Protein AF-A0A087HDN8-F1 (afdb_monomer)

pLDDT: mean 70.94, std 24.06, range [23.69, 98.5]

Sequence (522 aa):
MTLFENYFDQCLLWFPLPRFLMRYLAVHGVCLAQINPRGIRHLLGIYVLSRECGVDISIENLSYLTDFRTRGLSEELKYSVANSSGMALIAGFPSNDDHFEYRFFFAEISERTVEADCIDLVKTRWERRVKPTMPKVSKEFLAGMHKELSSGNGNWRRLSLREQIALEAAAKARGSSGTGAPMVATPTTSTPPAPSTRARTSRPSAPKTTLPPPSSGDVAEFRRLSAERARISSGKGKGIDRMTPSKRQRADVFPAAAVGGEASPSGGDGLLRAEAYAVVKSRYSELSLLFDRLVGDYDEDVRSRGSELSAAKEANAALQSRLNETVVRNDALERDALALQRIKKDYEDKLSRLKSWCAKAEGESVRLRGELSSASDLQRTRIDAAVAETRDEMTRSFVVRTSEVAGLFAEIGGKAQNDMLNLTEIDANLEFIGLLQGSDPPDLPSEIETLRQRRQPIYDAHDVFADDWRSPRLLLALLTTTSSCQTRTTSRQQAARVLMTDLTCLCFSDLACFMIFGHDYS

Solvent-accessible surface area (backbone atoms only — not comparable to full-atom values): 31797 Å² total; per-residue (Å²): 128,54,64,54,54,50,46,30,62,66,29,68,57,59,77,46,37,57,58,68,58,50,53,44,30,39,60,32,41,34,20,73,86,34,46,36,43,51,18,46,36,50,57,51,48,53,52,52,51,25,60,76,58,72,45,88,76,50,65,70,55,50,58,67,36,34,36,82,40,79,46,81,60,89,85,67,52,32,36,38,44,43,61,22,89,96,43,70,78,80,81,89,72,74,80,87,56,75,72,56,88,76,54,76,74,89,75,76,91,40,69,71,44,28,42,73,94,43,58,92,47,63,49,88,58,91,42,75,69,46,83,64,90,71,81,90,73,60,67,66,58,54,52,52,54,50,50,52,53,53,64,46,46,70,56,60,76,77,49,56,72,66,60,55,48,52,51,54,54,52,56,53,65,59,67,74,71,86,79,89,83,84,88,84,85,88,87,82,90,82,84,85,84,80,89,81,90,71,91,74,88,76,80,87,79,84,84,79,90,70,85,76,76,81,52,80,63,57,58,49,51,53,49,51,56,49,52,55,54,48,66,76,70,62,80,77,88,72,91,74,88,78,75,78,90,73,78,89,74,85,76,89,78,82,84,87,81,82,89,84,84,89,81,83,90,77,91,73,65,68,62,62,54,52,50,53,49,49,51,53,52,50,52,49,52,53,51,50,54,52,49,56,48,53,51,51,56,48,53,50,50,54,50,51,55,49,52,52,52,52,52,51,51,53,52,50,51,52,51,52,50,54,50,53,57,49,51,56,50,48,58,49,50,53,52,51,52,54,51,49,50,53,54,51,49,53,51,53,53,50,49,53,52,50,50,54,50,51,54,50,52,51,53,50,51,53,50,52,53,51,52,53,49,52,52,50,52,52,51,50,53,54,50,54,50,54,51,49,52,53,49,51,51,51,49,53,55,48,51,53,54,51,51,54,51,51,51,53,50,50,53,52,50,52,51,51,52,52,53,49,51,54,51,55,52,52,51,54,50,54,52,53,53,53,58,74,69,47,97,63,87,80,64,64,74,60,53,54,51,53,51,54,60,62,51,48,61,58,54,51,50,54,51,49,58,55,42,71,78,63,44,68,61,64,59,44,59,68,53,56,77,71,70,84,77,88,81,84,87,68,89,74,60,64,62,61,54,56,56,57,56,53,56,56,54,53,61,57,55,59,58,58,60,60,71,72,72,72,81,85,84,131

Secondary structure (DSSP, 8-state):
--HHHHHHHHHT--SSBPHHHHHHHHHTT--GGGB-HHHHHHHHHHHHHHHHTT----HHHHHHHEEEEEESSGGG-EEEEEEPTT-----------TTGGG-------STTTB-GGGGGG---S--PPP--------HHHHHHHHHHHHHHHHHHTTS-HHHHHHHHHHHHHHTT--------------PPPPPP------PPPPPP-PPPPPPHHHHHHHHHHHHHHHHHH--------------------PPP----------TTSHHHHHHHHHHHHHHHHHHHHHHHHHHHHHHHHHHHHHHHHHHHHHHHHHHHHHHHHHHHHHHHHHHHHHHHHHHHHHHHHHHHHHHHHHHHHHHHHHHHHHHHHHHHHHHHHHHHHHHHHHHHHHHHHHHHHHHHHHHHHHHHHHHHHHHHHHHHHHHHHHHHHHHHTSSS---HHHHHHHHHHHHHHHHHHHHHHHHHTT-HHHHHHHHHTTSS--S---TTTHHHHHHHHHHHHHHHHHHHHHTTSTTS--

Foldseek 3Di:
DALVVVLCVLLVADPQGDPQVLVLCLLQVFAPLLEFSQQSNQLLVLVLLCVLLVHDAHSLLSPQQWDWDDDDPLVVLHIYIDGDVPLDLDDDRDPPRPPSNVSDDDDDQDCGHHPPVSSVSHDPDRDRTDDHDHDDDDPVVSVVSSVSSNVSCVVVVVDDPSVSSVVVVVVVVVVVDDDDDDDDDDDDDDDDDDDDDDDDDDDDDDDDDDPDDDDPVVVVVVVVVVVVVVVVVPPDDDDDDPDDPPDPDPDDDDDDDDDDDDDDDDPDCVVVVVVVVVVVVVVVVVVVVVVVVVVVVVVVVVVVVVVVVVVVVVVVVVVVVVVVVVVVVVVVVVVVVVVVVVVVVVVVVVVVVVVVVVVVVVVVVVVVVVVVVVVVVVVVVVVVVVVVVVVVVVVVVVLVVVVVVVVVVVVVVVVVVVVVVVVVVVVVVVVVVVVVPDPDDDDVVVVVVVVVVVVVVVVVVVVVVVCVVVPVVVVVVVVVVPPPDPDDDDDPCVVVVVVVVVVVVVVVVVVVVVVPPPPPDD

Structure (mmCIF, N/CA/C/O backbone):
data_AF-A0A087HDN8-F1
#
_entry.id   AF-A0A087HDN8-F1
#
loop_
_atom_site.group_PDB
_atom_site.id
_atom_site.type_symbol
_atom_site.label_atom_id
_atom_site.label_alt_id
_atom_site.label_comp_id
_atom_site.label_asym_id
_atom_site.label_entity_id
_atom_site.label_seq_id
_atom_site.pdbx_PDB_ins_code
_atom_site.Cartn_x
_atom_site.Cartn_y
_atom_site.Cartn_z
_atom_site.occupancy
_atom_site.B_iso_or_equiv
_atom_site.auth_seq_id
_atom_site.auth_comp_id
_atom_site.auth_asym_id
_atom_site.auth_atom_id
_atom_site.pdbx_PDB_model_num
ATOM 1 N N . MET A 1 1 ? 8.983 -8.032 -2.931 1.00 52.81 1 MET A N 1
ATOM 2 C CA . MET A 1 1 ? 7.803 -7.697 -3.741 1.00 52.81 1 MET A CA 1
ATOM 3 C C . MET A 1 1 ? 8.197 -7.638 -5.197 1.00 52.81 1 MET A C 1
ATOM 5 O O . MET A 1 1 ? 9.206 -7.013 -5.512 1.00 52.81 1 MET A O 1
ATOM 9 N N . THR A 1 2 ? 7.437 -8.297 -6.062 1.00 67.56 2 THR A N 1
ATOM 10 C CA . THR A 1 2 ? 7.560 -8.133 -7.519 1.00 67.56 2 THR A CA 1
ATOM 11 C C . THR A 1 2 ? 7.114 -6.720 -7.943 1.00 67.56 2 THR A C 1
ATOM 13 O O . THR A 1 2 ? 6.422 -6.031 -7.191 1.00 67.56 2 THR A O 1
ATOM 16 N N . LEU A 1 3 ? 7.508 -6.243 -9.136 1.00 65.56 3 LEU A N 1
ATOM 17 C CA . LEU A 1 3 ? 7.054 -4.934 -9.657 1.00 65.56 3 LEU A CA 1
ATOM 18 C C . LEU A 1 3 ? 5.518 -4.854 -9.744 1.00 65.56 3 LEU A C 1
ATOM 20 O O . LEU A 1 3 ? 4.940 -3.808 -9.459 1.00 65.56 3 LEU A O 1
ATOM 24 N N . PHE A 1 4 ? 4.883 -5.983 -10.068 1.00 70.25 4 PHE A N 1
ATOM 25 C CA . PHE A 1 4 ? 3.435 -6.173 -10.070 1.00 70.25 4 PHE A CA 1
ATOM 26 C C . PHE A 1 4 ? 2.817 -5.988 -8.678 1.00 70.25 4 PHE A C 1
ATOM 28 O O . PHE A 1 4 ? 1.932 -5.149 -8.517 1.00 70.25 4 PHE A O 1
ATOM 35 N N . GLU A 1 5 ? 3.322 -6.707 -7.668 1.00 74.56 5 GLU A N 1
ATOM 36 C CA . GLU A 1 5 ? 2.859 -6.572 -6.278 1.00 74.56 5 GLU A CA 1
ATOM 37 C C . GLU A 1 5 ? 2.997 -5.130 -5.795 1.00 74.56 5 GLU A C 1
ATOM 39 O O . GLU A 1 5 ? 2.082 -4.598 -5.184 1.00 74.56 5 GLU A O 1
ATOM 44 N N . ASN A 1 6 ? 4.098 -4.454 -6.141 1.00 76.56 6 ASN A N 1
ATOM 45 C CA . ASN A 1 6 ? 4.312 -3.056 -5.774 1.00 76.56 6 ASN A CA 1
ATOM 46 C C . ASN A 1 6 ? 3.322 -2.097 -6.434 1.00 76.56 6 ASN A C 1
ATOM 48 O O . ASN A 1 6 ? 2.849 -1.171 -5.780 1.00 76.56 6 ASN A O 1
ATOM 52 N N . TYR A 1 7 ? 2.980 -2.310 -7.704 1.00 79.75 7 TYR A N 1
ATOM 53 C CA . TYR A 1 7 ? 1.956 -1.508 -8.367 1.00 79.75 7 TYR A CA 1
ATOM 54 C C . TYR A 1 7 ? 0.572 -1.748 -7.751 1.00 79.75 7 TYR A C 1
ATOM 56 O O . TYR A 1 7 ? -0.127 -0.785 -7.436 1.00 79.75 7 TYR A O 1
ATOM 64 N N . PHE A 1 8 ? 0.197 -3.011 -7.526 1.00 83.88 8 PHE A N 1
ATOM 65 C CA . PHE A 1 8 ? -1.082 -3.376 -6.910 1.00 83.88 8 PHE A CA 1
ATOM 66 C C . PHE A 1 8 ? -1.196 -2.823 -5.498 1.00 83.88 8 PHE A C 1
ATOM 68 O O . PHE A 1 8 ? -2.190 -2.176 -5.181 1.00 83.88 8 PHE A O 1
ATOM 75 N N . ASP A 1 9 ? -0.148 -2.961 -4.692 1.00 81.62 9 ASP A N 1
ATOM 76 C CA . ASP A 1 9 ? -0.102 -2.399 -3.351 1.00 81.62 9 ASP A CA 1
ATOM 77 C C . ASP A 1 9 ? -0.191 -0.874 -3.357 1.00 81.62 9 ASP A C 1
ATOM 79 O O . ASP A 1 9 ? -0.870 -0.297 -2.512 1.00 81.62 9 ASP A O 1
ATOM 83 N N . GLN A 1 10 ? 0.472 -0.190 -4.288 1.00 81.00 10 GLN A N 1
ATOM 84 C CA . GLN A 1 10 ? 0.399 1.271 -4.372 1.00 81.00 10 GLN A CA 1
ATOM 85 C C . GLN A 1 10 ? -0.960 1.773 -4.848 1.00 81.00 10 GLN A C 1
ATOM 87 O O . GLN A 1 10 ? -1.405 2.830 -4.404 1.00 81.00 10 GLN A O 1
ATOM 92 N N . CYS A 1 11 ? -1.610 1.035 -5.744 1.00 84.62 11 CYS A N 1
ATOM 93 C CA . CYS A 1 11 ? -2.935 1.364 -6.262 1.00 84.62 11 CYS A CA 1
ATOM 94 C C . CYS A 1 11 ? -4.067 0.840 -5.368 1.00 84.62 11 CYS A C 1
ATOM 96 O O . CYS A 1 11 ? -5.214 1.236 -5.558 1.00 84.62 11 CYS A O 1
ATOM 98 N N . LEU A 1 12 ? -3.730 -0.012 -4.393 1.00 86.81 12 LEU A N 1
ATOM 99 C CA . LEU A 1 12 ? -4.645 -0.746 -3.519 1.00 86.81 12 LEU A CA 1
ATOM 100 C C . LEU A 1 12 ? -5.581 -1.689 -4.287 1.00 86.81 12 LEU A C 1
ATOM 102 O O . LEU A 1 12 ? -6.718 -1.919 -3.892 1.00 86.81 12 LEU A O 1
ATOM 106 N N . LEU A 1 13 ? -5.099 -2.226 -5.404 1.00 88.19 13 LEU A N 1
ATOM 107 C CA . LEU A 1 13 ? -5.848 -3.143 -6.250 1.00 88.19 13 LEU A CA 1
ATOM 108 C C . LEU A 1 13 ? -5.760 -4.578 -5.731 1.00 88.19 13 LEU A C 1
ATOM 110 O O . LEU A 1 13 ? -4.790 -4.976 -5.090 1.00 88.19 13 LEU A O 1
ATOM 114 N N . TRP A 1 14 ? -6.760 -5.373 -6.094 1.00 88.31 14 TRP A N 1
ATOM 115 C CA . TRP A 1 14 ? -6.786 -6.815 -5.895 1.00 88.31 14 TRP A CA 1
ATOM 116 C C . TRP A 1 14 ? -7.364 -7.492 -7.138 1.00 88.31 14 TRP A C 1
ATOM 118 O O . TRP A 1 14 ? -8.016 -6.842 -7.958 1.00 88.31 14 TRP A O 1
ATOM 128 N N . PHE A 1 15 ? -7.101 -8.792 -7.281 1.00 87.69 15 PHE A N 1
ATOM 129 C CA . PHE A 1 15 ? -7.767 -9.615 -8.283 1.00 87.69 15 PHE A CA 1
ATOM 130 C C . PHE A 1 15 ? -8.957 -10.378 -7.680 1.00 87.69 15 PHE A C 1
ATOM 132 O O . PHE A 1 15 ? -8.869 -10.809 -6.526 1.00 87.69 15 PHE A O 1
ATOM 139 N N . PRO A 1 16 ? -10.036 -10.588 -8.455 1.00 90.06 16 PRO A N 1
ATOM 140 C CA . PRO A 1 16 ? -10.298 -9.972 -9.763 1.00 90.06 16 PRO A CA 1
ATOM 141 C C . PRO A 1 16 ? -10.478 -8.447 -9.642 1.00 90.06 16 PRO A C 1
ATOM 143 O O . PRO A 1 16 ? -10.931 -7.954 -8.609 1.00 90.06 16 PRO A O 1
ATOM 146 N N . LEU A 1 17 ? -10.075 -7.700 -10.678 1.00 90.88 17 LEU A N 1
ATOM 147 C CA . LEU A 1 17 ? -10.119 -6.237 -10.675 1.00 90.88 17 LEU A CA 1
ATOM 148 C C . LEU A 1 17 ? -11.554 -5.748 -10.432 1.00 90.88 17 LEU A C 1
ATOM 150 O O . LEU A 1 17 ? -12.483 -6.298 -11.032 1.00 90.88 17 LEU A O 1
ATOM 154 N N . PRO A 1 18 ? -11.753 -4.696 -9.612 1.00 89.62 18 PRO A N 1
ATOM 155 C CA . PRO A 1 18 ? -13.090 -4.233 -9.266 1.00 89.62 18 PRO A CA 1
ATOM 156 C C . PRO A 1 18 ? -13.924 -3.872 -10.502 1.00 89.62 18 PRO A C 1
ATOM 158 O O . PRO A 1 18 ? -13.523 -3.029 -11.309 1.00 89.62 18 PRO A O 1
ATOM 161 N N . ARG A 1 19 ? -15.127 -4.448 -10.618 1.00 90.19 19 ARG A N 1
ATOM 162 C CA . ARG A 1 19 ? -16.051 -4.203 -11.742 1.00 90.19 19 ARG A CA 1
ATOM 163 C C . ARG A 1 19 ? -16.291 -2.728 -12.032 1.00 90.19 19 ARG A C 1
ATOM 165 O O . ARG A 1 19 ? -16.261 -2.310 -13.187 1.00 90.19 19 ARG A O 1
ATOM 172 N N . PHE A 1 20 ? -16.544 -1.936 -10.986 1.00 90.69 20 PHE A N 1
ATOM 173 C CA . PHE A 1 20 ? -16.845 -0.511 -11.137 1.00 90.69 20 PHE A CA 1
ATOM 174 C C . PHE A 1 20 ? -15.675 0.222 -11.810 1.00 90.69 20 PHE A C 1
ATOM 176 O O . PHE A 1 20 ? -15.902 1.063 -12.675 1.00 90.69 20 PHE A O 1
ATOM 183 N N . LEU A 1 21 ? -14.435 -0.141 -11.459 1.00 92.50 21 LEU A N 1
ATOM 184 C CA . LEU A 1 21 ? -13.227 0.460 -12.004 1.00 92.50 21 LEU A CA 1
ATOM 185 C C . LEU A 1 21 ? -13.106 0.132 -13.491 1.00 92.50 21 LEU A C 1
ATOM 187 O O . LEU A 1 21 ? -12.928 1.038 -14.298 1.00 92.50 21 LEU A O 1
ATOM 191 N N . MET A 1 22 ? -13.274 -1.138 -13.868 1.00 93.44 22 MET A N 1
ATOM 192 C CA . MET A 1 22 ? -13.166 -1.553 -15.270 1.00 93.44 22 MET A CA 1
ATOM 193 C C . MET A 1 22 ? -14.243 -0.914 -16.147 1.00 93.44 22 MET A C 1
ATOM 195 O O . MET A 1 22 ? -13.931 -0.398 -17.220 1.00 93.44 22 MET A O 1
ATOM 199 N N . ARG A 1 23 ? -15.492 -0.856 -15.672 1.00 92.06 23 ARG A N 1
ATOM 200 C CA . ARG A 1 23 ? -16.578 -0.186 -16.401 1.00 92.06 23 ARG A CA 1
ATOM 201 C C . ARG A 1 23 ? -16.365 1.325 -16.504 1.00 92.06 23 ARG A C 1
ATOM 203 O O . ARG A 1 23 ? -16.581 1.895 -17.569 1.00 92.06 23 ARG A O 1
ATOM 210 N N . TYR A 1 24 ? -15.909 1.973 -15.433 1.00 91.25 24 TYR A N 1
ATOM 211 C CA . TYR A 1 24 ? -15.595 3.403 -15.442 1.00 91.25 24 TYR A CA 1
ATOM 212 C C . TYR A 1 24 ? -14.499 3.724 -16.469 1.00 91.25 24 TYR A C 1
ATOM 214 O O . TYR A 1 24 ? -14.659 4.618 -17.299 1.00 91.25 24 TYR A O 1
ATOM 222 N N . LEU A 1 25 ? -13.411 2.950 -16.479 1.00 92.06 25 LEU A N 1
ATOM 223 C CA . LEU A 1 25 ? -12.328 3.113 -17.450 1.00 92.06 25 LEU A CA 1
ATOM 224 C C . LEU A 1 25 ? -12.796 2.873 -18.892 1.00 92.06 25 LEU A C 1
ATOM 226 O O . LEU A 1 25 ? -12.422 3.635 -19.786 1.00 92.06 25 LEU A O 1
ATOM 230 N N . ALA A 1 26 ? -13.668 1.885 -19.111 1.00 91.44 26 ALA A N 1
ATOM 231 C CA . ALA A 1 26 ? -14.261 1.612 -20.417 1.00 91.44 26 ALA A CA 1
ATOM 232 C C . ALA A 1 26 ? -15.111 2.788 -20.929 1.00 91.44 26 ALA A C 1
ATOM 234 O O . ALA A 1 26 ? -14.938 3.204 -22.074 1.00 91.44 26 ALA A O 1
ATOM 235 N N . VAL A 1 27 ? -15.954 3.387 -20.075 1.00 90.50 27 VAL A N 1
ATOM 236 C CA . VAL A 1 27 ? -16.758 4.582 -20.413 1.00 90.50 27 VAL A CA 1
ATOM 237 C C . VAL A 1 27 ? -15.874 5.775 -20.782 1.00 90.50 27 VAL A C 1
ATOM 239 O O . VAL A 1 27 ? -16.204 6.551 -21.676 1.00 90.50 27 VAL A O 1
ATOM 242 N N . HIS A 1 28 ? -14.720 5.910 -20.131 1.00 89.06 28 HIS A N 1
ATOM 243 C CA . HIS A 1 28 ? -13.744 6.951 -20.445 1.00 89.06 28 HIS A CA 1
ATOM 244 C C . HIS A 1 28 ? -12.796 6.587 -21.605 1.00 89.06 28 HIS A C 1
ATOM 246 O O . HIS A 1 28 ? -12.007 7.432 -22.033 1.00 89.06 28 HIS A O 1
ATOM 252 N N . GLY A 1 29 ? -12.878 5.368 -22.147 1.00 90.19 29 GLY A N 1
ATOM 253 C CA . GLY A 1 29 ? -12.037 4.902 -23.249 1.00 90.19 29 GLY A CA 1
ATOM 254 C C . GLY A 1 29 ? -10.549 4.850 -22.899 1.00 90.19 29 GLY A C 1
ATOM 255 O O . GLY A 1 29 ? -9.718 5.170 -23.742 1.00 90.19 29 GLY A O 1
ATOM 256 N N . VAL A 1 30 ? -10.208 4.512 -21.654 1.00 91.00 30 VAL A N 1
ATOM 257 C CA . VAL A 1 30 ? -8.825 4.513 -21.151 1.00 91.00 30 VAL A CA 1
ATOM 258 C C . VAL A 1 30 ? -8.436 3.149 -20.589 1.00 91.00 30 VAL A C 1
ATOM 260 O O . VAL A 1 30 ? -9.240 2.454 -19.974 1.00 91.00 30 VAL A O 1
ATOM 263 N N . CYS A 1 31 ? -7.179 2.763 -20.784 1.00 90.00 31 CYS A N 1
ATOM 264 C CA . CYS A 1 31 ? -6.583 1.585 -20.163 1.00 90.00 31 CYS A CA 1
ATOM 265 C C . CYS A 1 31 ? -6.215 1.873 -18.697 1.00 90.00 31 CYS A C 1
ATOM 267 O O . CYS A 1 31 ? -5.785 2.979 -18.364 1.00 90.00 31 CYS A O 1
ATOM 269 N N . LEU A 1 32 ? -6.303 0.861 -17.824 1.00 89.56 32 LEU A N 1
ATOM 270 C CA . LEU A 1 32 ? -5.867 0.951 -16.421 1.00 89.56 32 LEU A CA 1
ATOM 271 C C . LEU A 1 32 ? -4.422 1.465 -16.298 1.00 89.56 32 LEU A C 1
ATOM 273 O O . LEU A 1 32 ? -4.137 2.313 -15.458 1.00 89.56 32 LEU A O 1
ATOM 277 N N . ALA A 1 33 ? -3.535 1.010 -17.188 1.00 86.38 33 ALA A N 1
ATOM 278 C CA . ALA A 1 33 ? -2.126 1.393 -17.203 1.00 86.38 33 ALA A CA 1
ATOM 279 C C . ALA A 1 33 ? -1.882 2.874 -17.556 1.00 86.38 33 ALA A C 1
ATOM 281 O O . ALA A 1 33 ? -0.790 3.374 -17.304 1.00 86.38 33 ALA A O 1
ATOM 282 N N . GLN A 1 34 ? -2.876 3.584 -18.108 1.00 88.81 34 GLN A N 1
ATOM 283 C CA . GLN A 1 34 ? -2.786 5.020 -18.408 1.00 88.81 34 GLN A CA 1
ATOM 284 C C . GLN A 1 34 ? -3.106 5.903 -17.196 1.00 88.81 34 GLN A C 1
ATOM 286 O O . GLN A 1 34 ? -2.861 7.112 -17.240 1.00 88.81 34 GLN A O 1
ATOM 291 N N . ILE A 1 35 ? -3.678 5.324 -16.133 1.00 89.12 35 ILE A N 1
ATOM 292 C CA . ILE A 1 35 ? -4.064 6.050 -14.925 1.00 89.12 35 ILE A CA 1
ATOM 293 C C . ILE A 1 35 ? -2.943 5.962 -13.899 1.00 89.12 35 ILE A C 1
ATOM 295 O O . ILE A 1 35 ? -2.428 4.885 -13.591 1.00 89.12 35 ILE A O 1
ATOM 299 N N . ASN A 1 36 ? -2.585 7.105 -13.323 1.00 87.75 36 ASN A N 1
ATOM 300 C CA . ASN A 1 36 ? -1.609 7.128 -12.246 1.00 87.75 36 ASN A CA 1
ATOM 301 C C . ASN A 1 36 ? -2.129 6.424 -10.969 1.00 87.75 36 ASN A C 1
ATOM 303 O O . ASN A 1 36 ? -3.329 6.465 -10.672 1.00 87.75 36 ASN A O 1
ATOM 307 N N . PRO A 1 37 ? -1.235 5.853 -10.141 1.00 88.75 37 PRO A N 1
ATOM 308 C CA . PRO A 1 37 ? -1.618 5.185 -8.897 1.00 88.75 37 PRO A CA 1
ATOM 309 C C . PRO A 1 37 ? -2.472 6.033 -7.948 1.00 88.75 37 PRO A C 1
ATOM 311 O O . PRO A 1 37 ? -3.377 5.517 -7.293 1.00 88.75 37 PRO A O 1
ATOM 314 N N . ARG A 1 38 ? -2.234 7.348 -7.849 1.00 87.69 38 ARG A N 1
ATOM 315 C CA . ARG A 1 38 ? -3.098 8.244 -7.066 1.00 87.69 38 ARG A CA 1
ATOM 316 C C . ARG A 1 38 ? -4.513 8.298 -7.622 1.00 87.69 38 ARG A C 1
ATOM 318 O O . ARG A 1 38 ? -5.443 8.261 -6.824 1.00 87.69 38 ARG A O 1
ATOM 325 N N . GLY A 1 39 ? -4.691 8.376 -8.938 1.00 89.56 39 GLY A N 1
ATOM 326 C CA . GLY A 1 39 ? -6.015 8.403 -9.553 1.00 89.56 39 GLY A CA 1
ATOM 327 C C . GLY A 1 39 ? -6.812 7.138 -9.254 1.00 89.56 39 GLY A C 1
ATOM 328 O O . GLY A 1 39 ? -7.962 7.228 -8.828 1.00 89.56 39 GLY A O 1
ATOM 329 N N . ILE A 1 40 ? -6.168 5.972 -9.355 1.00 90.81 40 ILE A N 1
ATOM 330 C CA . ILE A 1 40 ? -6.789 4.684 -9.009 1.00 90.81 40 ILE A CA 1
ATOM 331 C C . ILE A 1 40 ? -7.221 4.666 -7.536 1.00 90.81 40 ILE A C 1
ATOM 333 O O . ILE A 1 40 ? -8.359 4.311 -7.238 1.00 90.81 40 ILE A O 1
ATOM 337 N N . ARG A 1 41 ? -6.366 5.140 -6.620 1.00 89.19 41 ARG A N 1
ATOM 338 C CA . ARG A 1 41 ? -6.702 5.245 -5.189 1.00 89.19 41 ARG A CA 1
ATOM 339 C C . ARG A 1 41 ? -7.889 6.165 -4.903 1.00 89.19 41 ARG A C 1
ATOM 341 O O . ARG A 1 41 ? -8.671 5.853 -4.014 1.00 89.19 41 ARG A O 1
ATOM 348 N N . HIS A 1 42 ? -8.045 7.274 -5.632 1.00 88.31 42 HIS A N 1
ATOM 349 C CA . HIS A 1 42 ? -9.213 8.151 -5.458 1.00 88.31 42 HIS A CA 1
ATOM 350 C C . HIS A 1 42 ? -10.495 7.455 -5.917 1.00 88.31 42 HIS A C 1
ATOM 352 O O . HIS A 1 42 ? -11.473 7.452 -5.176 1.00 88.31 42 HIS A O 1
ATOM 358 N N . LEU A 1 43 ? -10.477 6.821 -7.094 1.00 91.44 43 LEU A N 1
ATOM 359 C CA . LEU A 1 43 ? -11.629 6.078 -7.617 1.00 91.44 43 LEU A CA 1
ATOM 360 C C . LEU A 1 43 ? -12.058 4.967 -6.659 1.00 91.44 43 LEU A C 1
ATOM 362 O O . LEU A 1 43 ? -13.233 4.845 -6.317 1.00 91.44 43 LEU A O 1
ATOM 366 N N . LEU A 1 44 ? -11.085 4.188 -6.193 1.00 90.19 44 LEU A N 1
ATOM 367 C CA . LEU A 1 44 ? -11.310 3.086 -5.273 1.00 90.19 44 LEU A CA 1
ATOM 368 C C . LEU A 1 44 ? -11.751 3.564 -3.896 1.00 90.19 44 LEU A C 1
ATOM 370 O O . LEU A 1 44 ? -12.673 2.997 -3.321 1.00 90.19 44 LEU A O 1
ATOM 374 N N . GLY A 1 45 ? -11.149 4.645 -3.405 1.00 87.75 45 GLY A N 1
ATOM 375 C CA . GLY A 1 45 ? -11.539 5.257 -2.148 1.00 87.75 45 GLY A CA 1
ATOM 376 C C . GLY A 1 45 ? -12.996 5.708 -2.165 1.00 87.75 45 GLY A C 1
ATOM 377 O O . GLY A 1 45 ? -13.740 5.372 -1.252 1.00 87.75 45 GLY A O 1
ATOM 378 N N . ILE A 1 46 ? -13.421 6.427 -3.211 1.00 87.81 46 ILE A N 1
ATOM 379 C CA . ILE A 1 46 ? -14.803 6.917 -3.329 1.00 87.81 46 ILE A CA 1
ATOM 380 C C . ILE A 1 46 ? -15.779 5.740 -3.407 1.00 87.81 46 ILE A C 1
ATOM 382 O O . ILE A 1 46 ? -16.815 5.763 -2.746 1.00 87.81 46 ILE A O 1
ATOM 386 N N . TYR A 1 47 ? -15.437 4.693 -4.165 1.00 88.38 47 TYR A N 1
ATOM 387 C CA . TYR A 1 47 ? -16.257 3.485 -4.248 1.00 88.38 47 TYR A CA 1
ATOM 388 C C . TYR A 1 47 ? -16.411 2.797 -2.883 1.00 88.38 47 TYR A C 1
ATOM 390 O O . TYR A 1 47 ? -17.534 2.520 -2.465 1.00 88.38 47 TYR A O 1
ATOM 398 N N . VAL A 1 48 ? -15.316 2.566 -2.156 1.00 86.56 48 VAL A N 1
ATOM 399 C CA . VAL A 1 48 ? -15.372 1.930 -0.828 1.00 86.56 48 VAL A CA 1
ATOM 400 C C . VAL A 1 48 ? -16.148 2.805 0.159 1.00 86.56 48 VAL A C 1
ATOM 402 O O . VAL A 1 48 ? -17.052 2.307 0.823 1.00 86.56 48 VAL A O 1
ATOM 405 N N . LEU A 1 49 ? -15.890 4.117 0.186 1.00 86.31 49 LEU A N 1
ATOM 406 C CA . LEU A 1 49 ? -16.628 5.063 1.028 1.00 86.31 49 LEU A CA 1
ATOM 407 C C . LEU A 1 49 ? -18.136 5.021 0.744 1.00 86.31 49 LEU A C 1
ATOM 409 O O . LEU A 1 49 ? -18.942 5.061 1.671 1.00 86.31 49 LEU A O 1
ATOM 413 N N . SER A 1 50 ? -18.530 4.906 -0.526 1.00 87.31 50 SER A N 1
ATOM 414 C CA . SER A 1 50 ? -19.941 4.817 -0.906 1.00 87.31 50 SER A CA 1
ATOM 415 C C . SER A 1 50 ? -20.626 3.571 -0.358 1.00 87.31 50 SER A C 1
ATOM 417 O O . SER A 1 50 ? -21.716 3.666 0.203 1.00 87.31 50 SER A O 1
ATOM 419 N N . ARG A 1 51 ? -19.939 2.423 -0.403 1.00 85.69 51 ARG A N 1
ATOM 420 C CA . ARG A 1 51 ? -20.421 1.167 0.178 1.00 85.69 51 ARG A CA 1
ATOM 421 C C . ARG A 1 51 ? -20.594 1.264 1.683 1.00 85.69 51 ARG A C 1
ATOM 423 O O . ARG A 1 51 ? -21.616 0.820 2.197 1.00 85.69 51 ARG A O 1
ATOM 430 N N . GLU A 1 52 ? -19.638 1.876 2.373 1.00 82.38 52 GLU A N 1
ATOM 431 C CA . GLU A 1 52 ? -19.716 2.077 3.823 1.00 82.38 52 GLU A CA 1
ATOM 432 C C . GLU A 1 52 ? -20.854 3.013 4.229 1.00 82.38 52 GLU A C 1
ATOM 434 O O . GLU A 1 52 ? -21.489 2.801 5.260 1.00 82.38 52 GLU A O 1
ATOM 439 N N . CYS A 1 53 ? -21.135 4.027 3.410 1.00 84.44 53 CYS A N 1
ATOM 440 C CA . CYS A 1 53 ? -22.256 4.937 3.627 1.00 84.44 53 CYS A CA 1
ATOM 441 C C . CYS A 1 53 ? -23.601 4.344 3.174 1.00 84.44 53 CYS A C 1
ATOM 443 O O . CYS A 1 53 ? -24.631 4.973 3.388 1.00 84.44 53 CYS A O 1
ATOM 445 N N . GLY A 1 54 ? -23.614 3.167 2.534 1.00 85.12 54 GLY A N 1
ATOM 446 C CA . GLY A 1 54 ? -24.823 2.582 1.948 1.00 85.12 54 GLY A CA 1
ATOM 447 C C . GLY A 1 54 ? -25.359 3.346 0.730 1.00 85.12 54 GLY A C 1
ATOM 448 O O . GLY A 1 54 ? -26.513 3.158 0.354 1.00 85.12 54 GLY A O 1
ATOM 449 N N . VAL A 1 55 ? -24.533 4.191 0.109 1.00 86.56 55 VAL A N 1
ATOM 450 C CA . VAL A 1 55 ? -24.886 5.012 -1.053 1.00 86.56 55 VAL A CA 1
ATOM 451 C C . VAL A 1 55 ? -24.426 4.300 -2.320 1.00 86.56 55 VAL A C 1
ATOM 453 O O . VAL A 1 55 ? -23.238 4.031 -2.491 1.00 86.56 55 VAL A O 1
ATOM 456 N N . ASP A 1 56 ? -25.347 4.014 -3.238 1.00 84.50 56 ASP A N 1
ATOM 457 C CA . ASP A 1 56 ? -24.992 3.420 -4.528 1.00 84.50 56 ASP A CA 1
ATOM 458 C C . ASP A 1 56 ? -24.514 4.504 -5.506 1.00 84.50 56 ASP A C 1
ATOM 460 O O . ASP A 1 56 ? -25.270 5.389 -5.916 1.00 84.50 56 ASP A O 1
ATOM 464 N N . ILE A 1 57 ? -23.230 4.460 -5.866 1.00 85.69 57 ILE A N 1
ATOM 465 C CA . ILE A 1 57 ? -22.629 5.394 -6.822 1.00 85.69 57 ILE A CA 1
ATOM 466 C C . ILE A 1 57 ? -22.574 4.736 -8.198 1.00 85.69 57 ILE A C 1
ATOM 468 O O . ILE A 1 57 ? -21.827 3.782 -8.424 1.00 85.69 57 ILE A O 1
ATOM 472 N N . SER A 1 58 ? -23.323 5.301 -9.144 1.00 86.25 58 SER A N 1
ATOM 473 C CA . SER A 1 58 ? -23.206 4.949 -10.555 1.00 86.25 58 SER A CA 1
ATOM 474 C C . SER A 1 58 ? -21.919 5.512 -11.177 1.00 86.25 58 SER A C 1
ATOM 476 O O . SER A 1 58 ? -21.259 6.400 -10.628 1.00 86.25 58 SER A O 1
ATOM 478 N N . ILE A 1 59 ? -21.564 5.021 -12.367 1.00 86.94 59 ILE A N 1
ATOM 479 C CA . ILE A 1 59 ? -20.404 5.519 -13.123 1.00 86.94 59 ILE A CA 1
ATOM 480 C C . ILE A 1 59 ? -20.586 7.006 -13.446 1.00 86.94 59 ILE A C 1
ATOM 482 O O . ILE A 1 59 ? -19.625 7.771 -13.359 1.00 86.94 59 ILE A O 1
ATOM 486 N N . GLU A 1 60 ? -21.819 7.430 -13.747 1.00 84.56 60 GLU A N 1
ATOM 487 C CA . GLU A 1 60 ? -22.135 8.831 -14.011 1.00 84.56 60 GLU A CA 1
ATOM 488 C C . GLU A 1 60 ? -21.871 9.716 -12.802 1.00 84.56 60 GLU A C 1
ATOM 490 O O . GLU A 1 60 ? -21.187 10.733 -12.921 1.00 84.56 60 GLU A O 1
ATOM 495 N N . ASN A 1 61 ? -22.343 9.292 -11.632 1.00 86.75 61 ASN A N 1
ATOM 496 C CA . ASN A 1 61 ? -22.120 9.992 -10.374 1.00 86.75 61 ASN A CA 1
ATOM 497 C C . ASN A 1 61 ? -20.619 10.132 -10.077 1.00 86.75 61 ASN A C 1
ATOM 499 O O . ASN A 1 61 ? -20.155 11.213 -9.710 1.00 86.75 61 ASN A O 1
ATOM 503 N N . LEU A 1 62 ? -19.837 9.073 -10.311 1.00 87.62 62 LEU A N 1
ATOM 504 C CA . LEU A 1 62 ? -18.389 9.094 -10.109 1.00 87.62 62 LEU A CA 1
ATOM 505 C C . LEU A 1 62 ? -17.682 10.074 -11.053 1.00 87.62 62 LEU A C 1
ATOM 507 O O . LEU A 1 62 ? -16.763 10.768 -10.619 1.00 87.62 62 LEU A O 1
ATOM 511 N N . SER A 1 63 ? -18.119 10.191 -12.311 1.00 86.19 63 SER A N 1
ATOM 512 C CA . SER A 1 63 ? -17.587 11.186 -13.254 1.00 86.19 63 SER A CA 1
ATOM 513 C C . SER A 1 63 ? -17.878 12.638 -12.846 1.00 86.19 63 SER A C 1
ATOM 515 O O . SER A 1 63 ? -17.165 13.527 -13.300 1.00 86.19 63 SER A O 1
ATOM 517 N N . TYR A 1 64 ? -18.892 12.903 -12.011 1.00 85.88 64 TYR A N 1
ATOM 518 C CA . TYR A 1 64 ? -19.151 14.241 -11.450 1.00 85.88 64 TYR A CA 1
ATOM 519 C C . TYR A 1 64 ? -18.326 14.550 -10.196 1.00 85.88 64 TYR A C 1
ATOM 521 O O . TYR A 1 64 ? -18.081 15.716 -9.893 1.00 85.88 64 TYR A O 1
ATOM 529 N N . LEU A 1 65 ? -17.918 13.516 -9.459 1.00 87.12 65 LEU A N 1
ATOM 530 C CA . LEU A 1 65 ? -17.074 13.645 -8.268 1.00 87.12 65 LEU A CA 1
ATOM 531 C C . LEU A 1 65 ? -15.582 13.735 -8.616 1.00 87.12 65 LEU A C 1
ATOM 533 O O . LEU A 1 65 ? -14.767 14.116 -7.772 1.00 87.12 65 LEU A O 1
ATOM 537 N N . THR A 1 66 ? -15.216 13.366 -9.844 1.00 89.00 66 THR A N 1
ATOM 538 C CA . THR A 1 66 ? -13.826 13.222 -10.268 1.00 89.00 66 THR A CA 1
ATOM 539 C C . THR A 1 66 ? -13.507 13.985 -11.552 1.00 89.00 66 THR A C 1
ATOM 541 O O . THR A 1 66 ? -14.204 13.896 -12.559 1.00 89.00 66 THR A O 1
ATOM 544 N N . ASP A 1 67 ? -12.378 14.689 -11.542 1.00 86.94 67 ASP A N 1
ATOM 545 C CA . ASP A 1 67 ? -11.813 15.359 -12.704 1.00 86.94 67 ASP A CA 1
ATOM 546 C C . ASP A 1 67 ? -10.728 14.490 -13.339 1.00 86.94 67 ASP A C 1
ATOM 548 O O . ASP A 1 67 ? -9.695 14.194 -12.729 1.00 86.94 67 ASP A O 1
ATOM 552 N N . PHE A 1 68 ? -10.922 14.165 -14.616 1.00 86.62 68 PHE A N 1
ATOM 553 C CA . PHE A 1 68 ? -9.879 13.607 -15.470 1.00 86.62 68 PHE A CA 1
ATOM 554 C C . PHE A 1 68 ? -8.979 14.713 -16.015 1.00 86.62 68 PHE A C 1
ATOM 556 O O . PHE A 1 68 ? -9.437 15.588 -16.751 1.00 86.62 68 PHE A O 1
ATOM 563 N N . ARG A 1 69 ? -7.683 14.637 -15.717 1.00 84.56 69 ARG A N 1
ATOM 564 C CA . ARG A 1 69 ? -6.675 15.603 -16.167 1.00 84.56 69 ARG A CA 1
ATOM 565 C C . ARG A 1 69 ? -5.592 14.897 -16.971 1.00 84.56 69 ARG A C 1
ATOM 567 O O . ARG A 1 69 ? -5.050 13.887 -16.523 1.00 84.56 69 ARG A O 1
ATOM 574 N N . THR A 1 70 ? -5.257 15.439 -18.137 1.00 80.94 70 THR A N 1
ATOM 575 C CA . THR A 1 70 ? -4.092 14.995 -18.917 1.00 80.94 70 THR A CA 1
ATOM 576 C C . THR A 1 70 ? -2.812 15.379 -18.176 1.00 80.94 70 THR A C 1
ATOM 578 O O . THR A 1 70 ? -2.710 16.495 -17.665 1.00 80.94 70 THR A O 1
ATOM 581 N N . ARG A 1 71 ? -1.852 14.456 -18.093 1.00 67.75 71 ARG A N 1
ATOM 582 C CA . ARG A 1 71 ? -0.545 14.669 -17.458 1.00 67.75 71 ARG A CA 1
ATOM 583 C C . ARG A 1 71 ? 0.540 14.655 -18.540 1.00 67.75 71 ARG A C 1
ATOM 585 O O . ARG A 1 71 ? 0.554 13.734 -19.346 1.00 67.75 71 ARG A O 1
ATOM 592 N N . GLY A 1 72 ? 1.438 15.642 -18.534 1.00 65.25 72 GLY A N 1
ATOM 593 C CA . GLY A 1 72 ? 2.497 15.770 -19.548 1.00 65.25 72 GLY A CA 1
ATOM 594 C C . GLY A 1 72 ? 2.006 16.369 -20.872 1.00 65.25 72 GLY A C 1
ATOM 595 O O . GLY A 1 72 ? 0.945 17.001 -20.919 1.00 65.25 72 GLY A O 1
ATOM 596 N N . LEU A 1 73 ? 2.783 16.195 -21.946 1.00 59.00 73 LEU A N 1
ATOM 597 C CA . LEU A 1 73 ? 2.353 16.594 -23.291 1.00 59.00 73 LEU A CA 1
ATOM 598 C C . LEU A 1 73 ? 1.141 15.746 -23.725 1.00 59.00 73 LEU A C 1
ATOM 600 O O . LEU A 1 73 ? 1.035 14.572 -23.380 1.00 59.00 73 LEU A O 1
ATOM 604 N N . SER A 1 74 ? 0.221 16.326 -24.506 1.00 55.66 74 SER A N 1
ATOM 605 C CA . SER A 1 74 ? -1.030 15.676 -24.970 1.00 55.66 74 SER A CA 1
ATOM 606 C C . SER A 1 74 ? -0.811 14.325 -25.681 1.00 55.66 74 SER A C 1
ATOM 608 O O . SER A 1 74 ? -1.727 13.506 -25.759 1.00 55.66 74 SER A O 1
ATOM 610 N N . GLU A 1 75 ? 0.401 14.088 -26.182 1.00 62.22 75 GLU A N 1
ATOM 611 C CA . GLU A 1 75 ? 0.828 12.871 -26.878 1.00 62.22 75 GLU A CA 1
ATOM 612 C C . GLU A 1 75 ? 1.201 11.714 -25.940 1.00 62.22 75 GLU A C 1
ATOM 614 O O . GLU A 1 75 ? 1.205 10.567 -26.370 1.00 62.22 75 GLU A O 1
ATOM 619 N N . GLU A 1 76 ? 1.454 11.970 -24.653 1.00 71.69 76 GLU A N 1
ATOM 620 C CA . GLU A 1 76 ? 1.894 10.930 -23.713 1.00 71.69 76 GLU A CA 1
ATOM 621 C C . GLU A 1 76 ? 0.767 9.973 -23.288 1.00 71.69 76 GLU A C 1
ATOM 623 O O . GLU A 1 76 ? 1.044 8.945 -22.678 1.00 71.69 76 GLU A O 1
ATOM 628 N N . LEU A 1 77 ? -0.500 10.286 -23.608 1.00 84.00 77 LEU A N 1
ATOM 629 C CA . LEU A 1 77 ? -1.686 9.471 -23.286 1.00 84.00 77 LEU A CA 1
ATOM 630 C C . LEU A 1 77 ? -1.797 9.087 -21.794 1.00 84.00 77 LEU A C 1
ATOM 632 O O . LEU A 1 77 ? -2.408 8.074 -21.448 1.00 84.00 77 LEU A O 1
ATOM 636 N N . LYS A 1 78 ? -1.225 9.912 -20.908 1.00 86.56 78 LYS A N 1
ATOM 637 C CA . LYS A 1 78 ? -1.235 9.738 -19.451 1.00 86.56 78 LYS A CA 1
ATOM 638 C C . LYS A 1 78 ? -2.350 10.561 -18.824 1.00 86.56 78 LYS A C 1
ATOM 640 O O . LYS A 1 78 ? -2.503 11.756 -19.103 1.00 86.56 78 LYS A O 1
ATOM 645 N N . TYR A 1 79 ? -3.080 9.940 -17.907 1.00 87.19 79 TYR A N 1
ATOM 646 C CA . TYR A 1 79 ? -4.188 10.577 -17.214 1.00 87.19 79 TYR A CA 1
ATOM 647 C C . TYR A 1 79 ? -4.017 10.502 -15.703 1.00 87.19 79 TYR A C 1
ATOM 649 O O . TYR A 1 79 ? -3.539 9.524 -15.131 1.00 87.19 79 TYR A O 1
ATOM 657 N N . SER A 1 80 ? -4.448 11.571 -15.050 1.00 86.75 80 SER A N 1
ATOM 658 C CA . SER A 1 80 ? -4.644 11.610 -13.612 1.00 86.75 80 SER A CA 1
ATOM 659 C C . SER A 1 80 ? -6.116 11.820 -13.312 1.00 86.75 80 SER A C 1
ATOM 661 O O . SER A 1 80 ? -6.807 12.553 -14.021 1.00 86.75 80 SER A O 1
ATOM 663 N N . VAL A 1 81 ? -6.585 11.154 -12.265 1.00 88.88 81 VAL A N 1
ATOM 664 C CA . VAL A 1 81 ? -7.931 11.343 -11.733 1.00 88.88 81 VAL A CA 1
ATOM 665 C C . VAL A 1 81 ? -7.791 12.016 -10.377 1.00 88.88 81 VAL A C 1
ATOM 667 O O . VAL A 1 81 ? -7.032 11.563 -9.520 1.00 88.88 81 VAL A O 1
ATOM 670 N N . ALA A 1 82 ? -8.475 13.137 -10.205 1.00 85.38 82 ALA A N 1
ATOM 671 C CA . ALA A 1 82 ? -8.485 13.903 -8.967 1.00 85.38 82 ALA A CA 1
ATOM 672 C C . ALA A 1 82 ? -9.925 14.215 -8.569 1.00 85.38 82 ALA A C 1
ATOM 674 O O . ALA A 1 82 ? -10.838 14.023 -9.363 1.00 85.38 82 ALA A O 1
ATOM 675 N N . ASN A 1 83 ? -10.134 14.723 -7.359 1.00 84.62 83 ASN A N 1
ATOM 676 C CA . ASN A 1 83 ? -11.448 15.233 -6.980 1.00 84.62 83 ASN A CA 1
ATOM 677 C C . ASN A 1 83 ? -11.820 16.429 -7.861 1.00 84.62 83 ASN A C 1
ATOM 679 O O . ASN A 1 83 ? -10.973 17.292 -8.126 1.00 84.62 83 ASN A O 1
ATOM 683 N N . SER A 1 84 ? -13.085 16.498 -8.263 1.00 86.81 84 SER A N 1
ATOM 684 C CA . SER A 1 84 ? -13.626 17.702 -8.883 1.00 86.81 84 SER A CA 1
ATOM 685 C C . SER A 1 84 ? -13.655 18.857 -7.883 1.00 86.81 84 SER A C 1
ATOM 687 O O . SER A 1 84 ? -13.764 18.665 -6.667 1.00 86.81 84 SER A O 1
ATOM 689 N N . SER A 1 85 ? -13.527 20.081 -8.395 1.00 82.19 85 SER A N 1
ATOM 690 C CA . SER A 1 85 ? -13.547 21.286 -7.560 1.00 82.19 85 SER A CA 1
ATOM 691 C C . SER A 1 85 ? -14.828 21.352 -6.717 1.00 82.19 85 SER A C 1
ATOM 693 O O . SER A 1 85 ? -15.928 21.226 -7.250 1.00 82.19 85 SER A O 1
ATOM 695 N N . GLY A 1 86 ? -14.686 21.525 -5.399 1.00 80.50 86 GLY A N 1
ATOM 696 C CA . GLY A 1 86 ? -15.813 21.567 -4.456 1.00 80.50 86 GLY A CA 1
ATOM 697 C C . GLY A 1 86 ? -16.472 20.215 -4.144 1.00 80.50 86 GLY A C 1
ATOM 698 O O . GLY A 1 86 ? -17.393 20.189 -3.337 1.00 80.50 86 GLY A O 1
ATOM 699 N N . MET A 1 87 ? -15.988 19.112 -4.729 1.00 85.31 87 MET A N 1
ATOM 700 C CA . MET A 1 87 ? -16.533 17.752 -4.568 1.00 85.31 87 MET A CA 1
ATOM 701 C C . MET A 1 87 ? -15.523 16.790 -3.915 1.00 85.31 87 MET A C 1
ATOM 703 O O . MET A 1 87 ? -15.448 15.603 -4.236 1.00 85.31 87 MET A O 1
ATOM 707 N N . ALA A 1 88 ? -14.657 17.313 -3.046 1.00 84.12 88 ALA A N 1
ATOM 708 C CA . ALA A 1 88 ? -13.582 16.538 -2.441 1.00 84.12 88 ALA A CA 1
ATOM 709 C C . ALA A 1 88 ? -14.087 15.673 -1.277 1.00 84.12 88 ALA A C 1
ATOM 711 O O . ALA A 1 88 ? -14.325 16.179 -0.184 1.00 84.12 88 ALA A O 1
ATOM 712 N N . LEU A 1 89 ? -14.162 14.359 -1.501 1.00 83.38 89 LEU A N 1
ATOM 713 C CA . LEU A 1 89 ? -14.554 13.383 -0.478 1.00 83.38 89 LEU A CA 1
ATOM 714 C C . LEU A 1 89 ? -13.352 12.809 0.286 1.00 83.38 89 LEU A C 1
ATOM 716 O O . LEU A 1 89 ? -13.386 12.670 1.507 1.00 83.38 89 LEU A O 1
ATOM 720 N N . ILE A 1 90 ? -12.271 12.492 -0.433 1.00 80.31 90 ILE A N 1
ATOM 721 C CA . ILE A 1 90 ? -11.090 11.811 0.116 1.00 80.31 90 ILE A CA 1
ATOM 722 C C . ILE A 1 90 ? -9.833 12.575 -0.291 1.00 80.31 90 ILE A C 1
ATOM 724 O O . ILE A 1 90 ? -9.688 13.000 -1.437 1.00 80.31 90 ILE A O 1
ATOM 728 N N . ALA A 1 91 ? -8.917 12.758 0.657 1.00 76.88 91 ALA A N 1
ATOM 729 C CA . ALA A 1 91 ? -7.660 13.475 0.468 1.00 76.88 91 ALA A CA 1
ATOM 730 C C . ALA A 1 91 ? -6.509 12.765 1.200 1.00 76.88 91 ALA A C 1
ATOM 732 O O . ALA A 1 91 ? -6.714 11.771 1.890 1.00 76.88 91 ALA A O 1
ATOM 733 N N . GLY A 1 92 ? -5.285 13.281 1.051 1.00 75.75 92 GLY A N 1
ATOM 734 C CA . GLY A 1 92 ? -4.113 12.786 1.786 1.00 75.75 92 GLY A CA 1
ATOM 735 C C . GLY A 1 92 ? -3.343 11.651 1.107 1.00 75.75 92 GLY A C 1
ATOM 736 O O . GLY A 1 92 ? -2.359 11.167 1.659 1.00 75.75 92 GLY A O 1
ATOM 737 N N . PHE A 1 93 ? -3.728 11.243 -0.107 1.00 79.94 93 PHE A N 1
ATOM 738 C CA . PHE A 1 93 ? -2.926 10.295 -0.876 1.00 79.94 93 PHE A CA 1
ATOM 739 C C . PHE A 1 93 ? -1.594 10.914 -1.333 1.00 79.94 93 PHE A C 1
ATOM 741 O O . PHE A 1 93 ? -1.612 12.012 -1.901 1.00 79.94 93 PHE A O 1
ATOM 748 N N . PRO A 1 94 ? -0.460 10.201 -1.167 1.00 74.06 94 PRO A N 1
ATOM 749 C CA . PRO A 1 94 ? 0.835 10.610 -1.701 1.00 74.06 94 PRO A CA 1
ATOM 750 C C . PRO A 1 94 ? 0.761 11.013 -3.177 1.00 74.06 94 PRO A C 1
ATOM 752 O O . PRO A 1 94 ? 0.177 10.287 -3.986 1.00 74.06 94 PRO A O 1
ATOM 755 N N . SER A 1 95 ? 1.368 12.153 -3.517 1.00 68.69 95 SER A N 1
ATOM 756 C CA . SER A 1 95 ? 1.385 12.728 -4.869 1.00 68.69 95 SER A CA 1
ATOM 757 C C . SER A 1 95 ? 2.495 12.201 -5.775 1.00 68.69 95 SER A C 1
ATOM 759 O O . SER A 1 95 ? 2.430 12.435 -6.979 1.00 68.69 95 SER A O 1
ATOM 761 N N . ASN A 1 96 ? 3.502 11.528 -5.214 1.00 65.19 96 ASN A N 1
ATOM 762 C CA . ASN A 1 96 ? 4.704 11.110 -5.936 1.00 65.19 96 ASN A CA 1
ATOM 763 C C . ASN A 1 96 ? 4.432 9.845 -6.762 1.00 65.19 96 ASN A C 1
ATOM 765 O O . ASN A 1 96 ? 4.856 8.747 -6.410 1.00 65.19 96 ASN A O 1
ATOM 769 N N . ASP A 1 97 ? 3.707 10.025 -7.863 1.00 73.94 97 ASP A N 1
ATOM 770 C CA . ASP A 1 97 ? 3.448 9.006 -8.883 1.00 73.94 97 ASP A CA 1
ATOM 771 C C . ASP A 1 97 ? 4.353 9.210 -10.110 1.00 73.94 97 ASP A C 1
ATOM 773 O O . ASP A 1 97 ? 3.930 9.001 -11.249 1.00 73.94 97 ASP A O 1
ATOM 777 N N . ASP A 1 98 ? 5.555 9.743 -9.922 1.00 68.00 98 ASP A N 1
ATOM 778 C CA . ASP A 1 98 ? 6.472 9.958 -11.038 1.00 68.00 98 ASP A CA 1
ATOM 779 C C . ASP A 1 98 ? 7.003 8.607 -11.514 1.00 68.00 98 ASP A C 1
ATOM 781 O O . ASP A 1 98 ? 7.260 7.713 -10.700 1.00 68.00 98 ASP A O 1
ATOM 785 N N . HIS A 1 99 ? 7.188 8.457 -12.826 1.00 74.00 99 HIS A N 1
ATOM 786 C CA . HIS A 1 99 ? 7.749 7.243 -13.422 1.00 74.00 99 HIS A CA 1
ATOM 787 C C . HIS A 1 99 ? 6.862 5.989 -13.216 1.00 74.00 99 HIS A C 1
ATOM 789 O O . HIS A 1 99 ? 7.364 4.860 -13.222 1.00 74.00 99 HIS A O 1
ATOM 795 N N . PHE A 1 100 ? 5.545 6.144 -13.008 1.00 77.75 100 PHE A N 1
ATOM 796 C CA . PHE A 1 100 ? 4.629 4.998 -12.885 1.00 77.75 100 PHE A CA 1
ATOM 797 C C . PHE A 1 100 ? 4.536 4.190 -14.190 1.00 77.75 100 PHE A C 1
ATOM 799 O O . PHE A 1 100 ? 4.310 2.984 -14.152 1.00 77.75 100 PHE A O 1
ATOM 806 N N . GLU A 1 101 ? 4.809 4.831 -15.326 1.00 73.69 101 GLU A N 1
ATOM 807 C CA . GLU A 1 101 ? 4.921 4.231 -16.654 1.00 73.69 101 GLU A CA 1
ATOM 808 C C . GLU A 1 101 ? 6.126 3.294 -16.815 1.00 73.69 101 GLU A C 1
ATOM 810 O O . GLU A 1 101 ? 6.301 2.702 -17.862 1.00 73.69 101 GLU A O 1
ATOM 815 N N . TYR A 1 102 ? 6.993 3.144 -15.818 1.00 75.19 102 TYR A N 1
ATOM 816 C CA . TYR A 1 102 ? 8.054 2.131 -15.868 1.00 75.19 102 TYR A CA 1
ATOM 817 C C . TYR A 1 102 ? 7.690 0.890 -15.041 1.00 75.19 102 TYR A C 1
ATOM 819 O O . TYR A 1 102 ? 8.488 -0.036 -14.914 1.00 75.19 102 TYR A O 1
ATOM 827 N N . ARG A 1 103 ? 6.478 0.853 -14.465 1.00 70.75 103 ARG A N 1
ATOM 828 C CA . ARG A 1 103 ? 6.005 -0.191 -13.540 1.00 70.75 103 ARG A CA 1
ATOM 829 C C . ARG A 1 103 ? 4.941 -1.077 -14.186 1.00 70.75 103 ARG A C 1
ATOM 831 O O . ARG A 1 103 ? 3.876 -1.296 -13.614 1.00 70.75 103 ARG A O 1
ATOM 838 N N . PHE A 1 104 ? 5.225 -1.574 -15.385 1.00 67.19 104 PHE A N 1
ATOM 839 C CA . PHE A 1 104 ? 4.304 -2.443 -16.113 1.00 67.19 104 PHE A CA 1
ATOM 840 C C . PHE A 1 104 ? 4.466 -3.917 -15.758 1.00 67.19 104 PHE A C 1
ATOM 842 O O . PHE A 1 104 ? 5.537 -4.396 -15.388 1.00 67.19 104 PHE A O 1
ATOM 849 N N . PHE A 1 105 ? 3.367 -4.638 -15.922 1.00 74.25 105 PHE A N 1
ATOM 850 C CA . PHE A 1 105 ? 3.277 -6.084 -15.832 1.00 74.25 105 PHE A CA 1
ATOM 851 C C . PHE A 1 105 ? 2.241 -6.552 -16.856 1.00 74.25 105 PHE A C 1
ATOM 853 O O . PHE A 1 105 ? 1.380 -5.783 -17.286 1.00 74.25 105 PHE A O 1
ATOM 860 N N . PHE A 1 106 ? 2.316 -7.824 -17.223 1.00 79.81 106 PHE A N 1
ATOM 861 C CA . PHE A 1 106 ? 1.347 -8.452 -18.107 1.00 79.81 106 PHE A CA 1
ATOM 862 C C . PHE A 1 106 ? 0.466 -9.377 -17.278 1.00 79.81 106 PHE A C 1
ATOM 864 O O . PHE A 1 106 ? 0.972 -10.216 -16.533 1.00 79.81 106 PHE A O 1
ATOM 871 N N . ALA A 1 107 ? -0.846 -9.209 -17.400 1.00 81.94 107 ALA A N 1
ATOM 872 C CA . ALA A 1 107 ? -1.832 -10.117 -16.839 1.00 81.94 107 ALA A CA 1
ATOM 873 C C . ALA A 1 107 ? -2.745 -10.592 -17.968 1.00 81.94 107 ALA A C 1
ATOM 875 O O . ALA A 1 107 ? -3.200 -9.791 -18.785 1.00 81.94 107 ALA A O 1
ATOM 876 N N . GLU A 1 108 ? -2.991 -11.897 -18.019 1.00 89.00 108 GLU A N 1
ATOM 877 C CA . GLU A 1 108 ? -3.974 -12.478 -18.927 1.00 89.00 108 GLU A CA 1
ATOM 878 C C . GLU A 1 108 ? -5.370 -11.971 -18.552 1.00 89.00 108 GLU A C 1
ATOM 880 O O . GLU A 1 108 ? -5.746 -12.009 -17.377 1.00 89.00 108 GLU A O 1
ATOM 885 N N . ILE A 1 109 ? -6.143 -11.498 -19.533 1.00 89.94 109 ILE A N 1
ATOM 886 C CA . ILE A 1 109 ? -7.542 -11.123 -19.314 1.00 89.94 109 ILE A CA 1
ATOM 887 C C . ILE A 1 109 ? -8.349 -12.411 -19.253 1.00 89.94 109 ILE A C 1
ATOM 889 O O . ILE A 1 109 ? -8.503 -13.114 -20.246 1.00 89.94 109 ILE A O 1
ATOM 893 N N . SER A 1 110 ? -8.829 -12.725 -18.059 1.00 91.62 110 SER A N 1
ATOM 894 C CA . SER A 1 110 ? -9.624 -13.912 -17.774 1.00 91.62 110 SER A CA 1
ATOM 895 C C . SER A 1 110 ? -10.544 -13.623 -16.593 1.00 91.62 110 SER A C 1
ATOM 897 O O . SER A 1 110 ? -10.347 -12.644 -15.872 1.00 91.62 110 SER A O 1
ATOM 899 N N . GLU A 1 111 ? -11.484 -14.525 -16.317 1.00 89.19 111 GLU A N 1
ATOM 900 C CA . GLU A 1 111 ? -12.357 -14.443 -15.135 1.00 89.19 111 GLU A CA 1
ATOM 901 C C . GLU A 1 111 ? -11.585 -14.422 -13.800 1.00 89.19 111 GLU A C 1
ATOM 903 O O . GLU A 1 111 ? -12.128 -14.062 -12.757 1.00 89.19 111 GLU A O 1
ATOM 908 N N . ARG A 1 112 ? -10.298 -14.803 -13.810 1.00 87.81 112 ARG A N 1
ATOM 909 C CA . ARG A 1 112 ? -9.425 -14.756 -12.628 1.00 87.81 112 ARG A CA 1
ATOM 910 C C . ARG A 1 112 ? -8.878 -13.359 -12.350 1.00 87.81 112 ARG A C 1
ATOM 912 O O . ARG A 1 112 ? -8.526 -13.064 -11.211 1.00 87.81 112 ARG A O 1
ATOM 919 N N . THR A 1 113 ? -8.755 -12.524 -13.377 1.00 89.00 113 THR A N 1
ATOM 920 C CA . THR A 1 113 ? -8.139 -11.193 -13.287 1.00 89.00 113 THR A CA 1
ATOM 921 C C . THR A 1 113 ? -9.160 -10.074 -13.403 1.00 89.00 113 THR A C 1
ATOM 923 O O . THR A 1 113 ? -8.925 -8.993 -12.872 1.00 89.00 113 THR A O 1
ATOM 926 N N . VAL A 1 114 ? -10.304 -10.315 -14.038 1.00 90.06 114 VAL A N 1
ATOM 927 C CA . VAL A 1 114 ? -11.392 -9.349 -14.224 1.00 90.06 114 VAL A CA 1
ATOM 928 C C . VAL A 1 114 ? -12.725 -10.082 -14.071 1.00 90.06 114 VAL A C 1
ATOM 930 O O . VAL A 1 114 ? -12.825 -11.250 -14.433 1.00 90.06 114 VAL A O 1
ATOM 933 N N . GLU A 1 115 ? -13.752 -9.425 -13.522 1.00 88.25 115 GLU A N 1
ATOM 934 C CA . GLU A 1 115 ? -15.101 -10.013 -13.468 1.00 88.25 115 GLU A CA 1
ATOM 935 C C . GLU A 1 115 ? -15.606 -10.368 -14.885 1.00 88.25 115 GLU A C 1
ATOM 937 O O . GLU A 1 115 ? -15.337 -9.644 -15.845 1.00 88.25 115 GLU A O 1
ATOM 942 N N . ALA A 1 116 ? -16.328 -11.488 -15.018 1.00 87.88 116 ALA A N 1
ATOM 943 C CA . ALA A 1 116 ? -16.690 -12.083 -16.312 1.00 87.88 116 ALA A CA 1
ATOM 944 C C . ALA A 1 116 ? -17.428 -11.115 -17.257 1.00 87.88 116 ALA A C 1
ATOM 946 O O . ALA A 1 116 ? -17.168 -11.088 -18.455 1.00 87.88 116 ALA A O 1
ATOM 947 N N . ASP A 1 117 ? -18.295 -10.260 -16.709 1.00 90.56 117 ASP A N 1
ATOM 948 C CA . ASP A 1 117 ? -19.065 -9.257 -17.454 1.00 90.56 117 ASP A CA 1
ATOM 949 C C . ASP A 1 117 ? -18.231 -8.057 -17.940 1.00 90.56 117 ASP A C 1
ATOM 951 O O . ASP A 1 117 ? -18.737 -7.198 -18.660 1.00 90.56 117 ASP A O 1
ATOM 955 N N . CYS A 1 118 ? -16.968 -7.968 -17.520 1.00 91.62 118 CYS A N 1
ATOM 956 C CA . CYS A 1 118 ? -16.058 -6.880 -17.858 1.00 91.62 118 CYS A CA 1
ATOM 957 C C . CYS A 1 118 ? -14.924 -7.306 -18.797 1.00 91.62 118 CYS A C 1
ATOM 959 O O . CYS A 1 118 ? -14.158 -6.435 -19.203 1.00 91.62 118 CYS A O 1
ATOM 961 N N . ILE A 1 119 ? -14.811 -8.591 -19.158 1.00 91.88 119 ILE A N 1
ATOM 962 C CA . ILE A 1 119 ? -13.738 -9.118 -20.023 1.00 91.88 119 ILE A CA 1
ATOM 963 C C . ILE A 1 119 ? -13.680 -8.363 -21.358 1.00 91.88 119 ILE A C 1
ATOM 965 O O . ILE A 1 119 ? -12.626 -7.844 -21.723 1.00 91.88 119 ILE A O 1
ATOM 969 N N . ASP A 1 120 ? -14.824 -8.201 -22.025 1.00 91.38 120 ASP A N 1
ATOM 970 C CA . ASP A 1 120 ? -14.911 -7.509 -23.320 1.00 91.38 120 ASP A CA 1
ATOM 971 C C . ASP A 1 120 ? -14.762 -5.981 -23.206 1.00 91.38 120 ASP A C 1
ATOM 973 O O . ASP A 1 120 ? -14.565 -5.284 -24.202 1.00 91.38 120 ASP A O 1
ATOM 977 N N . LEU A 1 121 ? -14.846 -5.437 -21.987 1.00 90.62 121 LEU A N 1
ATOM 978 C CA . LEU A 1 121 ? -14.722 -4.002 -21.720 1.00 90.62 121 LEU A CA 1
ATOM 979 C C . LEU A 1 121 ? -13.270 -3.570 -21.483 1.00 90.62 121 LEU A C 1
ATOM 981 O O . LEU A 1 121 ? -12.972 -2.372 -21.504 1.00 90.62 121 LEU A O 1
ATOM 985 N N . VAL A 1 122 ? -12.359 -4.515 -21.230 1.00 90.62 122 VAL A N 1
ATOM 986 C CA . VAL A 1 122 ? -10.974 -4.201 -20.876 1.00 90.62 122 VAL A CA 1
ATOM 987 C C . VAL A 1 122 ? -10.242 -3.571 -22.058 1.00 90.62 122 VAL A C 1
ATOM 989 O O . VAL A 1 122 ? -9.962 -4.205 -23.074 1.00 90.62 122 VAL A O 1
ATOM 992 N N . LYS A 1 123 ? -9.831 -2.313 -21.890 1.00 90.31 123 LYS A N 1
ATOM 993 C CA . LYS A 1 123 ? -8.945 -1.630 -22.834 1.00 90.31 123 LYS A CA 1
ATOM 994 C C . LYS A 1 123 ? -7.502 -2.098 -22.651 1.00 90.31 123 LYS A C 1
ATOM 996 O O . LYS A 1 123 ? -6.882 -1.838 -21.621 1.00 90.31 123 LYS A O 1
ATOM 1001 N N . THR A 1 124 ? -6.964 -2.770 -23.668 1.00 87.69 124 THR A N 1
ATOM 1002 C CA . THR A 1 124 ? -5.588 -3.305 -23.683 1.00 87.69 124 THR A CA 1
ATOM 1003 C C . THR A 1 124 ? -4.571 -2.371 -24.324 1.00 87.69 124 THR A C 1
ATOM 1005 O O . THR A 1 124 ? -3.377 -2.477 -24.051 1.00 87.69 124 THR A O 1
ATOM 1008 N N . ARG A 1 125 ? -5.032 -1.448 -25.172 1.00 86.31 125 ARG A N 1
ATOM 1009 C CA . ARG A 1 125 ? -4.196 -0.449 -25.840 1.00 86.31 125 ARG A CA 1
ATOM 1010 C C . ARG A 1 125 ? -4.349 0.905 -25.170 1.00 86.31 125 ARG A C 1
ATOM 1012 O O . ARG A 1 125 ? -5.410 1.235 -24.645 1.00 86.31 125 ARG A O 1
ATOM 1019 N N . TRP A 1 126 ? -3.270 1.679 -25.201 1.00 88.62 126 TRP A N 1
ATOM 1020 C CA . TRP A 1 126 ? -3.295 3.064 -24.760 1.00 88.62 126 TRP A CA 1
ATOM 1021 C C . TRP A 1 126 ? -3.979 3.904 -25.832 1.00 88.62 126 TRP A C 1
ATOM 1023 O O . TRP A 1 126 ? -3.501 3.981 -26.963 1.00 88.62 126 TRP A O 1
ATOM 1033 N N . GLU A 1 127 ? -5.107 4.509 -25.479 1.00 85.88 127 GLU A N 1
ATOM 1034 C CA . GLU A 1 127 ? -5.937 5.293 -26.395 1.00 85.88 127 GLU A CA 1
ATOM 1035 C C . GLU A 1 127 ? -6.162 6.704 -25.842 1.00 85.88 127 GLU A C 1
ATOM 1037 O O . GLU A 1 127 ? -6.018 6.965 -24.642 1.00 85.88 127 GLU A O 1
ATOM 1042 N N . ARG A 1 128 ? -6.504 7.648 -26.727 1.00 86.38 128 ARG A N 1
ATOM 1043 C CA . ARG A 1 128 ? -6.910 8.989 -26.303 1.00 86.38 128 ARG A CA 1
ATOM 1044 C C . ARG A 1 128 ? -8.264 8.887 -25.609 1.00 86.38 128 ARG A C 1
ATOM 1046 O O . ARG A 1 128 ? -9.220 8.389 -26.196 1.00 86.38 128 ARG A O 1
ATOM 1053 N N . ARG A 1 129 ? -8.351 9.440 -24.397 1.00 86.25 129 ARG A N 1
ATOM 1054 C CA . ARG A 1 129 ? -9.591 9.526 -23.625 1.00 86.25 129 ARG A CA 1
ATOM 1055 C C . ARG A 1 129 ? -10.717 10.107 -24.473 1.00 86.25 129 ARG A C 1
ATOM 1057 O O . ARG A 1 129 ? -10.610 11.226 -24.983 1.00 86.25 129 ARG A O 1
ATOM 1064 N N . VAL A 1 130 ? -11.829 9.388 -24.510 1.00 80.12 130 VAL A N 1
ATOM 1065 C CA . VAL A 1 130 ? -13.092 9.882 -25.052 1.00 80.12 130 VAL A CA 1
ATOM 1066 C C . VAL A 1 130 ? -13.834 10.574 -23.914 1.00 80.12 130 VAL A C 1
ATOM 1068 O O . VAL A 1 130 ? -13.960 10.030 -22.816 1.00 80.12 130 VAL A O 1
ATOM 1071 N N . LYS A 1 131 ? -14.285 11.816 -24.127 1.00 76.94 131 LYS A N 1
ATOM 1072 C CA . LYS A 1 131 ? -15.141 12.482 -23.139 1.00 76.94 131 LYS A CA 1
ATOM 1073 C C . LYS A 1 131 ? -16.526 11.837 -23.239 1.00 76.94 131 LYS A C 1
ATOM 1075 O O . LYS A 1 131 ? -17.137 11.958 -24.297 1.00 76.94 131 LYS A O 1
ATOM 1080 N N . PRO A 1 132 ? -17.008 11.148 -22.194 1.00 76.50 132 PRO A N 1
ATOM 1081 C CA . PRO A 1 132 ? -18.265 10.435 -22.307 1.00 76.50 132 PRO A CA 1
ATOM 1082 C C . PRO A 1 132 ? -19.437 11.418 -22.369 1.00 76.50 132 PRO A C 1
ATOM 1084 O O . PRO A 1 132 ? -19.425 12.471 -21.720 1.00 76.50 132 PRO A O 1
ATOM 1087 N N . THR A 1 133 ? -20.438 11.072 -23.174 1.00 73.56 133 THR A N 1
ATOM 1088 C CA . THR A 1 133 ? -21.713 11.788 -23.250 1.00 73.56 133 THR A CA 1
ATOM 1089 C C . THR A 1 133 ? -22.576 11.323 -22.088 1.00 73.56 133 THR A C 1
ATOM 1091 O O . THR A 1 133 ? -23.095 10.211 -22.114 1.00 73.56 133 THR A O 1
ATOM 1094 N N . MET A 1 134 ? -22.690 12.152 -21.052 1.00 67.31 134 MET A N 1
ATOM 1095 C CA . MET A 1 134 ? -23.365 11.766 -19.811 1.00 67.31 134 MET A CA 1
ATOM 1096 C C . MET A 1 134 ? -24.801 12.304 -19.766 1.00 67.31 134 MET A C 1
ATOM 1098 O O . MET A 1 134 ? -25.031 13.438 -20.206 1.00 67.31 134 MET A O 1
ATOM 1102 N N . PRO A 1 135 ? -25.763 11.540 -19.212 1.00 71.00 135 PRO A N 1
ATOM 1103 C CA . PRO A 1 135 ? -27.099 12.041 -18.914 1.00 71.00 135 PRO A CA 1
ATOM 1104 C C . PRO A 1 135 ? -27.028 13.265 -17.998 1.00 71.00 135 PRO A C 1
ATOM 1106 O O . PRO A 1 135 ? -26.156 13.364 -17.136 1.00 71.00 135 PRO A O 1
ATOM 1109 N N . LYS A 1 136 ? -27.962 14.204 -18.157 1.00 73.25 136 LYS A N 1
ATOM 1110 C CA . LYS A 1 136 ? -28.052 15.371 -17.273 1.00 73.25 136 LYS A CA 1
ATOM 1111 C C . LYS A 1 136 ? -28.545 14.921 -15.894 1.00 73.25 136 LYS A C 1
ATOM 1113 O O . LYS A 1 136 ? -29.726 14.631 -15.734 1.00 73.25 136 LYS A O 1
ATOM 1118 N N . VAL A 1 137 ? -27.651 14.887 -14.910 1.00 77.50 137 VAL A N 1
ATOM 1119 C CA . VAL A 1 137 ? -28.003 14.694 -13.494 1.00 77.50 137 VAL A CA 1
ATOM 1120 C C . VAL A 1 137 ? -28.299 16.058 -12.856 1.00 77.50 137 VAL A C 1
ATOM 1122 O O . VAL A 1 137 ? -27.636 17.050 -13.176 1.00 77.50 137 VAL A O 1
ATOM 1125 N N . SER A 1 138 ? -29.312 16.140 -11.987 1.00 81.75 138 SER A N 1
ATOM 1126 C CA . SER A 1 138 ? -29.652 17.390 -11.293 1.00 81.75 138 SER A CA 1
ATOM 1127 C C . SER A 1 138 ? -28.578 17.764 -10.264 1.00 81.75 138 SER A C 1
ATOM 1129 O O . SER A 1 138 ? -27.951 16.906 -9.637 1.00 81.75 138 SER A O 1
ATOM 1131 N N . LYS A 1 139 ? -28.341 19.068 -10.085 1.00 81.00 139 LYS A N 1
ATOM 1132 C CA . LYS A 1 139 ? -27.319 19.557 -9.144 1.00 81.00 139 LYS A CA 1
ATOM 1133 C C . LYS A 1 139 ? -27.714 19.276 -7.696 1.00 81.00 139 LYS A C 1
ATOM 1135 O O . LYS A 1 139 ? -26.844 19.008 -6.874 1.00 81.00 139 LYS A O 1
ATOM 1140 N N . GLU A 1 140 ? -29.010 19.306 -7.403 1.00 84.00 140 GLU A N 1
ATOM 1141 C CA . GLU A 1 140 ? -29.578 19.033 -6.084 1.00 84.00 140 GLU A CA 1
ATOM 1142 C C . GLU A 1 140 ? -29.301 17.587 -5.660 1.00 84.00 140 GLU A C 1
ATOM 1144 O O . GLU A 1 140 ? -28.891 17.345 -4.526 1.00 84.00 140 GLU A O 1
ATOM 1149 N N . PHE A 1 141 ? -29.445 16.638 -6.592 1.00 86.00 141 PHE A N 1
ATOM 1150 C CA . PHE A 1 141 ? -29.147 15.229 -6.348 1.00 86.00 141 PHE A CA 1
ATOM 1151 C C . PHE A 1 141 ? -27.659 15.012 -6.045 1.00 86.00 141 PHE A C 1
ATOM 1153 O O . PHE A 1 141 ? -27.316 14.388 -5.040 1.00 86.00 141 PHE A O 1
ATOM 1160 N N . LEU A 1 142 ? -26.766 15.591 -6.858 1.00 84.56 142 LEU A N 1
ATOM 1161 C CA . LEU A 1 142 ? -25.318 15.492 -6.638 1.00 84.56 142 LEU A CA 1
ATOM 1162 C C . LEU A 1 142 ? -24.889 16.126 -5.308 1.00 84.56 142 LEU A C 1
ATOM 1164 O O . LEU A 1 142 ? -24.049 15.566 -4.608 1.00 84.56 142 LEU A O 1
ATOM 1168 N N . ALA A 1 143 ? -25.480 17.265 -4.935 1.00 85.62 143 ALA A N 1
ATOM 1169 C CA . ALA A 1 143 ? -25.200 17.928 -3.664 1.00 85.62 143 ALA A CA 1
ATOM 1170 C C . ALA A 1 143 ? -25.683 17.105 -2.457 1.00 85.62 143 ALA A C 1
ATOM 1172 O O . ALA A 1 143 ? -24.967 17.011 -1.459 1.00 85.62 143 ALA A O 1
ATOM 1173 N N . GLY A 1 144 ? -26.866 16.484 -2.555 1.00 87.56 144 GLY A N 1
ATOM 1174 C CA . GLY A 1 144 ? -27.394 15.574 -1.535 1.00 87.56 144 GLY A CA 1
ATOM 1175 C C . GLY A 1 144 ? -26.486 14.364 -1.326 1.00 87.56 144 GLY A C 1
ATOM 1176 O O . GLY A 1 144 ? -26.019 14.134 -0.211 1.00 87.56 144 GLY A O 1
ATOM 1177 N N . MET A 1 145 ? -26.141 13.675 -2.417 1.00 89.00 145 MET A N 1
ATOM 1178 C CA . MET A 1 145 ? -25.217 12.537 -2.407 1.00 89.00 145 MET A CA 1
ATOM 1179 C C . MET A 1 145 ? -23.842 12.923 -1.840 1.00 89.00 145 MET A C 1
ATOM 1181 O O . MET A 1 145 ? -23.304 12.235 -0.975 1.00 89.00 145 MET A O 1
ATOM 1185 N N . HIS A 1 146 ? -23.267 14.049 -2.281 1.00 88.69 146 HIS A N 1
ATOM 1186 C CA . HIS A 1 146 ? -21.976 14.520 -1.776 1.00 88.69 146 HIS A CA 1
ATOM 1187 C C . HIS A 1 146 ? -22.020 14.813 -0.269 1.00 88.69 146 HIS A C 1
ATOM 1189 O O . HIS A 1 146 ? -21.077 14.478 0.451 1.00 88.69 146 HIS A O 1
ATOM 1195 N N . LYS A 1 147 ? -23.109 15.413 0.230 1.00 88.25 147 LYS A N 1
ATOM 1196 C CA . LYS A 1 147 ? -23.304 15.684 1.661 1.00 88.25 147 LYS A CA 1
ATOM 1197 C C . LYS A 1 147 ? -23.380 14.392 2.476 1.00 88.25 147 LYS A C 1
ATOM 1199 O O . LYS A 1 147 ? -22.765 14.318 3.537 1.00 88.25 147 LYS A O 1
ATOM 1204 N N . GLU A 1 148 ? -24.092 13.389 1.975 1.00 87.38 148 GLU A N 1
ATOM 1205 C CA . GLU A 1 148 ? -24.228 12.083 2.623 1.00 87.38 148 GLU A CA 1
ATOM 1206 C C . GLU A 1 148 ? -22.873 11.371 2.733 1.00 87.38 148 GLU A C 1
ATOM 1208 O O . GLU A 1 148 ? -22.428 11.058 3.840 1.00 87.38 148 GLU A O 1
ATOM 1213 N N . LEU A 1 149 ? -22.138 11.269 1.621 1.00 86.94 149 LEU A N 1
ATOM 1214 C CA . LEU A 1 149 ? -20.780 10.707 1.586 1.00 86.94 149 LEU A CA 1
ATOM 1215 C C . LEU A 1 149 ? -19.801 11.485 2.481 1.00 86.94 149 LEU A C 1
ATOM 1217 O O . LEU A 1 149 ? -18.973 10.898 3.177 1.00 86.94 149 LEU A O 1
ATOM 1221 N N . SER A 1 150 ? -19.913 12.816 2.510 1.00 85.31 150 SER A N 1
ATOM 1222 C CA . SER A 1 150 ? -19.085 13.672 3.371 1.00 85.31 150 SER A CA 1
ATOM 1223 C C . SER A 1 150 ? -19.372 13.458 4.859 1.00 85.31 150 SER A C 1
ATOM 1225 O O . SER A 1 150 ? -18.454 13.536 5.674 1.00 85.31 150 SER A O 1
ATOM 1227 N N . SER A 1 151 ? -20.627 13.176 5.226 1.00 79.06 151 SER A N 1
ATOM 1228 C CA . SER A 1 151 ? -21.030 12.928 6.616 1.00 79.06 151 SER A CA 1
ATOM 1229 C C . SER A 1 151 ? -20.546 11.570 7.143 1.00 79.06 151 SER A C 1
ATOM 1231 O O . SER A 1 151 ? -20.138 11.472 8.302 1.00 79.06 151 SER A O 1
ATOM 1233 N N . GLY A 1 152 ? -20.490 10.546 6.281 1.00 67.12 152 GLY A N 1
ATOM 1234 C CA . GLY A 1 152 ? -19.963 9.216 6.614 1.00 67.12 152 GLY A CA 1
ATOM 1235 C C . GLY A 1 152 ? -18.434 9.149 6.736 1.00 67.12 152 GLY A C 1
ATOM 1236 O O . GLY A 1 152 ? -17.895 8.238 7.369 1.00 67.12 152 GLY A O 1
ATOM 1237 N N . ASN A 1 153 ? -17.718 10.163 6.237 1.00 62.19 153 ASN A N 1
ATOM 1238 C CA . ASN A 1 153 ? -16.252 10.264 6.276 1.00 62.19 153 ASN A CA 1
ATOM 1239 C C . ASN A 1 153 ? -15.657 10.267 7.706 1.00 62.19 153 ASN A C 1
ATOM 1241 O O . ASN A 1 153 ? -14.464 10.037 7.901 1.00 62.19 153 ASN A O 1
ATOM 1245 N N . GLY A 1 154 ? -16.471 10.499 8.742 1.00 59.62 154 GLY A N 1
ATOM 1246 C CA . GLY A 1 154 ? -16.040 10.339 10.135 1.00 59.62 154 GLY A CA 1
ATOM 1247 C C . GLY A 1 154 ? -15.589 8.909 10.471 1.00 59.62 154 GLY A C 1
ATOM 1248 O O . GLY A 1 154 ? -14.681 8.731 11.282 1.00 59.62 154 GLY A O 1
ATOM 1249 N N . ASN A 1 155 ? -16.174 7.895 9.819 1.00 54.94 155 ASN A N 1
ATOM 1250 C CA . ASN A 1 155 ? -15.814 6.487 10.009 1.00 54.94 155 ASN A CA 1
ATOM 1251 C C . ASN A 1 155 ? -14.565 6.083 9.210 1.00 54.94 155 ASN A C 1
ATOM 1253 O O . ASN A 1 155 ? -13.745 5.320 9.713 1.00 54.94 155 ASN A O 1
ATOM 1257 N N . TRP A 1 156 ? -14.362 6.685 8.035 1.00 58.22 156 TRP A N 1
ATOM 1258 C CA . TRP A 1 156 ? -13.157 6.529 7.213 1.00 58.22 156 TRP A CA 1
ATOM 1259 C C . TRP A 1 156 ? -11.862 6.882 7.954 1.00 58.22 156 TRP A C 1
ATOM 1261 O O . TRP A 1 156 ? -10.806 6.321 7.696 1.00 58.22 156 TRP A O 1
ATOM 1271 N N . ARG A 1 157 ? -11.925 7.811 8.916 1.00 54.16 157 ARG A N 1
ATOM 1272 C CA . ARG A 1 157 ? -10.768 8.161 9.756 1.00 54.16 157 ARG A CA 1
ATOM 1273 C C . ARG A 1 157 ? -10.414 7.092 10.797 1.00 54.16 157 ARG A C 1
ATOM 1275 O O . ARG A 1 157 ? -9.325 7.168 11.359 1.00 54.16 157 ARG A O 1
ATOM 1282 N N . ARG A 1 158 ? -11.320 6.150 11.098 1.00 51.91 158 ARG A N 1
ATOM 1283 C CA . ARG A 1 158 ? -11.130 5.113 12.132 1.00 51.91 158 ARG A CA 1
ATOM 1284 C C . ARG A 1 158 ? -10.483 3.829 11.613 1.00 51.91 158 ARG A C 1
ATOM 1286 O O . ARG A 1 158 ? -9.890 3.122 12.419 1.00 51.91 158 ARG A O 1
ATOM 1293 N N . LEU A 1 159 ? -10.590 3.533 10.320 1.00 55.41 159 LEU A N 1
ATOM 1294 C CA . LEU A 1 159 ? -10.026 2.336 9.690 1.00 55.41 159 LEU A CA 1
ATOM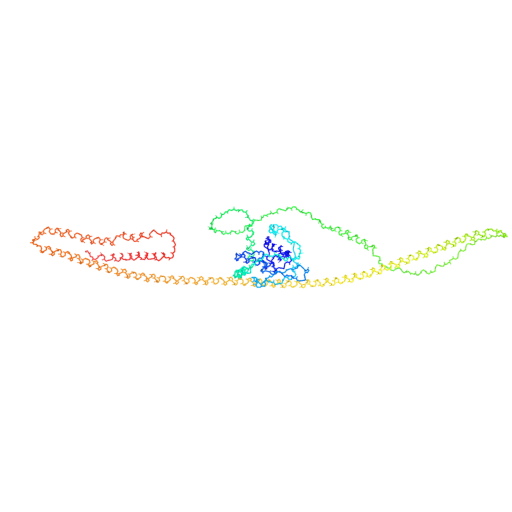 1295 C C . LEU A 1 159 ? -9.047 2.744 8.591 1.00 55.41 159 LEU A C 1
ATOM 1297 O O . LEU A 1 159 ? -9.225 3.773 7.942 1.00 55.41 159 LEU A O 1
ATOM 1301 N N . SER A 1 160 ? -8.001 1.954 8.357 1.00 67.94 160 SER A N 1
ATOM 1302 C CA . SER A 1 160 ? -7.149 2.206 7.200 1.00 67.94 160 SER A CA 1
ATOM 1303 C C . SER A 1 160 ? -7.877 1.781 5.920 1.00 67.94 160 SER A C 1
ATOM 1305 O O . SER A 1 160 ? -8.496 0.720 5.854 1.00 67.94 160 SER A O 1
ATOM 1307 N N . LEU A 1 161 ? -7.741 2.570 4.853 1.00 70.12 161 LEU A N 1
ATOM 1308 C CA . LEU A 1 161 ? -8.282 2.243 3.527 1.00 70.12 161 LEU A CA 1
ATOM 1309 C C . LEU A 1 161 ? -7.877 0.832 3.042 1.00 70.12 161 LEU A C 1
ATOM 1311 O O . LEU A 1 161 ? -8.621 0.186 2.309 1.00 70.12 161 LEU A O 1
ATOM 1315 N N . ARG A 1 162 ? -6.703 0.337 3.460 1.00 70.44 162 ARG A N 1
ATOM 1316 C CA . ARG A 1 162 ? -6.245 -1.030 3.162 1.00 70.44 162 ARG A CA 1
ATOM 1317 C C . ARG A 1 162 ? -7.113 -2.096 3.825 1.00 70.44 162 ARG A C 1
ATOM 1319 O O . ARG A 1 162 ? -7.439 -3.082 3.175 1.00 70.44 162 ARG A O 1
ATOM 1326 N N . GLU A 1 163 ? -7.479 -1.910 5.089 1.00 74.94 163 GLU A N 1
ATOM 1327 C CA . GLU A 1 163 ? -8.336 -2.852 5.819 1.00 74.94 163 GLU A CA 1
ATOM 1328 C C . GLU A 1 163 ? -9.737 -2.902 5.207 1.00 74.94 163 GLU A C 1
ATOM 1330 O O . GLU A 1 163 ? -10.287 -3.984 5.014 1.00 74.94 163 GLU A O 1
ATOM 1335 N N . GLN A 1 164 ? -10.284 -1.749 4.819 1.00 74.62 164 GLN A N 1
ATOM 1336 C CA . GLN A 1 164 ? -11.608 -1.665 4.195 1.00 74.62 164 GLN A CA 1
ATOM 1337 C C . GLN A 1 164 ? -11.636 -2.329 2.814 1.00 74.62 164 GLN A C 1
ATOM 1339 O O . GLN A 1 164 ? -12.536 -3.109 2.509 1.00 74.62 164 GLN A O 1
ATOM 1344 N N . ILE A 1 165 ? -10.606 -2.088 1.999 1.00 76.94 165 ILE A N 1
ATOM 1345 C CA . ILE A 1 165 ? -10.429 -2.771 0.715 1.00 76.94 165 ILE A CA 1
ATOM 1346 C C . ILE A 1 165 ? -10.322 -4.288 0.904 1.00 76.94 165 ILE A C 1
ATOM 1348 O O . ILE A 1 165 ? -10.958 -5.039 0.167 1.00 76.94 165 ILE A O 1
ATOM 1352 N N . ALA A 1 166 ? -9.556 -4.751 1.896 1.00 78.75 166 ALA A N 1
ATOM 1353 C CA . ALA A 1 166 ? -9.414 -6.177 2.171 1.00 78.75 166 ALA A CA 1
ATOM 1354 C C . ALA A 1 166 ? -10.750 -6.825 2.576 1.00 78.75 166 ALA A C 1
ATOM 1356 O O . ALA A 1 166 ? -11.041 -7.945 2.151 1.00 78.75 166 ALA A O 1
ATOM 1357 N N . LEU A 1 167 ? -11.583 -6.119 3.349 1.00 78.12 167 LEU A N 1
ATOM 1358 C CA . LEU A 1 167 ? -12.927 -6.572 3.715 1.00 78.12 167 LEU A CA 1
ATOM 1359 C C . LEU A 1 167 ? -13.861 -6.656 2.499 1.00 78.12 167 LEU A C 1
ATOM 1361 O O . LEU A 1 167 ? -14.526 -7.677 2.323 1.00 78.12 167 LEU A O 1
ATOM 1365 N N . GLU A 1 168 ? -13.874 -5.639 1.635 1.00 74.81 168 GLU A N 1
ATOM 1366 C CA . GLU A 1 168 ? -14.703 -5.621 0.418 1.00 74.81 168 GLU A CA 1
ATOM 1367 C C . GLU A 1 168 ? -14.257 -6.704 -0.583 1.00 74.81 168 GLU A C 1
ATOM 1369 O O . GLU A 1 168 ? -15.082 -7.436 -1.141 1.00 74.81 168 GLU A O 1
ATOM 1374 N N . ALA A 1 169 ? -12.943 -6.881 -0.759 1.00 77.19 169 ALA A N 1
ATOM 1375 C CA . ALA A 1 169 ? -12.370 -7.952 -1.571 1.00 77.19 169 ALA A CA 1
ATOM 1376 C C . ALA A 1 169 ? -12.772 -9.341 -1.042 1.00 77.19 169 ALA A C 1
ATOM 1378 O O . ALA A 1 169 ? -13.191 -10.210 -1.812 1.00 77.19 169 ALA A O 1
ATOM 1379 N N . ALA A 1 170 ? -12.709 -9.543 0.278 1.00 79.19 170 ALA A N 1
ATOM 1380 C CA . ALA A 1 170 ? -13.109 -10.792 0.921 1.00 79.19 170 ALA A CA 1
ATOM 1381 C C . ALA A 1 170 ? -14.622 -11.049 0.821 1.00 79.19 170 ALA A C 1
ATOM 1383 O O . ALA A 1 170 ? -15.037 -12.191 0.601 1.00 79.19 170 ALA A O 1
ATOM 1384 N N . ALA A 1 171 ? -15.455 -10.010 0.943 1.00 77.50 171 ALA A N 1
ATOM 1385 C CA . ALA A 1 171 ? -16.901 -10.111 0.761 1.00 77.50 171 ALA A CA 1
ATOM 1386 C C . ALA A 1 171 ? -17.255 -10.552 -0.669 1.00 77.50 171 ALA A C 1
ATOM 1388 O O . ALA A 1 171 ? -18.105 -11.425 -0.861 1.00 77.50 171 ALA A O 1
ATOM 1389 N N . LYS A 1 172 ? -16.547 -10.027 -1.676 1.00 69.19 172 LYS A N 1
ATOM 1390 C CA . LYS A 1 172 ? -16.720 -10.428 -3.079 1.00 69.19 172 LYS A CA 1
ATOM 1391 C C . LYS A 1 172 ? -16.235 -11.842 -3.373 1.00 69.19 172 LYS A C 1
ATOM 1393 O O . LYS A 1 172 ? -16.939 -12.569 -4.071 1.00 69.19 172 LYS A O 1
ATOM 1398 N N . ALA A 1 173 ? -15.114 -12.266 -2.791 1.00 66.56 173 ALA A N 1
ATOM 1399 C CA . ALA A 1 173 ? -14.635 -13.643 -2.920 1.00 66.56 173 ALA A CA 1
ATOM 1400 C C . ALA A 1 173 ? -15.639 -14.669 -2.355 1.00 66.56 173 ALA A C 1
ATOM 1402 O O . ALA A 1 173 ? -15.769 -15.767 -2.889 1.00 66.56 173 ALA A O 1
ATOM 1403 N N . ARG A 1 174 ? -16.404 -14.308 -1.313 1.00 64.25 174 ARG A N 1
ATOM 1404 C CA . ARG A 1 174 ? -17.474 -15.162 -0.761 1.00 64.25 174 ARG A CA 1
ATOM 1405 C C . ARG A 1 174 ? -18.719 -15.233 -1.651 1.00 64.25 174 ARG A C 1
ATOM 1407 O O . ARG A 1 174 ? -19.430 -16.231 -1.608 1.00 64.25 174 ARG A O 1
ATOM 1414 N N . GLY A 1 175 ? -18.973 -14.209 -2.466 1.00 50.72 175 GLY A N 1
ATOM 1415 C CA . GLY A 1 175 ? -20.141 -14.129 -3.347 1.00 50.72 175 GLY A CA 1
ATOM 1416 C C . GLY A 1 175 ? -20.080 -15.009 -4.601 1.00 50.72 175 GLY A C 1
ATOM 1417 O O . GLY A 1 175 ? -21.103 -15.163 -5.261 1.00 50.72 175 GLY A O 1
ATOM 1418 N N . SER A 1 176 ? -18.925 -15.600 -4.940 1.00 46.75 176 SER A N 1
ATOM 1419 C CA . SER A 1 176 ? -18.785 -16.457 -6.134 1.00 46.75 176 SER A CA 1
ATOM 1420 C C . SER A 1 176 ? -19.088 -17.942 -5.887 1.00 46.75 176 SER A C 1
ATOM 1422 O O . SER A 1 176 ? -18.968 -18.746 -6.808 1.00 46.75 176 SER A O 1
ATOM 1424 N N . SER A 1 177 ? -19.482 -18.328 -4.669 1.00 38.41 177 SER A N 1
ATOM 1425 C CA . SER A 1 177 ? -19.933 -19.689 -4.355 1.00 38.41 177 SER A CA 1
ATOM 1426 C C . SER A 1 177 ? -21.459 -19.724 -4.308 1.00 38.41 177 SER A C 1
ATOM 1428 O O . SER A 1 177 ? -22.069 -19.671 -3.242 1.00 38.41 177 SER A O 1
ATOM 1430 N N . GLY A 1 178 ? -22.093 -19.773 -5.478 1.00 36.31 178 GLY A N 1
ATOM 1431 C CA . GLY A 1 178 ? -23.540 -19.923 -5.584 1.00 36.31 178 GLY A CA 1
ATOM 1432 C C . GLY A 1 178 ? -23.995 -21.349 -5.266 1.00 36.31 178 GLY A C 1
ATOM 1433 O O . GLY A 1 178 ? -23.665 -22.277 -5.994 1.00 36.31 178 GLY A O 1
ATOM 1434 N N . THR A 1 179 ? -24.805 -21.516 -4.220 1.00 33.09 179 THR A N 1
ATOM 1435 C CA . THR A 1 179 ? -25.954 -22.445 -4.173 1.00 33.09 179 THR A CA 1
ATOM 1436 C C . THR A 1 179 ? -26.932 -21.897 -3.128 1.00 33.09 179 THR A C 1
ATOM 1438 O O . THR A 1 179 ? -26.541 -21.628 -1.995 1.00 33.09 179 THR A O 1
ATOM 1441 N N . GLY A 1 180 ? -28.176 -21.631 -3.536 1.00 34.84 180 GLY A N 1
ATOM 1442 C CA . GLY A 1 180 ? -29.172 -20.911 -2.738 1.00 34.84 180 GLY A CA 1
ATOM 1443 C C . GLY A 1 180 ? -30.060 -21.790 -1.852 1.00 34.84 180 GLY A C 1
ATOM 1444 O O . GLY A 1 180 ? -30.349 -22.926 -2.209 1.00 34.84 180 GLY A O 1
ATOM 1445 N N . ALA A 1 181 ? -30.514 -21.218 -0.728 1.00 24.61 181 ALA A N 1
ATOM 1446 C CA . ALA A 1 181 ? -31.828 -21.384 -0.078 1.00 24.61 181 ALA A CA 1
ATOM 1447 C C . ALA A 1 181 ? -31.893 -20.507 1.207 1.00 24.61 181 ALA A C 1
ATOM 1449 O O . ALA A 1 181 ? -30.836 -20.181 1.754 1.00 24.61 181 ALA A O 1
ATOM 1450 N N . PRO A 1 182 ? -33.084 -20.073 1.678 1.00 38.19 182 PRO A N 1
ATOM 1451 C CA . PRO A 1 182 ? -33.227 -18.939 2.595 1.00 38.19 182 PRO A CA 1
ATOM 1452 C C . PRO A 1 182 ? -33.285 -19.301 4.096 1.00 38.19 182 PRO A C 1
ATOM 1454 O O . PRO A 1 182 ? -33.837 -20.322 4.480 1.00 38.19 182 PRO A O 1
ATOM 1457 N N . MET A 1 183 ? -32.728 -18.379 4.895 1.00 35.31 183 MET A N 1
ATOM 1458 C CA . MET A 1 183 ? -33.005 -17.951 6.285 1.00 35.31 183 MET A CA 1
ATOM 1459 C C . MET A 1 183 ? -33.523 -18.965 7.335 1.00 35.31 183 MET A C 1
ATOM 1461 O O . MET A 1 183 ? -34.609 -19.503 7.177 1.00 35.31 183 MET A O 1
ATOM 1465 N N . VAL A 1 184 ? -32.819 -19.076 8.483 1.00 23.69 184 VAL A N 1
ATOM 1466 C CA . VAL A 1 184 ? -33.331 -18.896 9.874 1.00 23.69 184 VAL A CA 1
ATOM 1467 C C . VAL A 1 184 ? -32.212 -19.122 10.927 1.00 23.69 184 VAL A C 1
ATOM 1469 O O . VAL A 1 184 ? -31.489 -20.107 10.872 1.00 23.69 184 VAL A O 1
ATOM 1472 N N . ALA A 1 185 ? -32.147 -18.184 11.887 1.00 27.33 185 ALA A N 1
ATOM 1473 C CA . ALA A 1 185 ? -31.587 -18.203 13.255 1.00 27.33 185 ALA A CA 1
ATOM 1474 C C . ALA A 1 185 ? -30.085 -18.488 13.544 1.00 27.33 185 ALA A C 1
ATOM 1476 O O . ALA A 1 185 ? -29.503 -19.510 13.203 1.00 27.33 185 ALA A O 1
ATOM 1477 N N . THR A 1 186 ? -29.499 -17.555 14.304 1.00 23.77 186 THR A N 1
ATOM 1478 C CA . THR A 1 186 ? -28.234 -17.589 15.069 1.00 23.77 186 THR A CA 1
ATOM 1479 C C . THR A 1 186 ? -28.402 -18.311 16.429 1.00 23.77 186 THR A C 1
ATOM 1481 O O . THR A 1 186 ? -29.529 -18.639 16.794 1.00 23.77 186 THR A O 1
ATOM 1484 N N . PRO A 1 187 ? -27.379 -18.369 17.315 1.00 40.50 187 PRO A N 1
ATOM 1485 C CA . PRO A 1 187 ? -25.959 -18.721 17.129 1.00 40.50 187 PRO A CA 1
ATOM 1486 C C . PRO A 1 187 ? -25.457 -19.701 18.222 1.00 40.50 187 PRO A C 1
ATOM 1488 O O . PRO A 1 187 ? -25.961 -19.678 19.342 1.00 40.50 187 PRO A O 1
ATOM 1491 N N . THR A 1 188 ? -24.360 -20.444 18.010 1.00 25.64 188 THR A N 1
ATOM 1492 C CA . THR A 1 188 ? -23.436 -20.743 19.131 1.00 25.64 188 THR A CA 1
ATOM 1493 C C . THR A 1 188 ? -21.999 -21.024 18.678 1.00 25.64 188 THR A C 1
ATOM 1495 O O . THR A 1 188 ? -21.738 -21.852 17.813 1.00 25.64 188 THR A O 1
ATOM 1498 N N . THR A 1 189 ? -21.091 -20.287 19.314 1.00 25.84 189 THR A N 1
ATOM 1499 C CA . THR A 1 189 ? -19.697 -20.566 19.684 1.00 25.84 189 THR A CA 1
ATOM 1500 C C . THR A 1 189 ? -19.147 -21.967 19.389 1.00 25.84 189 THR A C 1
ATOM 1502 O O . THR A 1 189 ? -19.603 -22.947 19.968 1.00 25.84 189 THR A O 1
ATOM 1505 N N . SER A 1 190 ? -18.038 -22.043 18.647 1.00 28.52 190 SER A N 1
ATOM 1506 C CA . SER A 1 190 ? -16.898 -22.877 19.058 1.00 28.52 190 SER A CA 1
ATOM 1507 C C . SER A 1 190 ? -15.581 -22.430 18.410 1.00 28.52 190 SER A C 1
ATOM 1509 O O . SER A 1 190 ? -15.490 -22.092 17.233 1.00 28.52 190 SER A O 1
ATOM 1511 N N . THR A 1 191 ? -14.582 -22.382 19.280 1.00 29.20 191 THR A N 1
ATOM 1512 C CA . THR A 1 191 ? -13.153 -22.111 19.125 1.00 29.20 191 THR A CA 1
ATOM 1513 C C . THR A 1 191 ? -12.472 -22.994 18.062 1.00 29.20 191 THR A C 1
ATOM 1515 O O . THR A 1 191 ? -12.799 -24.177 17.976 1.00 29.20 191 THR A O 1
ATOM 1518 N N . PRO A 1 192 ? -11.481 -22.492 17.298 1.00 29.83 192 PRO A N 1
ATOM 1519 C CA . PRO A 1 192 ? -10.716 -23.311 16.356 1.00 29.83 192 PRO A CA 1
ATOM 1520 C C . PRO A 1 192 ? -9.530 -24.019 17.043 1.00 29.83 192 PRO A C 1
ATOM 1522 O O . PRO A 1 192 ? -8.864 -23.399 17.878 1.00 29.83 192 PRO A O 1
ATOM 1525 N N . PRO A 1 193 ? -9.183 -25.270 16.682 1.00 31.03 193 PRO A N 1
ATOM 1526 C CA . PRO A 1 193 ? -7.903 -25.849 17.059 1.00 31.03 193 PRO A CA 1
ATOM 1527 C C . PRO A 1 193 ? -6.799 -25.487 16.048 1.00 31.03 193 PRO A C 1
ATOM 1529 O O . PRO A 1 193 ? -7.036 -25.274 14.859 1.00 31.03 193 PRO A O 1
ATOM 1532 N N . ALA A 1 194 ? -5.578 -25.423 16.575 1.00 30.86 194 ALA A N 1
ATOM 1533 C CA . ALA A 1 194 ? -4.318 -25.110 15.907 1.00 30.86 194 ALA A CA 1
ATOM 1534 C C . ALA A 1 194 ? -3.876 -26.193 14.883 1.00 30.86 194 ALA A C 1
ATOM 1536 O O . ALA A 1 194 ? -4.412 -27.305 14.882 1.00 30.86 194 ALA A O 1
ATOM 1537 N N . PRO A 1 195 ? -2.907 -25.894 13.992 1.00 29.91 195 PRO A N 1
ATOM 1538 C CA . PRO A 1 195 ? -2.682 -26.652 12.767 1.00 29.91 195 PRO A CA 1
ATOM 1539 C C . PRO A 1 195 ? -1.879 -27.935 13.015 1.00 29.91 195 PRO A C 1
ATOM 1541 O O . PRO A 1 195 ? -0.782 -27.911 13.568 1.00 29.91 195 PRO A O 1
ATOM 1544 N N . SER A 1 196 ? -2.407 -29.063 12.535 1.00 27.56 196 SER A N 1
ATOM 1545 C CA . SER A 1 196 ? -1.668 -30.322 12.438 1.00 27.56 196 SER A CA 1
ATOM 1546 C C . SER A 1 196 ? -0.800 -30.317 11.179 1.00 27.56 196 SER A C 1
ATOM 1548 O O . SER A 1 196 ? -1.284 -30.264 10.046 1.00 27.56 196 SER A O 1
ATOM 1550 N N . THR A 1 197 ? 0.508 -30.378 11.397 1.00 33.09 197 THR A N 1
ATOM 1551 C CA . THR A 1 197 ? 1.548 -30.678 10.417 1.00 33.09 197 THR A CA 1
ATOM 1552 C C . THR A 1 197 ? 1.320 -32.065 9.817 1.00 33.09 197 THR A C 1
ATOM 1554 O O . THR A 1 197 ? 1.682 -33.083 10.401 1.00 33.09 197 THR A O 1
ATOM 1557 N N . ARG A 1 198 ? 0.769 -32.120 8.600 1.00 27.28 198 ARG A N 1
ATOM 1558 C CA . ARG A 1 198 ? 0.850 -33.317 7.756 1.00 27.28 198 ARG A CA 1
ATOM 1559 C C . ARG A 1 198 ? 1.641 -33.007 6.498 1.00 27.28 198 ARG A C 1
ATOM 1561 O O . ARG A 1 198 ? 1.128 -32.440 5.538 1.00 27.28 198 ARG A O 1
ATOM 1568 N N . ALA A 1 199 ? 2.905 -33.419 6.527 1.00 32.88 199 ALA A N 1
ATOM 1569 C CA . ALA A 1 199 ? 3.733 -33.574 5.347 1.00 32.88 199 ALA A CA 1
ATOM 1570 C C . ALA A 1 199 ? 2.996 -34.474 4.344 1.00 32.88 199 ALA A C 1
ATOM 1572 O O . ALA A 1 199 ? 2.751 -35.652 4.613 1.00 32.88 199 ALA A O 1
ATOM 1573 N N . ARG A 1 200 ? 2.614 -33.909 3.196 1.00 27.50 200 ARG A N 1
ATOM 1574 C CA . ARG A 1 200 ? 2.156 -34.680 2.042 1.00 27.50 200 ARG A CA 1
ATOM 1575 C C . ARG A 1 200 ? 3.201 -34.536 0.951 1.00 27.50 200 ARG A C 1
ATOM 1577 O O . ARG A 1 200 ? 3.335 -33.496 0.318 1.00 27.50 200 ARG A O 1
ATOM 1584 N N . THR A 1 201 ? 3.961 -35.607 0.802 1.00 30.39 201 THR A N 1
ATOM 1585 C CA . THR A 1 201 ? 4.877 -35.881 -0.293 1.00 30.39 201 THR A CA 1
ATOM 1586 C C . THR A 1 201 ? 4.149 -35.735 -1.630 1.00 30.39 201 THR A C 1
ATOM 1588 O O . THR A 1 201 ? 3.198 -36.458 -1.928 1.00 30.39 201 THR A O 1
ATOM 1591 N N . SER A 1 202 ? 4.588 -34.783 -2.451 1.00 28.94 202 SER A N 1
ATOM 1592 C CA . SER A 1 202 ? 4.216 -34.698 -3.861 1.00 28.94 202 SER A CA 1
ATOM 1593 C C . SER A 1 202 ? 5.310 -35.344 -4.707 1.00 28.94 202 SER A C 1
ATOM 1595 O O . SER A 1 202 ? 6.441 -34.866 -4.765 1.00 28.94 202 SER A O 1
ATOM 1597 N N . ARG A 1 203 ? 4.937 -36.448 -5.352 1.00 34.28 203 ARG A N 1
ATOM 1598 C CA . ARG A 1 203 ? 5.639 -37.116 -6.454 1.00 34.28 203 ARG A CA 1
ATOM 1599 C C . ARG A 1 203 ? 5.945 -36.109 -7.584 1.00 34.28 203 ARG A C 1
ATOM 1601 O O . ARG A 1 203 ? 5.052 -35.323 -7.900 1.00 34.28 203 ARG A O 1
ATOM 1608 N N . PRO A 1 204 ? 7.129 -36.126 -8.226 1.00 28.86 204 PRO A N 1
ATOM 1609 C CA . PRO A 1 204 ? 7.412 -35.240 -9.350 1.00 28.86 204 PRO A CA 1
ATOM 1610 C C . PRO A 1 204 ? 6.789 -35.785 -10.641 1.00 28.86 204 PRO A C 1
ATOM 1612 O O . PRO A 1 204 ? 6.972 -36.954 -10.983 1.00 28.86 204 PRO A O 1
ATOM 1615 N N . SER A 1 205 ? 6.077 -34.920 -11.362 1.00 34.19 205 SER A N 1
ATOM 1616 C CA . SER A 1 205 ? 5.669 -35.129 -12.755 1.00 34.19 205 SER A CA 1
ATOM 1617 C C . SER A 1 205 ? 6.776 -34.655 -13.707 1.00 34.19 205 SER A C 1
ATOM 1619 O O . SER A 1 205 ? 7.514 -33.723 -13.394 1.00 34.19 205 SER A O 1
ATOM 1621 N N . ALA A 1 206 ? 6.880 -35.335 -14.850 1.00 34.47 206 ALA A N 1
ATOM 1622 C CA . ALA A 1 206 ? 7.953 -35.292 -15.845 1.00 34.47 206 ALA A CA 1
ATOM 1623 C C . ALA A 1 206 ? 8.380 -33.889 -16.352 1.00 34.47 206 ALA A C 1
ATOM 1625 O O . ALA A 1 206 ? 7.552 -32.977 -16.431 1.00 34.47 206 ALA A O 1
ATOM 1626 N N . PRO A 1 207 ? 9.656 -33.722 -16.763 1.00 31.05 207 PRO A N 1
ATOM 1627 C CA . PRO A 1 207 ? 10.180 -32.456 -17.260 1.00 31.05 207 PRO A CA 1
ATOM 1628 C C . PRO A 1 207 ? 9.727 -32.178 -18.701 1.00 31.05 207 PRO A C 1
ATOM 1630 O O . PRO A 1 207 ? 9.809 -33.038 -19.578 1.00 31.05 207 PRO A O 1
ATOM 1633 N N . LYS A 1 208 ? 9.296 -30.937 -18.953 1.00 33.75 208 LYS A N 1
ATOM 1634 C CA . LYS A 1 208 ? 9.225 -30.359 -20.300 1.00 33.75 208 LYS A CA 1
ATOM 1635 C C . LYS A 1 208 ? 10.646 -30.107 -20.805 1.00 33.75 208 LYS A C 1
ATOM 1637 O O . LYS A 1 208 ? 11.470 -29.548 -20.089 1.00 33.75 208 LYS A O 1
ATOM 1642 N N . THR A 1 209 ? 10.884 -30.522 -22.042 1.00 28.72 209 THR A N 1
ATOM 1643 C CA . THR A 1 209 ? 12.111 -30.384 -22.827 1.00 28.72 209 THR A CA 1
ATOM 1644 C C . THR A 1 209 ? 12.610 -28.940 -22.873 1.00 28.72 209 THR A C 1
ATOM 1646 O O . THR A 1 209 ? 12.105 -28.116 -23.632 1.00 28.72 209 THR A O 1
ATOM 1649 N N . THR A 1 210 ? 13.634 -28.651 -22.078 1.00 33.25 210 THR A N 1
ATOM 1650 C CA . THR A 1 210 ? 14.518 -27.497 -22.246 1.00 33.25 210 THR A CA 1
ATOM 1651 C C . THR A 1 210 ? 15.694 -27.962 -23.100 1.00 33.25 210 THR A C 1
ATOM 1653 O O . THR A 1 210 ? 16.328 -28.965 -22.771 1.00 33.25 210 THR A O 1
ATOM 1656 N N . LEU A 1 211 ? 15.981 -27.274 -24.206 1.00 38.94 211 LEU A N 1
ATOM 1657 C CA . LEU A 1 211 ? 17.214 -27.503 -24.965 1.00 38.94 211 LEU A CA 1
ATOM 1658 C C . LEU A 1 211 ? 18.424 -27.301 -24.033 1.00 38.94 211 LEU A C 1
ATOM 1660 O O . LEU A 1 211 ? 18.425 -26.335 -23.262 1.00 38.94 211 LEU A O 1
ATOM 1664 N N . PRO A 1 212 ? 19.433 -28.189 -24.059 1.00 35.91 212 PRO A N 1
ATOM 1665 C CA . PRO A 1 212 ? 20.590 -28.051 -23.193 1.00 35.91 212 PRO A CA 1
ATOM 1666 C C . PRO A 1 212 ? 21.470 -26.883 -23.667 1.00 35.91 212 PRO A C 1
ATOM 1668 O O . PRO A 1 212 ? 21.529 -26.602 -24.868 1.00 35.91 212 PRO A O 1
ATOM 1671 N N . PRO A 1 213 ? 22.178 -26.199 -22.751 1.00 43.03 213 PRO A N 1
ATOM 1672 C CA . PRO A 1 213 ? 23.261 -25.309 -23.144 1.00 43.03 213 PRO A CA 1
ATOM 1673 C C . PRO A 1 213 ? 24.328 -26.109 -23.915 1.00 43.03 213 PRO A C 1
ATOM 1675 O O . PRO A 1 213 ? 24.523 -27.293 -23.618 1.00 43.03 213 PRO A O 1
ATOM 1678 N N . PRO A 1 214 ? 25.011 -25.493 -24.899 1.00 38.06 214 PRO A N 1
ATOM 1679 C CA . PRO A 1 214 ? 26.040 -26.169 -25.682 1.00 38.06 214 PRO A CA 1
ATOM 1680 C C . PRO A 1 214 ? 27.096 -26.769 -24.755 1.00 38.06 214 PRO A C 1
ATOM 1682 O O . PRO A 1 214 ? 27.485 -26.166 -23.748 1.00 38.06 214 PRO A O 1
ATOM 1685 N N . SER A 1 215 ? 27.523 -27.987 -25.075 1.00 50.56 215 SER A N 1
ATOM 1686 C CA . SER A 1 215 ? 28.455 -28.731 -24.244 1.00 50.56 215 SER A CA 1
ATOM 1687 C C . SER A 1 215 ? 29.812 -28.025 -24.224 1.00 50.56 215 SER A C 1
ATOM 1689 O O . SER A 1 215 ? 30.196 -27.327 -25.165 1.00 50.56 215 SER A O 1
ATOM 1691 N N . SER A 1 216 ? 30.592 -28.240 -23.164 1.00 49.56 216 SER A N 1
ATOM 1692 C CA . SER A 1 216 ? 31.957 -27.708 -23.053 1.00 49.56 216 SER A CA 1
ATOM 1693 C C . SER A 1 216 ? 32.871 -28.107 -24.231 1.00 49.56 216 SER A C 1
ATOM 1695 O O . SER A 1 216 ? 33.909 -27.470 -24.420 1.00 49.56 216 SER A O 1
ATOM 1697 N N . GLY A 1 217 ? 32.503 -29.126 -25.020 1.00 46.75 217 GLY A N 1
ATOM 1698 C CA . GLY A 1 217 ? 33.187 -29.504 -26.261 1.00 46.75 217 GLY A CA 1
ATOM 1699 C C . GLY A 1 217 ? 32.897 -28.563 -27.437 1.00 46.75 217 GLY A C 1
ATOM 1700 O O . GLY A 1 217 ? 33.802 -28.267 -28.215 1.00 46.75 217 GLY A O 1
ATOM 1701 N N . ASP A 1 218 ? 31.693 -27.993 -27.516 1.00 45.12 218 ASP A N 1
ATOM 1702 C CA . ASP A 1 218 ? 31.265 -27.116 -28.619 1.00 45.12 218 ASP A CA 1
ATOM 1703 C C . ASP A 1 218 ? 31.945 -25.738 -28.545 1.00 45.12 218 ASP A C 1
ATOM 1705 O O . ASP A 1 218 ? 32.315 -25.134 -29.553 1.00 45.12 218 ASP A O 1
ATOM 1709 N N . VAL A 1 219 ? 32.208 -25.264 -27.323 1.00 46.97 219 VAL A N 1
ATOM 1710 C CA . VAL A 1 219 ? 32.984 -24.040 -27.065 1.00 46.97 219 VAL A CA 1
ATOM 1711 C C . VAL A 1 219 ? 34.473 -24.247 -27.379 1.00 46.97 219 VAL A C 1
ATOM 1713 O O . VAL A 1 219 ? 35.154 -23.307 -27.799 1.00 46.97 219 VAL A O 1
ATOM 1716 N N . ALA A 1 220 ? 34.990 -25.470 -27.221 1.00 48.66 220 ALA A N 1
ATOM 1717 C CA . ALA A 1 220 ? 36.373 -25.807 -27.550 1.00 48.66 220 ALA A CA 1
ATOM 1718 C C . ALA A 1 220 ? 36.600 -25.893 -29.072 1.00 48.66 220 ALA A C 1
ATOM 1720 O O . ALA A 1 220 ? 37.584 -25.340 -29.564 1.00 48.66 220 ALA A O 1
ATOM 1721 N N . GLU A 1 221 ? 35.665 -26.484 -29.825 1.00 45.75 221 GLU A N 1
ATOM 1722 C CA . GLU A 1 221 ? 35.653 -26.483 -31.300 1.00 45.75 221 GLU A CA 1
ATOM 1723 C C . GLU A 1 221 ? 35.550 -25.056 -31.866 1.00 45.75 221 GLU A C 1
ATOM 1725 O O . GLU A 1 221 ? 36.337 -24.666 -32.732 1.00 45.75 221 GLU A O 1
ATOM 1730 N N . PHE A 1 222 ? 34.677 -24.212 -31.301 1.00 42.28 222 PHE A N 1
ATOM 1731 C CA . PHE A 1 222 ? 34.547 -22.810 -31.714 1.00 42.28 222 PHE A CA 1
ATOM 1732 C C . PHE A 1 222 ? 35.824 -21.987 -31.454 1.00 42.28 222 PHE A C 1
ATOM 1734 O O . PHE A 1 222 ? 36.236 -21.182 -32.296 1.00 42.28 222 PHE A O 1
ATOM 1741 N N . ARG A 1 223 ? 36.511 -22.214 -30.322 1.00 51.91 223 ARG A N 1
ATOM 1742 C CA . ARG A 1 223 ? 37.814 -21.583 -30.039 1.00 51.91 223 ARG A CA 1
ATOM 1743 C C . ARG A 1 223 ? 38.935 -22.121 -30.926 1.00 51.91 223 ARG A C 1
ATOM 1745 O O . ARG A 1 223 ? 39.790 -21.339 -31.334 1.00 51.91 223 ARG A O 1
ATOM 1752 N N . ARG A 1 224 ? 38.924 -23.412 -31.263 1.00 58.91 224 ARG A N 1
ATOM 1753 C CA . ARG A 1 224 ? 39.894 -24.029 -32.178 1.00 58.91 224 ARG A CA 1
ATOM 1754 C C . ARG A 1 224 ? 39.746 -23.475 -33.601 1.00 58.91 224 ARG A C 1
ATOM 1756 O O . ARG A 1 224 ? 40.742 -23.073 -34.192 1.00 58.91 224 ARG A O 1
ATOM 1763 N N . LEU A 1 225 ? 38.516 -23.345 -34.106 1.00 43.34 225 LEU A N 1
ATOM 1764 C CA . LEU A 1 225 ? 38.217 -22.739 -35.414 1.00 43.34 225 LEU A CA 1
ATOM 1765 C C . LEU A 1 225 ? 38.513 -21.230 -35.461 1.00 43.34 225 LEU A C 1
ATOM 1767 O O . LEU A 1 225 ? 38.874 -20.701 -36.513 1.00 43.34 225 LEU A O 1
ATOM 1771 N N . SER A 1 226 ? 38.395 -20.535 -34.326 1.00 50.56 226 SER A N 1
ATOM 1772 C CA . SER A 1 226 ? 38.771 -19.119 -34.196 1.00 50.56 226 SER A CA 1
ATOM 1773 C C . SER A 1 226 ? 40.292 -18.923 -34.113 1.00 50.56 226 SER A C 1
ATOM 1775 O O . SER A 1 226 ? 40.816 -17.972 -34.688 1.00 50.56 226 SER A O 1
ATOM 1777 N N . ALA A 1 227 ? 41.021 -19.846 -33.474 1.00 44.31 227 ALA A N 1
ATOM 1778 C CA . ALA A 1 227 ? 42.485 -19.854 -33.444 1.00 44.31 227 ALA A CA 1
ATOM 1779 C C . ALA A 1 227 ? 43.100 -20.221 -34.809 1.00 44.31 227 ALA A C 1
ATOM 1781 O O . ALA A 1 227 ? 44.118 -19.646 -35.194 1.00 44.31 227 ALA A O 1
ATOM 1782 N N . GLU A 1 228 ? 42.457 -21.108 -35.574 1.00 41.44 228 GLU A N 1
ATOM 1783 C CA . GLU A 1 228 ? 42.865 -21.441 -36.945 1.00 41.44 228 GLU A CA 1
ATOM 1784 C C . GLU A 1 228 ? 42.628 -20.260 -37.904 1.00 41.44 228 GLU A C 1
ATOM 1786 O O . GLU A 1 228 ? 43.487 -19.944 -38.724 1.00 41.44 228 GLU A O 1
ATOM 1791 N N . ARG A 1 229 ? 41.530 -19.505 -37.727 1.00 42.47 229 ARG A N 1
ATOM 1792 C CA . ARG A 1 229 ? 41.295 -18.242 -38.454 1.00 42.47 229 ARG A CA 1
ATOM 1793 C C . ARG A 1 229 ? 42.286 -17.133 -38.076 1.00 42.47 229 ARG A C 1
ATOM 1795 O O . ARG A 1 229 ? 42.705 -16.381 -38.951 1.00 42.47 229 ARG A O 1
ATOM 1802 N N . ALA A 1 230 ? 42.708 -17.062 -36.812 1.00 39.22 230 ALA A N 1
ATOM 1803 C CA . ALA A 1 230 ? 43.702 -16.091 -36.344 1.00 39.22 230 ALA A CA 1
ATOM 1804 C C . ALA A 1 230 ? 45.129 -16.381 -36.857 1.00 39.22 230 ALA A C 1
ATOM 1806 O O . ALA A 1 230 ? 45.903 -15.446 -37.056 1.00 39.22 230 ALA A O 1
ATOM 1807 N N . ARG A 1 231 ? 45.473 -17.648 -37.141 1.00 44.75 231 ARG A N 1
ATOM 1808 C CA . ARG A 1 231 ? 46.759 -18.022 -37.766 1.00 44.75 231 ARG A CA 1
ATOM 1809 C C . ARG A 1 231 ? 46.878 -17.579 -39.224 1.00 44.75 231 ARG A C 1
ATOM 1811 O O . ARG A 1 231 ? 47.984 -17.297 -39.673 1.00 44.75 231 ARG A O 1
ATOM 1818 N N . ILE A 1 232 ? 45.759 -17.466 -39.940 1.00 41.34 232 ILE A N 1
ATOM 1819 C CA . ILE A 1 232 ? 45.736 -17.009 -41.339 1.00 41.34 232 ILE A CA 1
ATOM 1820 C C . ILE A 1 232 ? 45.791 -15.468 -41.413 1.00 41.34 232 ILE A C 1
ATOM 1822 O O . ILE A 1 232 ? 46.231 -14.916 -42.418 1.00 41.34 232 ILE A O 1
ATOM 1826 N N . SER A 1 233 ? 45.424 -14.752 -40.337 1.00 45.41 233 SER A N 1
ATOM 1827 C CA . SER A 1 233 ? 45.383 -13.280 -40.312 1.00 45.41 233 SER A CA 1
ATOM 1828 C C . SER A 1 233 ? 46.525 -12.596 -39.543 1.00 45.41 233 SER A C 1
ATOM 1830 O O . SER A 1 233 ? 46.551 -11.367 -39.483 1.00 45.41 233 SER A O 1
ATOM 1832 N N . SER A 1 234 ? 47.478 -13.334 -38.955 1.00 42.41 234 SER A N 1
ATOM 1833 C CA . SER A 1 234 ? 48.615 -12.755 -38.217 1.00 42.41 234 SER A CA 1
ATOM 1834 C C . SER A 1 234 ? 49.954 -12.911 -38.952 1.00 42.41 234 SER A C 1
ATOM 1836 O O . SER A 1 234 ? 50.890 -13.536 -38.456 1.00 42.41 234 SER A O 1
ATOM 1838 N N . GLY A 1 235 ? 50.079 -12.300 -40.129 1.00 34.34 235 GLY A N 1
ATOM 1839 C CA . GLY A 1 235 ? 51.370 -12.052 -40.774 1.00 34.34 235 GLY A CA 1
ATOM 1840 C C . GLY A 1 235 ? 51.951 -10.710 -40.327 1.00 34.34 235 GLY A C 1
ATOM 1841 O O . GLY A 1 235 ? 51.864 -9.725 -41.055 1.00 34.34 235 GLY A O 1
ATOM 1842 N N . LYS A 1 236 ? 52.518 -10.641 -39.115 1.00 37.72 236 LYS A N 1
ATOM 1843 C CA . LYS A 1 236 ? 53.309 -9.483 -38.677 1.00 37.72 236 LYS A CA 1
ATOM 1844 C C . LYS A 1 236 ? 54.589 -9.451 -39.512 1.00 37.72 236 LYS A C 1
ATOM 1846 O O . LYS A 1 236 ? 55.422 -10.348 -39.408 1.00 37.72 236 LYS A O 1
ATOM 1851 N N . GLY A 1 237 ? 54.721 -8.407 -40.327 1.00 48.03 237 GLY A N 1
ATOM 1852 C CA . GLY A 1 237 ? 55.931 -8.104 -41.074 1.00 48.03 237 GLY A CA 1
ATOM 1853 C C . GLY A 1 237 ? 57.151 -8.085 -40.159 1.00 48.03 237 GLY A C 1
ATOM 1854 O O . GLY A 1 237 ? 57.199 -7.354 -39.167 1.00 48.03 237 GLY A O 1
ATOM 1855 N N . LYS A 1 238 ? 58.142 -8.895 -40.520 1.00 38.97 238 LYS A N 1
ATOM 1856 C CA . LYS A 1 238 ? 59.520 -8.752 -40.073 1.00 38.97 238 LYS A CA 1
ATOM 1857 C C . LYS A 1 238 ? 60.367 -8.640 -41.333 1.00 38.97 238 LYS A C 1
ATOM 1859 O O . LYS A 1 238 ? 60.176 -9.406 -42.274 1.00 38.97 238 LYS A O 1
ATOM 1864 N N . GLY A 1 239 ? 61.166 -7.578 -41.361 1.00 44.06 239 GLY A N 1
ATOM 1865 C CA . GLY A 1 239 ? 61.795 -7.027 -42.550 1.00 44.06 239 GLY A CA 1
ATOM 1866 C C . GLY A 1 239 ? 62.608 -8.037 -43.343 1.00 44.06 239 GLY A C 1
ATOM 1867 O O . GLY A 1 239 ? 63.355 -8.838 -42.787 1.00 44.06 239 GLY A O 1
ATOM 1868 N N . ILE A 1 240 ? 62.478 -7.926 -44.658 1.00 31.80 240 ILE A N 1
ATOM 1869 C CA . ILE A 1 240 ? 63.502 -8.356 -45.592 1.00 31.80 240 ILE A CA 1
ATOM 1870 C C . ILE A 1 240 ? 63.863 -7.095 -46.361 1.00 31.80 240 ILE A C 1
ATOM 1872 O O . ILE A 1 240 ? 63.013 -6.482 -47.011 1.00 31.80 240 ILE A O 1
ATOM 1876 N N . ASP A 1 241 ? 65.109 -6.691 -46.168 1.00 43.50 241 ASP A N 1
ATOM 1877 C CA . ASP A 1 241 ? 65.795 -5.623 -46.869 1.00 43.50 241 ASP A CA 1
ATOM 1878 C C . ASP A 1 241 ? 65.568 -5.772 -48.381 1.00 43.50 241 ASP A C 1
ATOM 1880 O O . ASP A 1 241 ? 65.989 -6.754 -48.996 1.00 43.50 241 ASP A O 1
ATOM 1884 N N . ARG A 1 242 ? 64.828 -4.835 -48.980 1.00 35.34 242 ARG A N 1
ATOM 1885 C CA . ARG A 1 242 ? 64.710 -4.744 -50.437 1.00 35.34 242 ARG A CA 1
ATOM 1886 C C . ARG A 1 242 ? 65.713 -3.720 -50.923 1.00 35.34 242 ARG A C 1
ATOM 1888 O O . ARG A 1 242 ? 65.385 -2.577 -51.228 1.00 35.34 242 ARG A O 1
ATOM 1895 N N . MET A 1 243 ? 66.940 -4.213 -51.009 1.00 32.22 243 MET A N 1
ATOM 1896 C CA . MET A 1 243 ? 67.970 -3.720 -51.900 1.00 32.22 243 MET A CA 1
ATOM 1897 C C . MET A 1 243 ? 67.388 -3.482 -53.302 1.00 32.22 243 MET A C 1
ATOM 1899 O O . MET A 1 243 ? 66.698 -4.323 -53.882 1.00 32.22 243 MET A O 1
ATOM 1903 N N . THR A 1 244 ? 67.681 -2.300 -53.822 1.00 43.22 244 THR A N 1
ATOM 1904 C CA . THR A 1 244 ? 67.463 -1.823 -55.187 1.00 43.22 244 THR A CA 1
ATOM 1905 C C . THR A 1 244 ? 67.903 -2.861 -56.233 1.00 43.22 244 THR A C 1
ATOM 1907 O O . THR A 1 244 ? 69.065 -3.273 -56.193 1.00 43.22 244 THR A O 1
ATOM 1910 N N . PRO A 1 245 ? 67.094 -3.229 -57.248 1.00 34.09 245 PRO A N 1
ATOM 1911 C CA . PRO A 1 245 ? 67.637 -3.851 -58.443 1.00 34.09 245 PRO A CA 1
ATOM 1912 C C . PRO A 1 245 ? 68.179 -2.744 -59.352 1.00 34.09 245 PRO A C 1
ATOM 1914 O O . PRO A 1 245 ? 67.487 -2.181 -60.199 1.00 34.09 245 PRO A O 1
ATOM 1917 N N . SER A 1 246 ? 69.450 -2.419 -59.130 1.00 40.84 246 SER A N 1
ATOM 1918 C CA . SER A 1 246 ? 70.293 -1.719 -60.092 1.00 40.84 246 SER A CA 1
ATOM 1919 C C . SER A 1 246 ? 70.540 -2.623 -61.307 1.00 40.84 246 SER A C 1
ATOM 1921 O O . SER A 1 246 ? 70.797 -3.814 -61.156 1.00 40.84 246 SER A O 1
ATOM 1923 N N . LYS A 1 247 ? 70.481 -2.022 -62.501 1.00 45.50 247 LYS A N 1
ATOM 1924 C CA . LYS A 1 247 ? 71.110 -2.458 -63.761 1.00 45.50 247 LYS A CA 1
ATOM 1925 C C . LYS A 1 247 ? 70.931 -3.934 -64.159 1.00 45.50 247 LYS A C 1
ATOM 1927 O O . LYS A 1 247 ? 71.785 -4.774 -63.893 1.00 45.50 247 LYS A O 1
ATOM 1932 N N . ARG A 1 248 ? 69.942 -4.211 -65.020 1.00 32.75 248 ARG A N 1
ATOM 1933 C CA . ARG A 1 248 ? 70.141 -5.237 -66.059 1.00 32.75 248 ARG A CA 1
ATOM 1934 C C . ARG A 1 248 ? 70.995 -4.645 -67.176 1.00 32.75 248 ARG A C 1
ATOM 1936 O O . ARG A 1 248 ? 70.528 -3.898 -68.029 1.00 32.75 248 ARG A O 1
ATOM 1943 N N . GLN A 1 249 ? 72.274 -4.971 -67.089 1.00 36.69 249 GLN A N 1
ATOM 1944 C CA . GLN A 1 249 ? 73.287 -4.849 -68.122 1.00 36.69 249 GLN A CA 1
ATOM 1945 C C . GLN A 1 249 ? 72.807 -5.589 -69.382 1.00 36.69 249 GLN A C 1
ATOM 1947 O O . GLN A 1 249 ? 72.546 -6.791 -69.336 1.00 36.69 249 GLN A O 1
ATOM 1952 N N . ARG A 1 250 ? 72.657 -4.866 -70.500 1.00 35.75 250 ARG A N 1
ATOM 1953 C CA . ARG A 1 250 ? 72.650 -5.479 -71.834 1.00 35.75 250 ARG A CA 1
ATOM 1954 C C . ARG A 1 250 ? 74.030 -6.104 -72.023 1.00 35.75 250 ARG A C 1
ATOM 1956 O O . ARG A 1 250 ? 75.017 -5.378 -72.074 1.00 35.75 250 ARG A O 1
ATOM 1963 N N . ALA A 1 251 ? 74.086 -7.428 -72.053 1.00 30.50 251 ALA A N 1
ATOM 1964 C CA . ALA A 1 251 ? 75.233 -8.162 -72.552 1.00 30.50 251 ALA A CA 1
ATOM 1965 C C . ALA A 1 251 ? 74.987 -8.423 -74.039 1.00 30.50 251 ALA A C 1
ATOM 1967 O O . ALA A 1 251 ? 74.001 -9.064 -74.409 1.00 30.50 251 ALA A O 1
ATOM 1968 N N . ASP A 1 252 ? 75.867 -7.866 -74.865 1.00 41.12 252 ASP A N 1
ATOM 1969 C CA . ASP A 1 252 ? 76.009 -8.193 -76.273 1.00 41.12 252 ASP A CA 1
ATOM 1970 C C . ASP A 1 252 ? 76.328 -9.683 -76.425 1.00 41.12 252 ASP A C 1
ATOM 1972 O O . ASP A 1 252 ? 77.319 -10.175 -75.886 1.00 41.12 252 ASP A O 1
ATOM 1976 N N . VAL A 1 253 ? 75.503 -10.398 -77.187 1.00 32.88 253 VAL A N 1
ATOM 1977 C CA . VAL A 1 253 ? 75.869 -11.688 -77.779 1.00 32.88 253 VAL A CA 1
ATOM 1978 C C . VAL A 1 253 ? 75.413 -11.652 -79.232 1.00 32.88 253 VAL A C 1
ATOM 1980 O O . VAL A 1 253 ? 74.266 -11.945 -79.562 1.00 32.88 253 VAL A O 1
ATOM 1983 N N . PHE A 1 254 ? 76.331 -11.239 -80.102 1.00 34.03 254 PHE A N 1
ATOM 1984 C CA . PHE A 1 254 ? 76.275 -11.539 -81.527 1.00 34.03 254 PHE A CA 1
ATOM 1985 C C . PHE A 1 254 ? 76.538 -13.038 -81.731 1.00 34.03 254 PHE A C 1
ATOM 1987 O O . PHE A 1 254 ? 77.505 -13.549 -81.162 1.00 34.03 254 PHE A O 1
ATOM 1994 N N . PRO A 1 255 ? 75.808 -13.738 -82.613 1.00 41.47 255 PRO A N 1
ATOM 1995 C CA . PRO A 1 255 ? 76.379 -14.848 -83.346 1.00 41.47 255 PRO A CA 1
ATOM 1996 C C . PRO A 1 255 ? 76.955 -14.315 -84.662 1.00 41.47 255 PRO A C 1
ATOM 1998 O O . PRO A 1 255 ? 76.241 -13.806 -85.525 1.00 41.47 255 PRO A O 1
ATOM 2001 N N . ALA A 1 256 ? 78.273 -14.436 -84.797 1.00 35.81 256 ALA A N 1
ATOM 2002 C CA . ALA A 1 256 ? 78.949 -14.360 -86.078 1.00 35.81 256 ALA A CA 1
ATOM 2003 C C . ALA A 1 256 ? 78.620 -15.617 -86.901 1.00 35.81 256 ALA A C 1
ATOM 2005 O O . ALA A 1 256 ? 78.799 -16.736 -86.423 1.00 35.81 256 ALA A O 1
ATOM 2006 N N . ALA A 1 257 ? 78.202 -15.426 -88.150 1.00 32.69 257 ALA A N 1
ATOM 2007 C CA . ALA A 1 257 ? 78.345 -16.416 -89.210 1.00 32.69 257 ALA A CA 1
ATOM 2008 C C . ALA A 1 257 ? 78.861 -15.693 -90.458 1.00 32.69 257 ALA A C 1
ATOM 2010 O O . ALA A 1 257 ? 78.320 -14.669 -90.876 1.00 32.69 257 ALA A O 1
ATOM 2011 N N . ALA A 1 258 ? 79.974 -16.204 -90.968 1.00 37.22 258 ALA A N 1
ATOM 2012 C CA . ALA A 1 258 ? 80.758 -15.670 -92.064 1.00 37.22 258 ALA A CA 1
ATOM 2013 C C . ALA A 1 258 ? 80.369 -16.303 -93.411 1.00 37.22 258 ALA A C 1
ATOM 2015 O O . ALA A 1 258 ? 79.779 -17.381 -93.442 1.00 37.22 258 ALA A O 1
ATOM 2016 N N . VAL A 1 259 ? 80.885 -15.668 -94.476 1.00 36.56 259 VAL A N 1
ATOM 2017 C CA . VAL A 1 259 ? 81.010 -16.131 -95.876 1.00 36.56 259 VAL A CA 1
ATOM 2018 C C . VAL A 1 259 ? 79.699 -16.043 -96.669 1.00 36.56 259 VAL A C 1
ATOM 2020 O O . VAL A 1 259 ? 78.684 -16.571 -96.252 1.00 36.56 259 VAL A O 1
ATOM 2023 N N . GLY A 1 260 ? 79.598 -15.404 -97.833 1.00 33.59 260 GLY A N 1
ATOM 2024 C CA . GLY A 1 260 ? 80.556 -14.861 -98.794 1.00 33.59 260 GLY A CA 1
ATOM 2025 C C . GLY A 1 260 ? 79.894 -14.957 -100.180 1.00 33.59 260 GLY A C 1
ATOM 2026 O O . GLY A 1 260 ? 79.099 -15.867 -100.399 1.00 33.59 260 GLY A O 1
ATOM 2027 N N . GLY A 1 261 ? 80.206 -14.045 -101.102 1.00 34.62 261 GLY A N 1
ATOM 2028 C CA . GLY A 1 261 ? 79.836 -14.184 -102.518 1.00 34.62 261 GLY A CA 1
ATOM 2029 C C . GLY A 1 261 ? 78.968 -13.054 -103.068 1.00 34.62 261 GLY A C 1
ATOM 2030 O O . GLY A 1 261 ? 77.809 -12.892 -102.700 1.00 34.62 261 GLY A O 1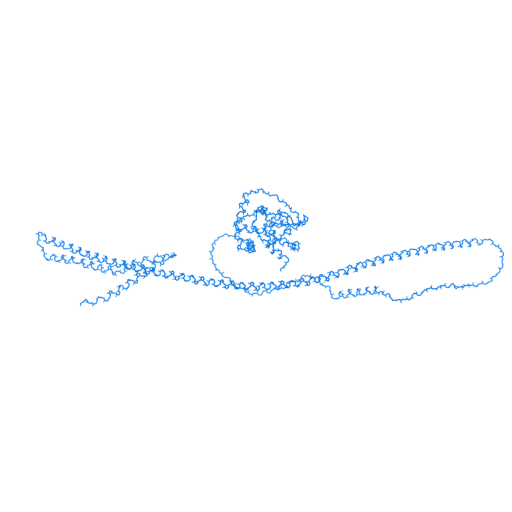
ATOM 2031 N N . GLU A 1 262 ? 79.570 -12.287 -103.968 1.00 40.12 262 GLU A N 1
ATOM 2032 C CA . GLU A 1 262 ? 78.972 -11.252 -104.808 1.00 40.12 262 GLU A CA 1
ATOM 2033 C C . GLU A 1 262 ? 77.904 -11.822 -105.761 1.00 40.12 262 GLU A C 1
ATOM 2035 O O . GLU A 1 262 ? 78.110 -12.893 -106.326 1.00 40.12 262 GLU A O 1
ATOM 2040 N N . ALA A 1 263 ? 76.818 -11.077 -106.008 1.00 31.92 263 ALA A N 1
ATOM 2041 C CA . ALA A 1 263 ? 76.245 -10.865 -107.346 1.00 31.92 263 ALA A CA 1
ATOM 2042 C C . ALA A 1 263 ? 75.053 -9.882 -107.313 1.00 31.92 263 ALA A C 1
ATOM 2044 O O . ALA A 1 263 ? 74.163 -9.962 -106.473 1.00 31.92 263 ALA A O 1
ATOM 2045 N N . SER A 1 264 ? 75.100 -8.972 -108.282 1.00 41.22 264 SER A N 1
ATOM 2046 C CA . SER A 1 264 ? 74.170 -7.968 -108.820 1.00 41.22 264 SER A CA 1
ATOM 2047 C C . SER A 1 264 ? 72.636 -8.175 -108.723 1.00 41.22 264 SER A C 1
ATOM 2049 O O . SER A 1 264 ? 72.142 -9.266 -108.453 1.00 41.22 264 SER A O 1
ATOM 2051 N N . PRO A 1 265 ? 71.850 -7.096 -108.954 1.00 47.59 265 PRO A N 1
ATOM 2052 C CA . PRO A 1 265 ? 70.545 -6.882 -108.343 1.00 47.59 265 PRO A CA 1
ATOM 2053 C C . PRO A 1 265 ? 69.410 -7.516 -109.152 1.00 47.59 265 PRO A C 1
ATOM 2055 O O . PRO A 1 265 ? 69.188 -7.175 -110.311 1.00 47.59 265 PRO A O 1
ATOM 2058 N N . SER A 1 266 ? 68.628 -8.377 -108.504 1.00 41.69 266 SER A N 1
ATOM 2059 C CA . SER A 1 266 ? 67.316 -8.797 -108.998 1.00 41.69 266 SER A CA 1
ATOM 2060 C C . SER A 1 266 ? 66.245 -8.117 -108.150 1.00 41.69 266 SER A C 1
ATOM 2062 O O . SER A 1 266 ? 65.929 -8.554 -107.042 1.00 41.69 266 SER A O 1
ATOM 2064 N N . GLY A 1 267 ? 65.731 -6.993 -108.652 1.00 48.53 267 GLY A N 1
ATOM 2065 C CA . GLY A 1 267 ? 64.611 -6.272 -108.057 1.00 48.53 267 GLY A CA 1
ATOM 2066 C C . GLY A 1 267 ? 63.366 -7.155 -107.989 1.00 48.53 267 GLY A C 1
ATOM 2067 O O . GLY A 1 267 ? 62.930 -7.695 -108.999 1.00 48.53 267 GLY A O 1
ATOM 2068 N N . GLY A 1 268 ? 62.806 -7.305 -106.789 1.00 49.16 268 GLY A N 1
ATOM 2069 C CA . GLY A 1 268 ? 61.536 -8.005 -106.582 1.00 49.16 268 GLY A CA 1
ATOM 2070 C C . GLY A 1 268 ? 61.234 -8.364 -105.125 1.00 49.16 268 GLY A C 1
ATOM 2071 O O . GLY A 1 268 ? 60.088 -8.266 -104.710 1.00 49.16 268 GLY A O 1
ATOM 2072 N N . ASP A 1 269 ? 62.249 -8.691 -104.315 1.00 49.69 269 ASP A N 1
ATOM 2073 C CA . ASP A 1 269 ? 62.030 -9.335 -102.999 1.00 49.69 269 ASP A CA 1
ATOM 2074 C C . ASP A 1 269 ? 62.151 -8.389 -101.775 1.00 49.69 269 ASP A C 1
ATOM 2076 O O . ASP A 1 269 ? 61.781 -8.717 -100.648 1.00 49.69 269 ASP A O 1
ATOM 2080 N N . GLY A 1 270 ? 62.631 -7.156 -101.980 1.00 54.50 270 GLY A N 1
ATOM 2081 C CA . GLY A 1 270 ? 62.750 -6.144 -100.917 1.00 54.50 270 GLY A CA 1
ATOM 2082 C C . GLY A 1 270 ? 61.410 -5.547 -100.463 1.00 54.50 270 GLY A C 1
ATOM 2083 O O . GLY A 1 270 ? 61.291 -5.107 -99.319 1.00 54.50 270 GLY A O 1
ATOM 2084 N N . LEU A 1 271 ? 60.397 -5.567 -101.338 1.00 54.94 271 LEU A N 1
ATOM 2085 C CA . LEU A 1 271 ? 59.068 -5.014 -101.062 1.00 54.94 271 LEU A CA 1
ATOM 2086 C C . LEU A 1 271 ? 58.292 -5.891 -100.062 1.00 54.94 271 LEU A C 1
ATOM 2088 O O . LEU A 1 271 ? 57.760 -5.374 -99.083 1.00 54.94 271 LEU A O 1
ATOM 2092 N N . LEU A 1 272 ? 58.332 -7.219 -100.238 1.00 56.88 272 LEU A N 1
ATOM 2093 C CA . LEU A 1 272 ? 57.683 -8.192 -99.347 1.00 56.88 272 LEU A CA 1
ATOM 2094 C C . LEU A 1 272 ? 58.300 -8.195 -97.937 1.00 56.88 272 LEU A C 1
ATOM 2096 O O . LEU A 1 272 ? 57.599 -8.330 -96.935 1.00 56.88 272 LEU A O 1
ATOM 2100 N N . ARG A 1 273 ? 59.619 -7.982 -97.831 1.00 61.69 273 ARG A N 1
ATOM 2101 C CA . ARG A 1 273 ? 60.322 -7.867 -96.541 1.00 61.69 273 ARG A CA 1
ATOM 2102 C C . ARG A 1 273 ? 59.985 -6.566 -95.804 1.00 61.69 273 ARG A C 1
ATOM 2104 O O . ARG A 1 273 ? 59.859 -6.577 -94.580 1.00 61.69 273 ARG A O 1
ATOM 2111 N N . ALA A 1 274 ? 59.833 -5.459 -96.531 1.00 67.19 274 ALA A N 1
ATOM 2112 C CA . ALA A 1 274 ? 59.414 -4.179 -95.963 1.00 67.19 274 ALA A CA 1
ATOM 2113 C C . ALA A 1 274 ? 57.960 -4.229 -95.463 1.00 67.19 274 ALA A C 1
ATOM 2115 O O . ALA A 1 274 ? 57.664 -3.713 -94.385 1.00 67.19 274 ALA A O 1
ATOM 2116 N N . GLU A 1 275 ? 57.081 -4.912 -96.198 1.00 71.81 275 GLU A N 1
ATOM 2117 C CA . GLU A 1 275 ? 55.689 -5.152 -95.810 1.00 71.81 275 GLU A CA 1
ATOM 2118 C C . GLU A 1 275 ? 55.589 -6.041 -94.559 1.00 71.81 275 GLU A C 1
ATOM 2120 O O . GLU A 1 275 ? 54.936 -5.667 -93.583 1.00 71.81 275 GLU A O 1
ATOM 2125 N N . ALA A 1 276 ? 56.331 -7.153 -94.507 1.00 75.56 276 ALA A N 1
ATOM 2126 C CA . ALA A 1 276 ? 56.399 -8.008 -93.320 1.00 75.56 276 ALA A CA 1
ATOM 2127 C C . ALA A 1 276 ? 56.940 -7.262 -92.083 1.00 75.56 276 ALA A C 1
ATOM 2129 O O . ALA A 1 276 ? 56.411 -7.410 -90.979 1.00 75.56 276 ALA A O 1
ATOM 2130 N N . TYR A 1 277 ? 57.959 -6.412 -92.255 1.00 79.38 277 TYR A N 1
ATOM 2131 C CA . TYR A 1 277 ? 58.488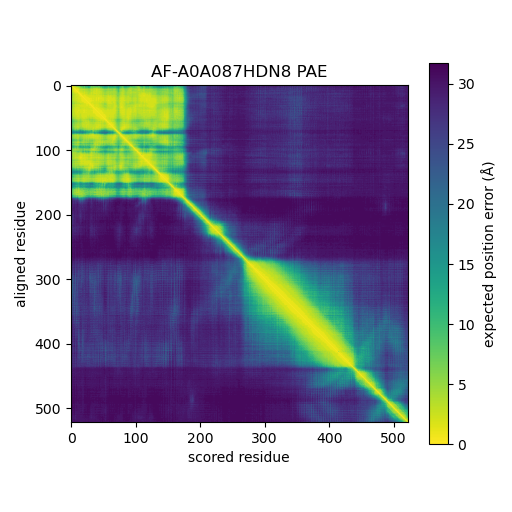 -5.576 -91.174 1.00 79.38 277 TYR A CA 1
ATOM 2132 C C . TYR A 1 277 ? 57.472 -4.527 -90.697 1.00 79.38 277 TYR A C 1
ATOM 2134 O O . TYR A 1 277 ? 57.339 -4.306 -89.493 1.00 79.38 277 TYR A O 1
ATOM 2142 N N . ALA A 1 278 ? 56.721 -3.910 -91.614 1.00 80.31 278 ALA A N 1
ATOM 2143 C CA . ALA A 1 278 ? 55.666 -2.958 -91.275 1.00 80.31 278 ALA A CA 1
ATOM 2144 C C . ALA A 1 278 ? 54.535 -3.617 -90.466 1.00 80.31 278 ALA A C 1
ATOM 2146 O O . ALA A 1 278 ? 54.096 -3.048 -89.465 1.00 80.31 278 ALA A O 1
ATOM 2147 N N . VAL A 1 279 ? 54.127 -4.839 -90.830 1.00 84.12 279 VAL A N 1
ATOM 2148 C CA . VAL A 1 279 ? 53.133 -5.625 -90.079 1.00 84.12 279 VAL A CA 1
ATOM 2149 C C . VAL A 1 279 ? 53.639 -5.952 -88.675 1.00 84.12 279 VAL A C 1
ATOM 2151 O O . VAL A 1 279 ? 52.934 -5.706 -87.699 1.00 84.12 279 VAL A O 1
ATOM 2154 N N . VAL A 1 280 ? 54.872 -6.447 -88.533 1.00 84.19 280 VAL A N 1
ATOM 2155 C CA . VAL A 1 280 ? 55.456 -6.754 -87.214 1.00 84.19 280 VAL A CA 1
ATOM 2156 C C . VAL A 1 280 ? 55.584 -5.496 -86.352 1.00 84.19 280 VAL A C 1
ATOM 2158 O O . VAL A 1 280 ? 55.251 -5.525 -85.168 1.00 84.19 280 VAL A O 1
ATOM 2161 N N . LYS A 1 281 ? 56.007 -4.372 -86.939 1.00 82.31 281 LYS A N 1
ATOM 2162 C CA . LYS A 1 281 ? 56.089 -3.078 -86.251 1.00 82.31 281 LYS A CA 1
ATOM 2163 C C . LYS A 1 281 ? 54.713 -2.606 -85.774 1.00 82.31 281 LYS A C 1
ATOM 2165 O O . LYS A 1 281 ? 54.592 -2.180 -84.631 1.00 82.31 281 LYS A O 1
ATOM 2170 N N . SER A 1 282 ? 53.683 -2.733 -86.611 1.00 84.75 282 SER A N 1
ATOM 2171 C CA . SER A 1 282 ? 52.295 -2.417 -86.251 1.00 84.75 282 SER A CA 1
ATOM 2172 C C . SER A 1 282 ? 51.786 -3.308 -85.114 1.00 84.75 282 SER A C 1
ATOM 2174 O O . SER A 1 282 ? 51.269 -2.787 -84.129 1.00 84.75 282 SER A O 1
ATOM 2176 N N . ARG A 1 283 ? 52.023 -4.624 -85.179 1.00 87.31 283 ARG A N 1
ATOM 2177 C CA . ARG A 1 283 ? 51.672 -5.566 -84.102 1.00 87.31 283 ARG A CA 1
ATOM 2178 C C . ARG A 1 283 ? 52.400 -5.266 -82.794 1.00 87.31 283 ARG A C 1
ATOM 2180 O O . ARG A 1 283 ? 51.813 -5.399 -81.727 1.00 87.31 283 ARG A O 1
ATOM 2187 N N . TYR A 1 284 ? 53.658 -4.837 -82.860 1.00 87.50 284 TYR A N 1
ATOM 2188 C CA . TYR A 1 284 ? 54.410 -4.424 -81.678 1.00 87.50 284 TYR A CA 1
ATOM 2189 C C . TYR A 1 284 ? 53.854 -3.127 -81.072 1.00 87.50 284 TYR A C 1
ATOM 2191 O O . TYR A 1 284 ? 53.758 -3.014 -79.854 1.00 87.50 284 TYR A O 1
ATOM 2199 N N . SER A 1 285 ? 53.435 -2.164 -81.900 1.00 87.06 285 SER A N 1
ATOM 2200 C CA . SER A 1 285 ? 52.751 -0.953 -81.429 1.00 87.06 285 SER A CA 1
ATOM 2201 C C . SER A 1 285 ? 51.393 -1.260 -80.790 1.00 87.06 285 SER A C 1
ATOM 2203 O O . SER A 1 285 ? 51.096 -0.716 -79.731 1.00 87.06 285 SER A O 1
ATOM 2205 N N . GLU A 1 286 ? 50.598 -2.164 -81.374 1.00 89.19 286 GLU A N 1
ATOM 2206 C CA . GLU A 1 286 ? 49.348 -2.656 -80.771 1.00 89.19 286 GLU A CA 1
ATOM 2207 C C . GLU A 1 286 ? 49.605 -3.322 -79.414 1.00 89.19 286 GLU A C 1
ATOM 2209 O O . GLU A 1 286 ? 48.934 -3.017 -78.430 1.00 89.19 286 GLU A O 1
ATOM 2214 N N . LEU A 1 287 ? 50.614 -4.194 -79.341 1.00 90.31 287 LEU A N 1
ATOM 2215 C CA . LEU A 1 287 ? 51.011 -4.854 -78.102 1.00 90.31 287 LEU A CA 1
ATOM 2216 C C . LEU A 1 287 ? 51.480 -3.845 -77.041 1.00 90.31 287 LEU A C 1
ATOM 2218 O O . LEU A 1 287 ? 51.117 -3.982 -75.876 1.00 90.31 287 LEU A O 1
ATOM 2222 N N . SER A 1 288 ? 52.240 -2.819 -77.435 1.00 90.00 288 SER A N 1
ATOM 2223 C CA . SER A 1 288 ? 52.674 -1.740 -76.538 1.00 90.00 288 SER A CA 1
ATOM 2224 C C . SER A 1 288 ? 51.479 -0.995 -75.942 1.00 90.00 288 SER A C 1
ATOM 2226 O O . SER A 1 288 ? 51.424 -0.822 -74.730 1.00 90.00 288 SER A O 1
ATOM 2228 N N . LEU A 1 289 ? 50.484 -0.640 -76.762 1.00 92.50 289 LEU A N 1
ATOM 2229 C CA . LEU A 1 289 ? 49.263 0.026 -76.293 1.00 92.50 289 LEU A CA 1
ATOM 2230 C C . LEU A 1 289 ? 48.441 -0.856 -75.343 1.00 92.50 289 LEU A C 1
ATOM 2232 O O . LEU A 1 289 ? 47.853 -0.354 -74.385 1.00 92.50 289 LEU A O 1
ATOM 2236 N N . LEU A 1 290 ? 48.397 -2.171 -75.585 1.00 93.56 290 LEU A N 1
ATOM 2237 C CA . LEU A 1 290 ? 47.749 -3.118 -74.675 1.00 93.56 290 LEU A CA 1
ATOM 2238 C C . LEU A 1 290 ? 48.467 -3.195 -73.323 1.00 93.56 290 LEU A C 1
ATOM 2240 O O . LEU A 1 290 ? 47.797 -3.245 -72.293 1.00 93.56 290 LEU A O 1
ATOM 2244 N N . PHE A 1 291 ? 49.803 -3.178 -73.310 1.00 93.69 291 PHE A N 1
ATOM 2245 C CA . PHE A 1 291 ? 50.575 -3.132 -72.067 1.00 93.69 291 PHE A CA 1
ATOM 2246 C C . PHE A 1 291 ? 50.374 -1.818 -71.313 1.00 93.69 291 PHE A C 1
ATOM 2248 O O . PHE A 1 291 ? 50.139 -1.863 -70.108 1.00 93.69 291 PHE A O 1
ATOM 2255 N N . ASP A 1 292 ? 50.396 -0.677 -72.002 1.00 94.25 292 ASP A N 1
ATOM 2256 C CA . ASP A 1 292 ? 50.157 0.630 -71.379 1.00 94.25 292 ASP A CA 1
ATOM 2257 C C . ASP A 1 292 ? 48.764 0.688 -70.736 1.00 94.25 292 ASP A C 1
ATOM 2259 O O . ASP A 1 292 ? 48.614 1.145 -69.602 1.00 94.25 292 ASP A O 1
ATOM 2263 N N . ARG A 1 293 ? 47.744 0.146 -71.420 1.00 95.19 293 ARG A N 1
ATOM 2264 C CA . ARG A 1 293 ? 46.388 0.029 -70.870 1.00 95.19 293 ARG A CA 1
ATOM 2265 C C . ARG A 1 293 ? 46.333 -0.895 -69.653 1.00 95.19 293 ARG A C 1
ATOM 2267 O O . ARG A 1 293 ? 45.738 -0.522 -68.652 1.00 95.19 293 ARG A O 1
ATOM 2274 N N . LEU A 1 294 ? 46.958 -2.071 -69.722 1.00 95.19 294 LEU A N 1
ATOM 2275 C CA . LEU A 1 294 ? 46.990 -3.027 -68.610 1.00 95.19 294 LEU A CA 1
ATOM 2276 C C . LEU A 1 294 ? 47.671 -2.436 -67.367 1.00 95.19 294 LEU A C 1
ATOM 2278 O O . LEU A 1 294 ? 47.195 -2.639 -66.252 1.00 95.19 294 LEU A O 1
ATOM 2282 N N . VAL A 1 295 ? 48.778 -1.712 -67.555 1.00 95.50 295 VAL A N 1
ATOM 2283 C CA . VAL A 1 295 ? 49.476 -1.013 -66.468 1.00 95.50 295 VAL A CA 1
ATOM 2284 C C . VAL A 1 295 ? 48.593 0.094 -65.894 1.00 95.50 295 VAL A C 1
ATOM 2286 O O . VAL A 1 295 ? 48.468 0.185 -64.677 1.00 95.50 295 VAL A O 1
ATOM 2289 N N . GLY A 1 296 ? 47.917 0.872 -66.747 1.00 94.94 296 GLY A N 1
ATOM 2290 C CA . GLY A 1 296 ? 46.967 1.896 -66.308 1.00 94.94 296 GLY A CA 1
ATOM 2291 C C . GLY A 1 296 ? 45.803 1.333 -65.485 1.00 94.94 296 GLY A C 1
ATOM 2292 O O . GLY A 1 296 ? 45.506 1.858 -64.413 1.00 94.94 296 GLY A O 1
ATOM 2293 N N . ASP A 1 297 ? 45.187 0.237 -65.940 1.00 95.69 297 ASP A N 1
ATOM 2294 C CA . ASP A 1 297 ? 44.102 -0.446 -65.222 1.00 95.69 297 ASP A CA 1
ATOM 2295 C C . ASP A 1 297 ? 44.589 -0.992 -63.861 1.00 95.69 297 ASP A C 1
ATOM 2297 O O . ASP A 1 297 ? 43.884 -0.892 -62.855 1.00 95.69 297 ASP A O 1
ATOM 2301 N N . TYR A 1 298 ? 45.814 -1.530 -63.801 1.00 96.12 298 TYR A N 1
ATOM 2302 C CA . TYR A 1 298 ? 46.428 -1.997 -62.553 1.00 96.12 298 TYR A CA 1
ATOM 2303 C C . TYR A 1 298 ? 46.719 -0.850 -61.575 1.00 96.12 298 TYR A C 1
ATOM 2305 O O . TYR A 1 298 ? 46.425 -0.966 -60.385 1.00 96.12 298 TYR A O 1
ATOM 2313 N N . ASP A 1 299 ? 47.268 0.266 -62.056 1.00 96.69 299 ASP A N 1
ATOM 2314 C CA . ASP A 1 299 ? 47.549 1.438 -61.224 1.00 96.69 299 ASP A CA 1
ATOM 2315 C C . ASP A 1 299 ? 46.261 2.048 -60.648 1.00 96.69 299 ASP A C 1
ATOM 2317 O O . ASP A 1 299 ? 46.250 2.503 -59.498 1.00 96.69 299 ASP A O 1
ATOM 2321 N N . GLU A 1 300 ? 45.164 2.029 -61.412 1.00 95.94 300 GLU A N 1
ATOM 2322 C CA . GLU A 1 300 ? 43.847 2.448 -60.929 1.00 95.94 300 GLU A CA 1
ATOM 2323 C C . GLU A 1 300 ? 43.301 1.497 -59.851 1.00 95.94 300 GLU A C 1
ATOM 2325 O O . GLU A 1 300 ? 42.848 1.971 -58.806 1.00 95.94 300 GLU A O 1
ATOM 2330 N N . ASP A 1 301 ? 43.405 0.172 -60.034 1.00 96.69 301 ASP A N 1
ATOM 2331 C CA . ASP A 1 301 ? 43.012 -0.814 -59.008 1.00 96.69 301 ASP A CA 1
ATOM 2332 C C . ASP A 1 301 ? 43.800 -0.613 -57.708 1.00 96.69 301 ASP A C 1
ATOM 2334 O O . ASP A 1 301 ? 43.225 -0.543 -56.617 1.00 96.69 301 ASP A O 1
ATOM 2338 N N . VAL A 1 302 ? 45.122 -0.443 -57.810 1.00 96.44 302 VAL A N 1
ATOM 2339 C CA . VAL A 1 302 ? 45.989 -0.187 -56.651 1.00 96.44 302 VAL A CA 1
ATOM 2340 C C . VAL A 1 302 ? 45.579 1.100 -55.936 1.00 96.44 302 VAL A C 1
ATOM 2342 O O . VAL A 1 302 ? 45.525 1.120 -54.701 1.00 96.44 302 VAL A O 1
ATOM 2345 N N . ARG A 1 303 ? 45.261 2.168 -56.679 1.00 96.31 303 ARG A N 1
ATOM 2346 C CA . ARG A 1 303 ? 44.806 3.436 -56.095 1.00 96.31 303 ARG A CA 1
ATOM 2347 C C . ARG A 1 303 ? 43.464 3.277 -55.387 1.00 96.31 303 ARG A C 1
ATOM 2349 O O . ARG A 1 303 ? 43.348 3.696 -54.236 1.00 96.31 303 ARG A O 1
ATOM 2356 N N . SER A 1 304 ? 42.498 2.625 -56.032 1.00 96.44 304 SER A N 1
ATOM 2357 C CA . SER A 1 304 ? 41.162 2.374 -55.484 1.00 96.44 304 SER A CA 1
ATOM 2358 C C . SER A 1 304 ? 41.228 1.561 -54.185 1.00 96.44 304 SER A C 1
ATOM 2360 O O . SER A 1 304 ? 40.725 1.991 -53.145 1.00 96.44 304 SER A O 1
ATOM 2362 N N . ARG A 1 305 ? 41.987 0.456 -54.179 1.00 97.31 305 ARG A N 1
ATOM 2363 C CA . ARG A 1 305 ? 42.219 -0.365 -52.974 1.00 97.31 305 ARG A CA 1
ATOM 2364 C C . ARG A 1 305 ? 42.978 0.395 -51.888 1.00 97.31 305 ARG A C 1
ATOM 2366 O O . ARG A 1 305 ? 42.753 0.167 -50.699 1.00 97.31 305 ARG A O 1
ATOM 2373 N N . GLY A 1 306 ? 43.869 1.307 -52.276 1.00 97.62 306 GLY A N 1
ATOM 2374 C CA . GLY A 1 306 ? 44.528 2.239 -51.362 1.00 97.62 306 GLY A CA 1
ATOM 2375 C C . GLY A 1 306 ? 43.531 3.157 -50.650 1.00 97.62 306 GLY A C 1
ATOM 2376 O O . GLY A 1 306 ? 43.597 3.288 -49.425 1.00 97.62 306 GLY A O 1
ATOM 2377 N N . SER A 1 307 ? 42.581 3.732 -51.395 1.00 96.31 307 SER A N 1
ATOM 2378 C CA . SER A 1 307 ? 41.508 4.582 -50.864 1.00 96.31 307 SER A CA 1
ATOM 2379 C C . SER A 1 307 ? 40.535 3.815 -49.960 1.00 96.31 307 SER A C 1
ATOM 2381 O O . SER A 1 307 ? 40.181 4.299 -48.882 1.00 96.31 307 SER A O 1
ATOM 2383 N N . GLU A 1 308 ? 40.147 2.596 -50.340 1.00 97.69 308 GLU A N 1
ATOM 2384 C CA . GLU A 1 308 ? 39.328 1.718 -49.492 1.00 97.69 308 GLU A CA 1
ATOM 2385 C C . GLU A 1 308 ? 40.045 1.379 -48.180 1.00 97.69 308 GLU A C 1
ATOM 2387 O O . GLU A 1 308 ? 39.455 1.448 -47.099 1.00 97.69 308 GLU A O 1
ATOM 2392 N N . LEU A 1 309 ? 41.345 1.069 -48.246 1.00 97.56 309 LEU A N 1
ATOM 2393 C CA . LEU A 1 309 ? 42.150 0.772 -47.066 1.00 97.56 309 LEU A CA 1
ATOM 2394 C C . LEU A 1 309 ? 42.285 1.988 -46.138 1.00 97.56 309 LEU A C 1
ATOM 2396 O O . LEU A 1 309 ? 42.252 1.816 -44.916 1.00 97.56 309 LEU A O 1
ATOM 2400 N N . SER A 1 310 ? 42.448 3.205 -46.670 1.00 96.56 310 SER A N 1
ATOM 2401 C CA . SER A 1 310 ? 42.469 4.418 -45.840 1.00 96.56 310 SER A CA 1
ATOM 2402 C C . SER A 1 310 ? 41.118 4.672 -45.176 1.00 96.56 310 SER A C 1
ATOM 2404 O O . SER A 1 310 ? 41.083 4.883 -43.964 1.00 96.56 310 SER A O 1
ATOM 2406 N N . ALA A 1 311 ? 40.013 4.539 -45.917 1.00 97.81 311 ALA A N 1
ATOM 2407 C CA . ALA A 1 311 ? 38.668 4.693 -45.365 1.00 97.81 311 ALA A CA 1
ATOM 2408 C C . ALA A 1 311 ? 38.389 3.658 -44.258 1.00 97.81 311 ALA A C 1
ATOM 2410 O O . ALA A 1 311 ? 37.873 3.992 -43.190 1.00 97.81 311 ALA A O 1
ATOM 2411 N N . ALA A 1 312 ? 38.809 2.405 -44.458 1.00 97.25 312 ALA A N 1
ATOM 2412 C CA . ALA A 1 312 ? 38.689 1.355 -43.449 1.00 97.25 312 ALA A CA 1
ATOM 2413 C C . ALA A 1 312 ? 39.526 1.645 -42.188 1.00 97.25 312 ALA A C 1
ATOM 2415 O O . ALA A 1 312 ? 39.091 1.353 -41.072 1.00 97.25 312 ALA A O 1
ATOM 2416 N N . LYS A 1 313 ? 40.720 2.236 -42.330 1.00 97.94 313 LYS A N 1
ATOM 2417 C CA . LYS A 1 313 ? 41.549 2.650 -41.184 1.00 97.94 313 LYS A CA 1
ATOM 2418 C C . LYS A 1 313 ? 40.889 3.763 -40.375 1.00 97.94 313 LYS A C 1
ATOM 2420 O O . LYS A 1 313 ? 40.886 3.681 -39.149 1.00 97.94 313 LYS A O 1
ATOM 2425 N N . GLU A 1 314 ? 40.311 4.758 -41.039 1.00 97.88 314 GLU A N 1
ATOM 2426 C CA . GLU A 1 314 ? 39.578 5.842 -40.376 1.00 97.88 314 GLU A CA 1
ATOM 2427 C C . GLU A 1 314 ? 38.341 5.316 -39.640 1.00 97.88 314 GLU A C 1
ATOM 2429 O O . GLU A 1 314 ? 38.142 5.626 -38.463 1.00 97.88 314 GLU A O 1
ATOM 2434 N N . ALA A 1 315 ? 37.563 4.436 -40.278 1.00 97.94 315 ALA A N 1
ATOM 2435 C CA . ALA A 1 315 ? 36.421 3.783 -39.642 1.00 97.94 315 ALA A CA 1
ATOM 2436 C C . ALA A 1 315 ? 36.838 2.968 -38.404 1.00 97.94 315 ALA A C 1
ATOM 2438 O O . ALA A 1 315 ? 36.193 3.053 -37.357 1.00 97.94 315 ALA A O 1
ATOM 2439 N N . ASN A 1 316 ? 37.948 2.229 -38.483 1.00 97.88 316 ASN A N 1
ATOM 2440 C CA . ASN A 1 316 ? 38.488 1.491 -37.339 1.00 97.88 316 ASN A CA 1
ATOM 2441 C C . ASN A 1 316 ? 38.944 2.419 -36.205 1.00 97.88 316 ASN A C 1
ATOM 2443 O O . ASN A 1 316 ? 38.687 2.120 -35.040 1.00 97.88 316 ASN A O 1
ATOM 2447 N N . ALA A 1 317 ? 39.568 3.558 -36.518 1.00 98.12 317 ALA A N 1
ATOM 2448 C CA . ALA A 1 317 ? 39.938 4.551 -35.511 1.00 98.12 317 ALA A CA 1
ATOM 2449 C C . ALA A 1 317 ? 38.698 5.142 -34.813 1.00 98.12 317 ALA A C 1
ATOM 2451 O O . ALA A 1 317 ? 38.671 5.246 -33.584 1.00 98.12 317 ALA A O 1
ATOM 2452 N N . ALA A 1 318 ? 37.639 5.447 -35.571 1.00 97.94 318 ALA A N 1
ATOM 2453 C CA . ALA A 1 318 ? 36.372 5.923 -35.019 1.00 97.94 318 ALA A CA 1
ATOM 2454 C C . ALA A 1 318 ? 35.701 4.873 -34.114 1.00 97.94 318 ALA A C 1
ATOM 2456 O O . ALA A 1 318 ? 35.230 5.200 -33.021 1.00 97.94 318 ALA A O 1
ATOM 2457 N N . LEU A 1 319 ? 35.694 3.598 -34.523 1.00 98.12 319 LEU A N 1
ATOM 2458 C CA . LEU A 1 319 ? 35.185 2.500 -33.695 1.00 98.12 319 LEU A CA 1
ATOM 2459 C C . LEU A 1 319 ? 35.998 2.325 -32.410 1.00 98.12 319 LEU A C 1
ATOM 2461 O O . LEU A 1 319 ? 35.411 2.128 -31.347 1.00 98.12 319 LEU A O 1
ATOM 2465 N N . GLN A 1 320 ? 37.324 2.457 -32.481 1.00 98.31 320 GLN A N 1
ATOM 2466 C CA . GLN A 1 320 ? 38.183 2.382 -31.302 1.00 98.31 320 GLN A CA 1
ATOM 2467 C C . GLN A 1 320 ? 37.906 3.530 -30.319 1.00 98.31 320 GLN A C 1
ATOM 2469 O O . GLN A 1 320 ? 37.841 3.292 -29.114 1.00 98.31 320 GLN A O 1
ATOM 2474 N N . SER A 1 321 ? 37.678 4.754 -30.814 1.00 97.69 321 SER A N 1
ATOM 2475 C CA . SER A 1 321 ? 37.278 5.889 -29.967 1.00 97.69 321 SER A CA 1
ATOM 2476 C C . SER A 1 321 ? 35.961 5.605 -29.245 1.00 97.69 321 SER A C 1
ATOM 2478 O O . SER A 1 321 ? 35.881 5.709 -28.021 1.00 97.69 321 SER A O 1
ATOM 2480 N N . ARG A 1 322 ? 34.942 5.147 -29.987 1.00 98.31 322 ARG A N 1
ATOM 2481 C CA . ARG A 1 322 ? 33.627 4.804 -29.421 1.00 98.31 322 ARG A CA 1
ATOM 2482 C C . ARG A 1 322 ? 33.705 3.668 -28.402 1.00 98.31 322 ARG A C 1
ATOM 2484 O O . ARG A 1 322 ? 32.958 3.668 -27.420 1.00 98.31 322 ARG A O 1
ATOM 2491 N N . LEU A 1 323 ? 34.587 2.695 -28.627 1.00 98.38 323 LEU A N 1
ATOM 2492 C CA . LEU A 1 323 ? 34.839 1.616 -27.677 1.00 98.38 323 LEU A CA 1
ATOM 2493 C C . LEU A 1 323 ? 35.421 2.173 -26.374 1.00 98.38 323 LEU A C 1
ATOM 2495 O O . LEU A 1 323 ? 34.882 1.885 -25.308 1.00 98.38 323 LEU A O 1
ATOM 2499 N N . ASN A 1 324 ? 36.445 3.024 -26.457 1.00 98.12 324 ASN A N 1
ATOM 2500 C CA . ASN A 1 324 ? 37.065 3.646 -25.286 1.00 98.12 324 ASN A CA 1
ATOM 2501 C C . ASN A 1 324 ? 36.057 4.494 -24.488 1.00 98.12 324 ASN A C 1
ATOM 2503 O O . ASN A 1 324 ? 35.962 4.357 -23.271 1.00 98.12 324 ASN A O 1
ATOM 2507 N N . GLU A 1 325 ? 35.240 5.309 -25.162 1.00 98.25 325 GLU A N 1
ATOM 2508 C CA . GLU A 1 325 ? 34.163 6.082 -24.520 1.00 98.25 325 GLU A CA 1
ATOM 2509 C C . GLU A 1 325 ? 33.134 5.186 -23.818 1.00 98.25 325 GLU A C 1
ATOM 2511 O O . GLU A 1 325 ? 32.597 5.533 -22.766 1.00 98.25 325 GLU A O 1
ATOM 2516 N N . THR A 1 326 ? 32.830 4.023 -24.397 1.00 97.44 326 THR A N 1
ATOM 2517 C CA . THR A 1 326 ? 31.896 3.059 -23.801 1.00 97.44 326 THR A CA 1
ATOM 2518 C C . THR A 1 326 ? 32.488 2.397 -22.561 1.00 97.44 326 THR A C 1
ATOM 2520 O O . THR A 1 326 ? 31.776 2.248 -21.573 1.00 97.44 326 THR A O 1
ATOM 2523 N N . VAL A 1 327 ? 33.783 2.071 -22.575 1.00 98.31 327 VAL A N 1
ATOM 2524 C CA . VAL A 1 327 ? 34.497 1.554 -21.396 1.00 98.31 327 VAL A CA 1
ATOM 2525 C C . VAL A 1 327 ? 34.456 2.571 -20.255 1.00 98.31 327 VAL A C 1
ATOM 2527 O O . VAL A 1 327 ? 34.011 2.233 -19.164 1.00 98.31 327 VAL A O 1
ATOM 2530 N N . VAL A 1 328 ? 34.782 3.840 -20.521 1.00 98.12 328 VAL A N 1
ATOM 2531 C CA . VAL A 1 328 ? 34.743 4.902 -19.496 1.00 98.12 328 VAL A CA 1
ATOM 2532 C C . VAL A 1 328 ? 33.340 5.074 -18.901 1.00 98.12 328 VAL A C 1
ATOM 2534 O O . VAL A 1 328 ? 33.191 5.262 -17.691 1.00 98.12 328 VAL A O 1
ATOM 2537 N N . ARG A 1 329 ? 32.290 4.996 -19.731 1.00 97.69 329 ARG A N 1
ATOM 2538 C CA . ARG A 1 329 ? 30.900 5.039 -19.248 1.00 97.69 329 ARG A CA 1
ATOM 2539 C C . ARG A 1 329 ? 30.553 3.825 -18.386 1.00 97.69 329 ARG A C 1
ATOM 2541 O O . ARG A 1 329 ? 29.879 4.000 -17.375 1.00 97.69 329 ARG A O 1
ATOM 2548 N N . ASN A 1 330 ? 31.018 2.631 -18.747 1.00 97.06 330 ASN A N 1
ATOM 2549 C CA . ASN A 1 330 ? 30.797 1.429 -17.943 1.00 97.06 330 ASN A CA 1
ATOM 2550 C C . ASN A 1 330 ? 31.476 1.539 -16.571 1.00 97.06 330 ASN A C 1
ATOM 2552 O O . ASN A 1 330 ? 30.818 1.293 -15.564 1.00 97.06 330 ASN A O 1
ATOM 2556 N N . ASP A 1 331 ? 32.717 2.025 -16.507 1.00 98.06 331 ASP A N 1
ATOM 2557 C CA . ASP A 1 331 ? 33.422 2.244 -15.235 1.00 98.06 331 ASP A CA 1
ATOM 2558 C C . ASP A 1 331 ? 32.692 3.260 -14.335 1.00 98.06 331 ASP A C 1
ATOM 2560 O O . ASP A 1 331 ? 32.691 3.154 -13.106 1.00 98.06 331 ASP A O 1
ATOM 2564 N N . ALA A 1 332 ? 32.062 4.279 -14.934 1.00 97.75 332 ALA A N 1
ATOM 2565 C CA . ALA A 1 332 ? 31.225 5.226 -14.200 1.00 97.75 332 ALA A CA 1
ATOM 2566 C C . ALA A 1 332 ? 29.964 4.565 -13.634 1.00 97.75 332 ALA A C 1
ATOM 2568 O O . ALA A 1 332 ? 29.672 4.731 -12.450 1.00 97.75 332 ALA A O 1
ATOM 2569 N N . LEU A 1 333 ? 29.274 3.760 -14.443 1.00 97.38 333 LEU A N 1
ATOM 2570 C CA . LEU A 1 333 ? 28.088 3.022 -14.013 1.00 97.38 333 LEU A CA 1
ATOM 2571 C C . LEU A 1 333 ? 28.400 2.007 -12.906 1.00 97.38 333 LEU A C 1
ATOM 2573 O O . LEU A 1 333 ? 27.602 1.855 -11.983 1.00 97.38 333 LEU A O 1
ATOM 2577 N N . GLU A 1 334 ? 29.558 1.344 -12.945 1.00 98.00 334 GLU A N 1
ATOM 2578 C CA . GLU A 1 334 ? 29.992 0.440 -11.873 1.00 98.00 334 GLU A CA 1
ATOM 2579 C C . GLU A 1 334 ? 30.202 1.182 -10.548 1.00 98.00 334 GLU A C 1
ATOM 2581 O O . GLU A 1 334 ? 29.756 0.724 -9.490 1.00 98.00 334 GLU A O 1
ATOM 2586 N N . ARG A 1 335 ? 30.819 2.370 -10.589 1.00 98.12 335 ARG A N 1
ATOM 2587 C CA . ARG A 1 335 ? 30.972 3.223 -9.401 1.00 98.12 335 ARG A CA 1
ATOM 2588 C C . ARG A 1 335 ? 29.624 3.672 -8.844 1.00 98.12 335 ARG A C 1
ATOM 2590 O O . ARG A 1 335 ? 29.423 3.606 -7.629 1.00 98.12 335 ARG A O 1
ATOM 2597 N N . ASP A 1 336 ? 28.700 4.074 -9.709 1.00 98.00 336 ASP A N 1
ATOM 2598 C CA . ASP A 1 336 ? 27.355 4.489 -9.304 1.00 98.00 336 ASP A CA 1
ATOM 2599 C C . ASP A 1 336 ? 26.564 3.317 -8.703 1.00 98.00 336 ASP A C 1
ATOM 2601 O O . ASP A 1 336 ? 25.912 3.471 -7.668 1.00 98.00 336 ASP A O 1
ATOM 2605 N N . ALA A 1 337 ? 26.685 2.113 -9.272 1.00 98.00 337 ALA A N 1
ATOM 2606 C CA . ALA A 1 337 ? 26.076 0.902 -8.727 1.00 98.00 337 ALA A CA 1
ATOM 2607 C C . ALA A 1 337 ? 26.593 0.583 -7.312 1.00 98.00 337 ALA A C 1
ATOM 2609 O O . ALA A 1 337 ? 25.801 0.287 -6.412 1.00 98.00 337 ALA A O 1
ATOM 2610 N N . LEU A 1 338 ? 27.904 0.714 -7.077 1.00 98.38 338 LEU A N 1
ATOM 2611 C CA . LEU A 1 338 ? 28.498 0.546 -5.746 1.00 98.38 338 LEU A CA 1
ATOM 2612 C C . LEU A 1 338 ? 28.024 1.623 -4.758 1.00 98.38 338 LEU A C 1
ATOM 2614 O O . LEU A 1 338 ? 27.773 1.321 -3.587 1.00 98.38 338 LEU A O 1
ATOM 2618 N N . ALA A 1 339 ? 27.870 2.873 -5.203 1.00 97.81 339 ALA A N 1
ATOM 2619 C CA . ALA A 1 339 ? 27.328 3.948 -4.373 1.00 97.81 339 ALA A CA 1
ATOM 2620 C C . ALA A 1 339 ? 25.868 3.669 -3.974 1.00 97.81 339 ALA A C 1
ATOM 2622 O O . ALA A 1 339 ? 25.519 3.763 -2.793 1.00 97.81 339 ALA A O 1
ATOM 2623 N N . LEU A 1 340 ? 25.036 3.233 -4.923 1.00 97.69 340 LEU A N 1
ATOM 2624 C CA . LEU A 1 340 ? 23.653 2.829 -4.663 1.00 97.69 340 LEU A CA 1
ATOM 2625 C C . LEU A 1 340 ? 23.570 1.638 -3.703 1.00 97.69 340 LEU A C 1
ATOM 2627 O O . LEU A 1 340 ? 22.695 1.611 -2.837 1.00 97.69 340 LEU A O 1
ATOM 2631 N N . GLN A 1 341 ? 24.498 0.682 -3.786 1.00 98.19 341 GLN A N 1
ATOM 2632 C CA . GLN A 1 341 ? 24.556 -0.444 -2.854 1.00 98.19 341 GLN A CA 1
ATOM 2633 C C . GLN A 1 341 ? 24.838 0.009 -1.411 1.00 98.19 341 GLN A C 1
ATOM 2635 O O . GLN A 1 341 ? 24.240 -0.522 -0.472 1.00 98.19 341 GLN A O 1
ATOM 2640 N N . ARG A 1 342 ? 25.700 1.017 -1.216 1.00 98.44 342 ARG A N 1
ATOM 2641 C CA . ARG A 1 342 ? 25.958 1.609 0.111 1.00 98.44 342 ARG A CA 1
ATOM 2642 C C . ARG A 1 342 ? 24.724 2.318 0.662 1.00 98.44 342 ARG A C 1
ATOM 2644 O O . ARG A 1 342 ? 24.384 2.118 1.824 1.00 98.44 342 ARG A O 1
ATOM 2651 N N . ILE A 1 343 ? 24.034 3.093 -0.177 1.00 97.50 343 ILE A N 1
ATOM 2652 C CA . ILE A 1 343 ? 22.789 3.779 0.197 1.00 97.50 343 ILE A CA 1
ATOM 2653 C C . ILE A 1 343 ? 21.710 2.761 0.577 1.00 97.50 343 ILE A C 1
ATOM 2655 O O . ILE A 1 343 ? 21.059 2.906 1.609 1.00 97.50 343 ILE A O 1
ATOM 2659 N N . LYS A 1 344 ? 21.543 1.698 -0.220 1.00 98.06 344 LYS A N 1
ATOM 2660 C CA . LYS A 1 344 ? 20.610 0.607 0.082 1.00 98.06 344 LYS A CA 1
ATOM 2661 C C . LYS A 1 344 ? 20.880 0.018 1.469 1.00 98.06 344 LYS A C 1
ATOM 2663 O O . LYS A 1 344 ? 19.942 -0.118 2.250 1.00 98.06 344 LYS A O 1
ATOM 2668 N N . LYS A 1 345 ? 22.145 -0.280 1.782 1.00 98.50 345 LYS A N 1
ATOM 2669 C CA . LYS A 1 345 ? 22.540 -0.822 3.088 1.00 98.50 345 LYS A CA 1
ATOM 2670 C C . LYS A 1 345 ? 22.193 0.133 4.240 1.00 98.50 345 LYS A C 1
ATOM 2672 O O . LYS A 1 345 ? 21.620 -0.303 5.230 1.00 98.50 345 LYS A O 1
ATOM 2677 N N . ASP A 1 346 ? 22.463 1.431 4.091 1.00 98.38 346 ASP A N 1
ATOM 2678 C CA . ASP A 1 346 ? 22.099 2.443 5.098 1.00 98.38 346 ASP A CA 1
ATOM 2679 C C . ASP A 1 346 ? 20.581 2.481 5.366 1.00 98.38 346 ASP A C 1
ATOM 2681 O O . ASP A 1 346 ? 20.146 2.539 6.519 1.00 98.38 346 ASP A O 1
ATOM 2685 N N . TYR A 1 347 ? 19.751 2.372 4.324 1.00 97.00 347 TYR A N 1
ATOM 2686 C CA . TYR A 1 347 ? 18.298 2.284 4.496 1.00 97.00 347 TYR A CA 1
ATOM 2687 C C . TYR A 1 347 ? 17.842 0.970 5.140 1.00 97.00 347 TYR A C 1
ATOM 2689 O O . TYR A 1 347 ? 16.904 0.990 5.937 1.00 97.00 347 TYR A O 1
ATOM 2697 N N . GLU A 1 348 ? 18.488 -0.158 4.841 1.00 98.25 348 GLU A N 1
ATOM 2698 C CA . GLU A 1 348 ? 18.215 -1.443 5.502 1.00 98.25 348 GLU A CA 1
ATOM 2699 C C . GLU A 1 348 ? 18.556 -1.392 7.004 1.00 98.25 348 GLU A C 1
ATOM 2701 O O . GLU A 1 348 ? 17.768 -1.858 7.837 1.00 98.25 348 GLU A O 1
ATOM 2706 N N . ASP A 1 349 ? 19.665 -0.746 7.369 1.00 98.25 349 ASP A N 1
ATOM 2707 C CA . ASP A 1 349 ? 20.069 -0.532 8.763 1.00 98.25 349 ASP A CA 1
ATOM 2708 C C . ASP A 1 349 ? 19.088 0.405 9.493 1.00 98.25 349 ASP A C 1
ATOM 2710 O O . ASP A 1 349 ? 18.636 0.111 10.607 1.00 98.25 349 ASP A O 1
ATOM 2714 N N . LYS A 1 350 ? 18.682 1.511 8.850 1.00 98.19 350 LYS A N 1
ATOM 2715 C CA . LYS A 1 350 ? 17.653 2.431 9.372 1.00 98.19 350 LYS A CA 1
ATOM 2716 C C . LYS A 1 350 ? 16.306 1.739 9.553 1.00 98.19 350 LYS A C 1
ATOM 2718 O O . LYS A 1 350 ? 15.662 1.928 10.583 1.00 98.19 350 LYS A O 1
ATOM 2723 N N . LEU A 1 351 ? 15.895 0.912 8.593 1.00 97.88 351 LEU A N 1
ATOM 2724 C CA . LEU A 1 351 ? 14.662 0.133 8.681 1.00 97.88 351 LEU A CA 1
ATOM 2725 C C . LEU A 1 351 ? 14.714 -0.854 9.852 1.00 97.88 351 LEU A C 1
ATOM 2727 O O . LEU A 1 351 ? 13.733 -0.996 10.578 1.00 97.88 351 LEU A O 1
ATOM 2731 N N . SER A 1 352 ? 15.857 -1.505 10.066 1.00 98.06 352 SER A N 1
ATOM 2732 C CA . SER A 1 352 ? 16.053 -2.436 11.183 1.00 98.06 352 SER A CA 1
ATOM 2733 C C . SER A 1 352 ? 15.987 -1.726 12.540 1.00 98.06 352 SER A C 1
ATOM 2735 O O . SER A 1 352 ? 15.338 -2.222 13.461 1.00 98.06 352 SER A O 1
ATOM 2737 N N . ARG A 1 353 ? 16.571 -0.523 12.652 1.00 98.38 353 ARG A N 1
ATOM 2738 C CA . ARG A 1 353 ? 16.446 0.337 13.845 1.00 98.38 353 ARG A CA 1
ATOM 2739 C C . ARG A 1 353 ? 15.014 0.805 14.088 1.00 98.38 353 ARG A C 1
ATOM 2741 O O . ARG A 1 353 ? 14.556 0.803 15.225 1.00 98.38 353 ARG A O 1
ATOM 2748 N N . LEU A 1 354 ? 14.298 1.196 13.035 1.00 98.00 354 LEU A N 1
ATOM 2749 C CA . LEU A 1 354 ? 12.908 1.625 13.166 1.00 98.00 354 LEU A CA 1
ATOM 2750 C C . LEU A 1 354 ? 12.023 0.467 13.642 1.00 98.00 354 LEU A C 1
ATOM 2752 O O . LEU A 1 354 ? 11.227 0.649 14.556 1.00 98.00 354 LEU A O 1
ATOM 2756 N N . LYS A 1 355 ? 12.215 -0.738 13.091 1.00 97.94 355 LYS A N 1
ATOM 2757 C CA . LYS A 1 355 ? 11.494 -1.944 13.522 1.00 97.94 355 LYS A CA 1
ATOM 2758 C C . LYS A 1 355 ? 11.717 -2.265 14.999 1.00 97.94 355 LYS A C 1
ATOM 2760 O O . LYS A 1 355 ? 10.752 -2.576 15.690 1.00 97.94 355 LYS A O 1
ATOM 2765 N N . SER A 1 356 ? 12.953 -2.178 15.496 1.00 97.75 356 SER A N 1
ATOM 2766 C CA . SER A 1 356 ? 13.221 -2.435 16.918 1.00 97.75 356 SER A CA 1
ATOM 2767 C C . SER A 1 356 ? 12.606 -1.367 17.825 1.00 97.75 356 SER A C 1
ATOM 2769 O O . SER A 1 356 ? 12.093 -1.693 18.895 1.00 97.75 356 SER A O 1
ATOM 2771 N N . TRP A 1 357 ? 12.589 -0.107 17.383 1.00 97.38 357 TRP A N 1
ATOM 2772 C CA . TRP A 1 357 ? 11.929 0.976 18.107 1.00 97.38 357 TRP A CA 1
ATOM 2773 C C . TRP A 1 357 ? 10.404 0.802 18.148 1.00 97.38 357 TRP A C 1
ATOM 2775 O O . TRP A 1 357 ? 9.813 0.924 19.219 1.00 97.38 357 TRP A O 1
ATOM 2785 N N . CYS A 1 358 ? 9.778 0.425 17.027 1.00 96.56 358 CYS A N 1
ATOM 2786 C CA . CYS A 1 358 ? 8.353 0.086 16.975 1.00 96.56 358 CYS A CA 1
ATOM 2787 C C . CYS A 1 358 ? 8.012 -1.082 17.909 1.00 96.56 358 CYS A C 1
ATOM 2789 O O . CYS A 1 358 ? 7.098 -0.951 18.714 1.00 96.56 358 CYS A O 1
ATOM 2791 N N . ALA A 1 359 ? 8.788 -2.171 17.884 1.00 97.50 359 ALA A N 1
ATOM 2792 C CA . ALA A 1 359 ? 8.566 -3.314 18.774 1.00 97.50 359 ALA A CA 1
ATOM 2793 C C . ALA A 1 359 ? 8.665 -2.925 20.262 1.00 97.50 359 ALA A C 1
ATOM 2795 O O . ALA A 1 359 ? 7.884 -3.394 21.091 1.00 97.50 359 ALA A O 1
ATOM 2796 N N . LYS A 1 360 ? 9.597 -2.026 20.611 1.00 98.06 360 LYS A N 1
ATOM 2797 C CA . LYS A 1 360 ? 9.705 -1.488 21.972 1.00 98.06 360 LYS A CA 1
ATOM 2798 C C . LYS A 1 360 ? 8.468 -0.667 22.355 1.00 98.06 360 LYS A C 1
ATOM 2800 O O . LYS A 1 360 ? 7.914 -0.881 23.430 1.00 98.06 360 LYS A O 1
ATOM 2805 N N . ALA A 1 361 ? 8.029 0.238 21.482 1.00 96.94 361 ALA A N 1
ATOM 2806 C CA . ALA A 1 361 ? 6.856 1.078 21.719 1.00 96.94 361 ALA A CA 1
ATOM 2807 C C . ALA A 1 361 ? 5.556 0.258 21.820 1.00 96.94 361 ALA A C 1
ATOM 2809 O O . ALA A 1 361 ? 4.704 0.544 22.660 1.00 96.94 361 ALA A O 1
ATOM 2810 N N . GLU A 1 362 ? 5.413 -0.796 21.014 1.00 97.75 362 GLU A N 1
ATOM 2811 C CA . GLU A 1 362 ? 4.304 -1.750 21.110 1.00 97.75 362 GLU A CA 1
ATOM 2812 C C . GLU A 1 362 ? 4.306 -2.468 22.464 1.00 97.75 362 GLU A C 1
ATOM 2814 O O . GLU A 1 362 ? 3.270 -2.525 23.127 1.00 97.75 362 GLU A O 1
ATOM 2819 N N . GLY A 1 363 ? 5.472 -2.938 22.922 1.00 97.75 363 GLY A N 1
ATOM 2820 C CA . GLY A 1 363 ? 5.623 -3.537 24.250 1.00 97.75 363 GLY A CA 1
ATOM 2821 C C . GLY A 1 363 ? 5.226 -2.584 25.384 1.00 97.75 363 GLY A C 1
ATOM 2822 O O . GLY A 1 363 ? 4.498 -2.975 26.298 1.00 97.75 363 GLY A O 1
ATOM 2823 N N . GLU A 1 364 ? 5.637 -1.316 25.308 1.00 97.88 364 GLU A N 1
ATOM 2824 C CA . GLU A 1 364 ? 5.243 -0.281 26.275 1.00 97.88 364 GLU A CA 1
ATOM 2825 C C . GLU A 1 364 ? 3.734 0.011 26.227 1.00 97.88 364 GLU A C 1
ATOM 2827 O O . GLU A 1 364 ? 3.094 0.105 27.275 1.00 97.88 364 GLU A O 1
ATOM 2832 N N . SER A 1 365 ? 3.136 0.080 25.033 1.00 96.25 365 SER A N 1
ATOM 2833 C CA . SER A 1 365 ? 1.689 0.269 24.867 1.00 96.25 365 SER A CA 1
ATOM 2834 C C . SER A 1 365 ? 0.882 -0.881 25.474 1.00 96.25 365 SER A C 1
ATOM 2836 O O . SER A 1 365 ? -0.123 -0.645 26.149 1.00 96.25 365 SER A O 1
ATOM 2838 N N . VAL A 1 366 ? 1.328 -2.126 25.280 1.00 97.88 366 VAL A N 1
ATOM 2839 C CA . VAL A 1 366 ? 0.704 -3.309 25.889 1.00 97.88 366 VAL A CA 1
ATOM 2840 C C . VAL A 1 366 ? 0.809 -3.253 27.413 1.00 97.88 366 VAL A C 1
ATOM 2842 O O . VAL A 1 366 ? -0.196 -3.482 28.088 1.00 97.88 366 VAL A O 1
ATOM 2845 N N . ARG A 1 367 ? 1.976 -2.883 27.962 1.00 98.19 367 ARG A N 1
ATOM 2846 C CA . ARG A 1 367 ? 2.163 -2.733 29.415 1.00 98.19 367 ARG A CA 1
ATOM 2847 C C . ARG A 1 367 ? 1.212 -1.688 30.002 1.00 98.19 367 ARG A C 1
ATOM 2849 O O . ARG A 1 367 ? 0.475 -1.999 30.932 1.00 98.19 367 ARG A O 1
ATOM 2856 N N . LEU A 1 368 ? 1.171 -0.490 29.414 1.00 97.94 368 LEU A N 1
ATOM 2857 C CA . LEU A 1 368 ? 0.303 0.602 29.872 1.00 97.94 368 LEU A CA 1
ATOM 2858 C C . LEU A 1 368 ? -1.186 0.245 29.773 1.00 97.94 368 LEU A C 1
ATOM 2860 O O . LEU A 1 368 ? -1.970 0.592 30.652 1.00 97.94 368 LEU A O 1
ATOM 2864 N N . ARG A 1 369 ? -1.593 -0.487 28.730 1.00 98.00 369 ARG A N 1
ATOM 2865 C CA . ARG A 1 369 ? -2.968 -0.991 28.602 1.00 98.00 369 ARG A CA 1
ATOM 2866 C C . ARG A 1 369 ? -3.316 -1.988 29.711 1.00 98.00 369 ARG A C 1
ATOM 2868 O O . ARG A 1 369 ? -4.436 -1.955 30.221 1.00 98.00 369 ARG A O 1
ATOM 2875 N N . GLY A 1 370 ? -2.373 -2.855 30.080 1.00 97.94 370 GLY A N 1
ATOM 2876 C CA . GLY A 1 370 ? -2.521 -3.783 31.202 1.00 97.94 370 GLY A CA 1
ATOM 2877 C C . GLY A 1 370 ? -2.685 -3.052 32.536 1.00 97.94 370 GLY A C 1
ATOM 2878 O O . GLY A 1 370 ? -3.632 -3.328 33.269 1.00 97.94 370 GLY A O 1
ATOM 2879 N N . GLU A 1 371 ? -1.828 -2.064 32.807 1.00 98.00 371 GLU A N 1
ATOM 2880 C CA . GLU A 1 371 ? -1.913 -1.214 34.004 1.00 98.00 371 GLU A CA 1
ATOM 2881 C C . GLU A 1 371 ? -3.253 -0.466 34.080 1.00 98.00 371 GLU A C 1
ATOM 2883 O O . GLU A 1 371 ? -3.911 -0.477 35.120 1.00 98.00 371 GLU A O 1
ATOM 2888 N N . LEU A 1 372 ? -3.707 0.118 32.966 1.00 97.88 372 LEU A N 1
ATOM 2889 C CA . LEU A 1 372 ? -4.992 0.816 32.899 1.00 97.88 372 LEU A CA 1
ATOM 2890 C C . LEU A 1 372 ? -6.179 -0.124 33.160 1.00 97.88 372 LEU A C 1
ATOM 2892 O O . LEU A 1 372 ? -7.126 0.257 33.846 1.00 97.88 372 LEU A O 1
ATOM 2896 N N . SER A 1 373 ? -6.119 -1.353 32.640 1.00 97.56 373 SER A N 1
ATOM 2897 C CA . SER A 1 373 ? -7.160 -2.364 32.872 1.00 97.56 373 SER A CA 1
ATOM 2898 C C . SER A 1 373 ? -7.213 -2.754 34.352 1.00 97.56 373 SER A C 1
ATOM 2900 O O . SER A 1 373 ? -8.279 -2.707 34.957 1.00 97.56 373 SER A O 1
ATOM 2902 N N . SER A 1 374 ? -6.054 -3.012 34.968 1.00 97.81 374 SER A N 1
ATOM 2903 C CA . SER A 1 374 ? -5.962 -3.318 36.401 1.00 97.81 374 SER A CA 1
ATOM 2904 C C . SER A 1 374 ? -6.472 -2.169 37.282 1.00 97.81 374 SER A C 1
ATOM 2906 O O . SER A 1 374 ? -7.204 -2.406 38.243 1.00 97.81 374 SER A O 1
ATOM 2908 N N . ALA A 1 375 ? -6.148 -0.919 36.936 1.00 97.88 375 ALA A N 1
ATOM 2909 C CA . ALA A 1 375 ? -6.659 0.253 37.641 1.00 97.88 375 ALA A CA 1
ATOM 2910 C C . ALA A 1 375 ? -8.190 0.385 37.520 1.00 97.88 375 ALA A C 1
ATOM 2912 O O . ALA A 1 375 ? -8.863 0.680 38.510 1.00 97.88 375 ALA A O 1
ATOM 2913 N N . SER A 1 376 ? -8.746 0.122 36.333 1.00 97.44 376 SER A N 1
ATOM 2914 C CA . SER A 1 376 ? -10.194 0.124 36.103 1.00 97.44 376 SER A CA 1
ATOM 2915 C C . SER A 1 376 ? -10.906 -0.967 36.907 1.00 97.44 376 SER A C 1
ATOM 2917 O O . SER A 1 376 ? -11.952 -0.701 37.499 1.00 97.44 376 SER A O 1
ATOM 2919 N N . ASP A 1 377 ? -10.347 -2.178 36.964 1.00 97.75 377 ASP A N 1
ATOM 2920 C CA . ASP A 1 377 ? -10.917 -3.293 37.730 1.00 97.75 377 ASP A CA 1
ATOM 2921 C C . ASP A 1 377 ? -10.907 -2.997 39.235 1.00 97.75 377 ASP A C 1
ATOM 2923 O O . ASP A 1 377 ? -11.899 -3.230 39.934 1.00 97.75 377 ASP A O 1
ATOM 2927 N N . LEU A 1 378 ? -9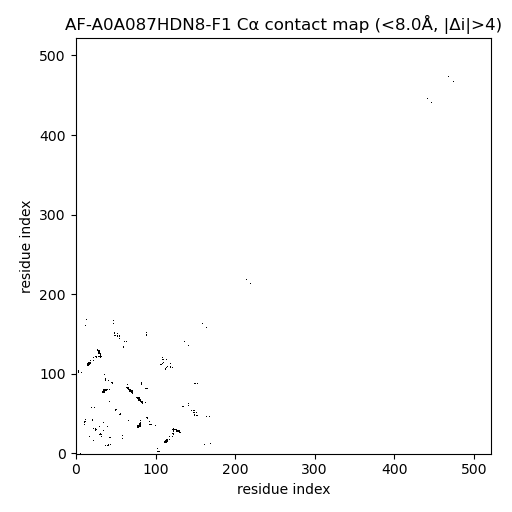.823 -2.394 39.734 1.00 97.88 378 LEU A N 1
ATOM 2928 C CA . LEU A 1 378 ? -9.735 -1.937 41.119 1.00 97.88 378 LEU A CA 1
ATOM 2929 C C . LEU A 1 378 ? -10.786 -0.862 41.427 1.00 97.88 378 LEU A C 1
ATOM 2931 O O . LEU A 1 378 ? -11.445 -0.922 42.466 1.00 97.88 378 LEU A O 1
ATOM 2935 N N . GLN A 1 379 ? -10.962 0.115 40.534 1.00 98.00 379 GLN A N 1
ATOM 2936 C CA . GLN A 1 379 ? -11.980 1.152 40.701 1.00 98.00 379 GLN A CA 1
ATOM 2937 C C . GLN A 1 379 ? -13.388 0.549 40.719 1.00 98.00 379 GLN A C 1
ATOM 2939 O O . GLN A 1 379 ? -14.185 0.901 41.588 1.00 98.00 379 GLN A O 1
ATOM 2944 N N . ARG A 1 380 ? -13.687 -0.382 39.808 1.00 97.44 380 ARG A N 1
ATOM 2945 C CA . ARG A 1 380 ? -14.977 -1.077 39.764 1.00 97.44 380 ARG A CA 1
ATOM 2946 C C . ARG A 1 380 ? -15.247 -1.838 41.060 1.00 97.44 380 ARG A C 1
ATOM 2948 O O . ARG A 1 380 ? -16.308 -1.669 41.644 1.00 97.44 380 ARG A O 1
ATOM 2955 N N . THR A 1 381 ? -14.247 -2.560 41.560 1.00 97.31 381 THR A N 1
ATOM 2956 C CA . THR A 1 381 ? -14.337 -3.294 42.832 1.00 97.31 381 THR A CA 1
ATOM 2957 C C . THR A 1 381 ? -14.616 -2.358 44.012 1.00 97.31 381 THR A C 1
ATOM 2959 O O . THR A 1 381 ? -15.437 -2.671 44.869 1.00 97.31 381 THR A O 1
ATOM 2962 N N . ARG A 1 382 ? -13.979 -1.177 44.054 1.00 98.06 382 ARG A N 1
ATOM 2963 C CA . ARG A 1 382 ? -14.242 -0.161 45.092 1.00 98.06 382 ARG A CA 1
ATOM 2964 C C . ARG A 1 382 ? -15.663 0.394 45.020 1.00 98.06 382 ARG A C 1
ATOM 2966 O O . ARG A 1 382 ? -16.276 0.604 46.060 1.00 98.06 382 ARG A O 1
ATOM 2973 N N . ILE A 1 383 ? -16.177 0.627 43.811 1.00 97.44 383 ILE A N 1
ATOM 2974 C CA . ILE A 1 383 ? -17.557 1.083 43.607 1.00 97.44 383 ILE A CA 1
ATOM 2975 C C . ILE A 1 383 ? -18.536 0.002 44.071 1.00 97.44 383 ILE A C 1
ATOM 2977 O O . ILE A 1 383 ? -19.445 0.306 44.837 1.00 97.44 383 ILE A O 1
ATOM 2981 N N . ASP A 1 384 ? -18.325 -1.250 43.665 1.00 97.12 384 ASP A N 1
ATOM 2982 C CA . ASP A 1 384 ? -19.194 -2.367 44.041 1.00 97.12 384 ASP A CA 1
ATOM 2983 C C . ASP A 1 384 ? -19.215 -2.573 45.567 1.00 97.12 384 ASP A C 1
ATOM 2985 O O . ASP A 1 384 ? -20.286 -2.768 46.144 1.00 97.12 384 ASP A O 1
ATOM 2989 N N . ALA A 1 385 ? -18.063 -2.443 46.235 1.00 97.56 385 ALA A N 1
ATOM 2990 C CA . ALA A 1 385 ? -17.968 -2.504 47.694 1.00 97.56 385 ALA A CA 1
ATOM 2991 C C . ALA A 1 385 ? -18.736 -1.361 48.384 1.00 97.56 385 ALA A C 1
ATOM 2993 O O . ALA A 1 385 ? -19.525 -1.619 49.289 1.00 97.56 385 ALA A O 1
ATOM 2994 N N . ALA A 1 386 ? -18.570 -0.115 47.928 1.00 96.94 386 ALA A N 1
ATOM 2995 C CA . ALA A 1 386 ? -19.285 1.035 48.490 1.00 96.94 386 ALA A CA 1
ATOM 2996 C C . ALA A 1 386 ? -20.809 0.942 48.276 1.00 96.94 386 ALA A C 1
ATOM 2998 O O . ALA A 1 386 ? -21.602 1.314 49.146 1.00 96.94 386 ALA A O 1
ATOM 2999 N N . VAL A 1 387 ? -21.239 0.417 47.123 1.00 96.56 387 VAL A N 1
ATOM 3000 C CA . VAL A 1 387 ? -22.656 0.153 46.833 1.00 96.56 387 VAL A CA 1
ATOM 3001 C C . VAL A 1 387 ? -23.206 -0.933 47.757 1.00 96.56 387 VAL A C 1
ATOM 3003 O O . VAL A 1 387 ? -24.316 -0.777 48.268 1.00 96.56 387 VAL A O 1
ATOM 3006 N N . ALA A 1 388 ? -22.450 -2.011 47.987 1.00 96.31 388 ALA A N 1
ATOM 3007 C CA . ALA A 1 388 ? -22.840 -3.069 48.914 1.00 96.31 388 ALA A CA 1
ATOM 3008 C C . ALA A 1 388 ? -22.992 -2.532 50.345 1.00 96.31 388 ALA A C 1
ATOM 3010 O O . ALA A 1 388 ? -24.041 -2.724 50.950 1.00 96.31 388 ALA A O 1
ATOM 3011 N N . GLU A 1 389 ? -22.020 -1.759 50.832 1.00 97.12 389 GLU A N 1
ATOM 3012 C CA . GLU A 1 389 ? -22.066 -1.139 52.162 1.00 97.12 389 GLU A CA 1
ATOM 3013 C C . GLU A 1 389 ? -23.292 -0.228 52.332 1.00 97.12 389 GLU A C 1
ATOM 3015 O O . GLU A 1 389 ? -24.032 -0.339 53.311 1.00 97.12 389 GLU A O 1
ATOM 3020 N N . THR A 1 390 ? -23.575 0.616 51.334 1.00 97.31 390 THR A N 1
ATOM 3021 C CA . THR A 1 390 ? -24.751 1.504 51.347 1.00 97.31 390 THR A CA 1
ATOM 3022 C C . THR A 1 390 ? -26.060 0.710 51.359 1.00 97.31 390 THR A C 1
ATOM 3024 O O . THR A 1 390 ? -27.029 1.088 52.022 1.00 97.31 390 THR A O 1
ATOM 3027 N N . ARG A 1 391 ? -26.112 -0.403 50.618 1.00 96.12 391 ARG A N 1
ATOM 3028 C CA . ARG A 1 391 ? -27.285 -1.280 50.579 1.00 96.12 391 ARG A CA 1
ATOM 3029 C C . ARG A 1 391 ? -27.495 -1.994 51.912 1.00 96.12 391 ARG A C 1
ATOM 3031 O O . ARG A 1 391 ? -28.640 -2.091 52.355 1.00 96.12 391 ARG A O 1
ATOM 3038 N N . ASP A 1 392 ? -26.428 -2.464 52.545 1.00 95.12 392 ASP A N 1
ATOM 3039 C CA . ASP A 1 392 ? -26.491 -3.115 53.853 1.00 95.12 392 ASP A CA 1
ATOM 3040 C C . ASP A 1 392 ? -26.936 -2.126 54.934 1.00 95.12 392 ASP A C 1
ATOM 3042 O O . ASP A 1 392 ? -27.793 -2.458 55.750 1.00 95.12 392 ASP A O 1
ATOM 3046 N N . GLU A 1 393 ? -26.434 -0.887 54.897 1.00 97.06 393 GLU A N 1
ATOM 3047 C CA . GLU A 1 393 ? -26.872 0.196 55.786 1.00 97.06 393 GLU A CA 1
ATOM 3048 C C . GLU A 1 393 ? -28.365 0.489 55.628 1.00 97.06 393 GLU A C 1
ATOM 3050 O O . GLU A 1 393 ? -29.119 0.514 56.602 1.00 97.06 393 GLU A O 1
ATOM 3055 N N . MET A 1 394 ? -28.823 0.641 54.383 1.00 93.62 394 MET A N 1
ATOM 3056 C CA . MET A 1 394 ? -30.235 0.868 54.089 1.00 93.62 394 MET A CA 1
ATOM 3057 C C . MET A 1 394 ? -31.107 -0.296 54.565 1.00 93.62 394 MET A C 1
ATOM 3059 O O . MET A 1 394 ? -32.180 -0.065 55.121 1.00 93.62 394 MET A O 1
ATOM 3063 N N . THR A 1 395 ? -30.648 -1.533 54.364 1.00 95.00 395 THR A N 1
ATOM 3064 C CA . THR A 1 395 ? -31.360 -2.739 54.802 1.00 95.00 395 THR A CA 1
ATOM 3065 C C . THR A 1 395 ? -31.471 -2.761 56.324 1.00 95.00 395 THR A C 1
ATOM 3067 O O . THR A 1 395 ? -32.574 -2.899 56.843 1.00 95.00 395 THR A O 1
ATOM 3070 N N . ARG A 1 396 ? -30.370 -2.507 57.044 1.00 94.69 396 ARG A N 1
ATOM 3071 C CA . ARG A 1 396 ? -30.357 -2.414 58.513 1.00 94.69 396 ARG A CA 1
ATOM 3072 C C . ARG A 1 396 ? -31.299 -1.321 59.028 1.00 94.69 396 ARG A C 1
ATOM 3074 O O . ARG A 1 396 ? -32.123 -1.591 59.896 1.00 94.69 396 ARG A O 1
ATOM 3081 N N . SER A 1 397 ? -31.252 -0.119 58.449 1.00 95.62 397 SER A N 1
ATOM 3082 C CA . SER A 1 397 ? -32.165 0.983 58.799 1.00 95.62 397 SER A CA 1
ATOM 3083 C C . SER A 1 397 ? -33.635 0.650 58.522 1.00 95.62 397 SER A C 1
ATOM 3085 O O . SER A 1 397 ? -34.524 1.065 59.271 1.00 95.62 397 SER A O 1
ATOM 3087 N N . PHE A 1 398 ? -33.918 -0.068 57.434 1.00 94.00 398 PHE A N 1
ATOM 3088 C CA . PHE A 1 398 ? -35.276 -0.494 57.116 1.00 94.00 398 PHE A CA 1
ATOM 3089 C C . PHE A 1 398 ? -35.779 -1.518 58.131 1.00 94.00 398 PHE A C 1
ATOM 3091 O O . PHE A 1 398 ? -36.855 -1.303 58.677 1.00 94.00 398 PHE A O 1
ATOM 3098 N N . VAL A 1 399 ? -34.973 -2.541 58.442 1.00 93.81 399 VAL A N 1
ATOM 3099 C CA . VAL A 1 399 ? -35.291 -3.576 59.439 1.00 93.81 399 VAL A CA 1
ATOM 3100 C C . VAL A 1 399 ? -35.627 -2.948 60.791 1.00 93.81 399 VAL A C 1
ATOM 3102 O O . VAL A 1 399 ? -36.689 -3.240 61.331 1.00 93.81 399 VAL A O 1
ATOM 3105 N N . VAL A 1 400 ? -34.792 -2.028 61.292 1.00 94.25 400 VAL A N 1
ATOM 3106 C CA . VAL A 1 400 ? -35.041 -1.326 62.567 1.00 94.25 400 VAL A CA 1
ATOM 3107 C C . VAL A 1 400 ? -36.395 -0.611 62.554 1.00 94.25 400 VAL A C 1
ATOM 3109 O O . VAL A 1 400 ? -37.219 -0.854 63.431 1.00 94.25 400 VAL A O 1
ATOM 3112 N N . ARG A 1 401 ? -36.677 0.197 61.521 1.00 93.88 401 ARG A N 1
ATOM 3113 C CA . ARG A 1 401 ? -37.955 0.924 61.411 1.00 93.88 401 ARG A CA 1
ATOM 3114 C C . ARG A 1 401 ? -39.157 -0.006 61.279 1.00 93.88 401 ARG A C 1
ATOM 3116 O O . ARG A 1 401 ? -40.210 0.273 61.842 1.00 93.88 401 ARG A O 1
ATOM 3123 N N . THR A 1 402 ? -39.034 -1.107 60.538 1.00 91.31 402 THR A N 1
ATOM 3124 C CA . THR A 1 402 ? -40.119 -2.094 60.447 1.00 91.31 402 THR A CA 1
ATOM 3125 C C . THR A 1 402 ? -40.362 -2.807 61.770 1.00 91.31 402 THR A C 1
ATOM 3127 O O . THR A 1 402 ? -41.520 -3.047 62.097 1.00 91.31 402 THR A O 1
ATOM 3130 N N . SER A 1 403 ? -39.317 -3.090 62.552 1.00 91.25 403 SER A N 1
ATOM 3131 C CA . SER A 1 403 ? -39.459 -3.677 63.888 1.00 91.25 403 SER A CA 1
ATOM 3132 C C . SER A 1 403 ? -40.124 -2.710 64.868 1.00 91.25 403 SER A C 1
ATOM 3134 O O . SER A 1 403 ? -40.999 -3.123 65.622 1.00 91.25 403 SER A O 1
ATOM 3136 N N . GLU A 1 404 ? -39.784 -1.418 64.821 1.00 94.88 404 GLU A N 1
ATOM 3137 C CA . GLU A 1 404 ? -40.466 -0.378 65.609 1.00 94.88 404 GLU A CA 1
ATOM 3138 C C . GLU A 1 404 ? -41.965 -0.317 65.279 1.00 94.88 404 GLU A C 1
ATOM 3140 O O . GLU A 1 404 ? -42.809 -0.332 66.174 1.00 94.88 404 GLU A O 1
ATOM 3145 N N . VAL A 1 405 ? -42.310 -0.309 63.987 1.00 91.38 405 VAL A N 1
ATOM 3146 C CA . VAL A 1 405 ? -43.707 -0.309 63.530 1.00 91.38 405 VAL A CA 1
ATOM 3147 C C . VAL A 1 405 ? -44.436 -1.588 63.950 1.00 91.38 405 VAL A C 1
ATOM 3149 O O . VAL A 1 405 ? -45.581 -1.517 64.391 1.00 91.38 405 VAL A O 1
ATOM 3152 N N . ALA A 1 406 ? -43.787 -2.751 63.851 1.00 89.81 406 ALA A N 1
ATOM 3153 C CA . ALA A 1 406 ? -44.354 -4.017 64.308 1.00 89.81 406 ALA A CA 1
ATOM 3154 C C . ALA A 1 406 ? -44.638 -4.004 65.821 1.00 89.81 406 ALA A C 1
ATOM 3156 O O . ALA A 1 406 ? -45.714 -4.430 66.238 1.00 89.81 406 ALA A O 1
ATOM 3157 N N . GLY A 1 407 ? -43.724 -3.450 66.626 1.00 90.88 407 GLY A N 1
ATOM 3158 C CA . GLY A 1 407 ? -43.919 -3.264 68.066 1.00 90.88 407 GLY A CA 1
ATOM 3159 C C . GLY A 1 407 ? -45.126 -2.379 68.392 1.00 90.88 407 GLY A C 1
ATOM 3160 O O . GLY A 1 407 ? -45.959 -2.757 69.213 1.00 90.88 407 GLY A O 1
ATOM 3161 N N . LEU A 1 408 ? -45.285 -1.252 67.686 1.00 93.25 408 LEU A N 1
ATOM 3162 C CA . LEU A 1 408 ? -46.456 -0.376 67.838 1.00 93.25 408 LEU A CA 1
ATOM 3163 C C . LEU A 1 408 ? -47.769 -1.087 67.482 1.00 93.25 408 LEU A C 1
ATOM 3165 O O . LEU A 1 408 ? -48.774 -0.914 68.171 1.00 93.25 408 LEU A O 1
ATOM 3169 N N . PHE A 1 409 ? -47.783 -1.903 66.424 1.00 87.94 409 PHE A N 1
ATOM 3170 C CA . PHE A 1 409 ? -48.965 -2.694 66.076 1.00 87.94 409 PHE A CA 1
ATOM 3171 C C . PHE A 1 409 ? -49.314 -3.730 67.147 1.00 87.94 409 PHE A C 1
ATOM 3173 O O . PHE A 1 409 ? -50.498 -3.912 67.434 1.00 87.94 409 PHE A O 1
ATOM 3180 N N . ALA A 1 410 ? -48.317 -4.379 67.755 1.00 89.69 410 ALA A N 1
ATOM 3181 C CA . ALA A 1 410 ? -48.540 -5.318 68.852 1.00 89.69 410 ALA A CA 1
ATOM 3182 C C . ALA A 1 410 ? -49.150 -4.622 70.082 1.00 89.69 410 ALA A C 1
ATOM 3184 O O . ALA A 1 410 ? -50.105 -5.135 70.664 1.00 89.69 410 ALA A O 1
ATOM 3185 N N . GLU A 1 411 ? -48.666 -3.427 70.434 1.00 91.69 411 GLU A N 1
ATOM 3186 C CA . GLU A 1 411 ? -49.209 -2.626 71.540 1.00 91.69 411 GLU A CA 1
ATOM 3187 C C . GLU A 1 411 ? -50.667 -2.208 71.288 1.00 91.69 411 GLU A C 1
ATOM 3189 O O . GLU A 1 411 ? -51.531 -2.401 72.147 1.00 91.69 411 GLU A O 1
ATOM 3194 N N . ILE A 1 412 ? -50.970 -1.694 70.089 1.00 90.44 412 ILE A N 1
ATOM 3195 C CA . ILE A 1 412 ? -52.340 -1.328 69.694 1.00 90.44 412 ILE A CA 1
ATOM 3196 C C . ILE A 1 412 ? -53.254 -2.557 69.720 1.00 90.44 412 ILE A C 1
ATOM 3198 O O . ILE A 1 412 ? -54.370 -2.473 70.230 1.00 90.44 412 ILE A O 1
ATOM 3202 N N . GLY A 1 413 ? -52.785 -3.689 69.188 1.00 84.19 413 GLY A N 1
ATOM 3203 C CA . GLY A 1 413 ? -53.525 -4.949 69.184 1.00 84.19 413 GLY A CA 1
ATOM 3204 C C . GLY A 1 413 ? -53.858 -5.431 70.595 1.00 84.19 413 GLY A C 1
ATOM 3205 O O . GLY A 1 413 ? -55.015 -5.740 70.872 1.00 84.19 413 GLY A O 1
ATOM 3206 N N . GLY A 1 414 ? -52.879 -5.416 71.505 1.00 86.56 414 GLY A N 1
ATOM 3207 C CA . GLY A 1 414 ? -53.083 -5.776 72.910 1.00 86.56 414 GLY A CA 1
ATOM 3208 C C . GLY A 1 414 ? -54.057 -4.836 73.625 1.00 86.56 414 GLY A C 1
ATOM 3209 O O . GLY A 1 414 ? -54.953 -5.293 74.334 1.00 86.56 414 GLY A O 1
ATOM 3210 N N . LYS A 1 415 ? -53.954 -3.521 73.386 1.00 90.50 415 LYS A N 1
ATOM 3211 C CA . LYS A 1 415 ? -54.903 -2.547 73.942 1.00 90.50 415 LYS A CA 1
ATOM 3212 C C . LYS A 1 415 ? -56.325 -2.778 73.425 1.00 90.50 415 LYS A C 1
ATOM 3214 O O . LYS A 1 415 ? -57.257 -2.806 74.219 1.00 90.50 415 LYS A O 1
ATOM 3219 N N . ALA A 1 416 ? -56.488 -2.999 72.121 1.00 86.62 416 ALA A N 1
ATOM 3220 C CA . ALA A 1 416 ? -57.787 -3.281 71.517 1.00 86.62 416 ALA A CA 1
ATOM 3221 C C . ALA A 1 416 ? -58.404 -4.588 72.045 1.00 86.62 416 ALA A C 1
ATOM 3223 O O . ALA A 1 416 ? -59.606 -4.631 72.296 1.00 86.62 416 ALA A O 1
ATOM 3224 N N . GLN A 1 417 ? -57.595 -5.633 72.257 1.00 84.88 417 GLN A N 1
ATOM 3225 C CA . GLN A 1 417 ? -58.044 -6.871 72.905 1.00 84.88 417 GLN A CA 1
ATOM 3226 C C . GLN A 1 417 ? -58.532 -6.617 74.334 1.00 84.88 417 GLN A C 1
ATOM 3228 O O . GLN A 1 417 ? -59.611 -7.076 74.699 1.00 84.88 417 GLN A O 1
ATOM 3233 N N . ASN A 1 418 ? -57.776 -5.854 75.127 1.00 88.50 418 ASN A N 1
ATOM 3234 C CA . ASN A 1 418 ? -58.170 -5.499 76.489 1.00 88.50 418 ASN A CA 1
ATOM 3235 C C . ASN A 1 418 ? -59.465 -4.670 76.516 1.00 88.50 418 ASN A C 1
ATOM 3237 O O . ASN A 1 418 ? -60.371 -4.957 77.293 1.00 88.50 418 ASN A O 1
ATOM 3241 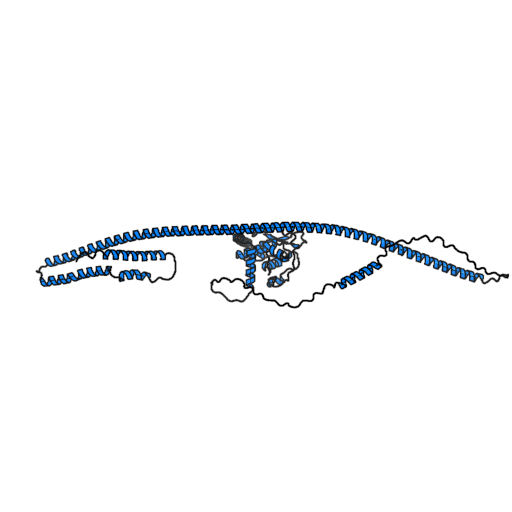N N . ASP A 1 419 ? -59.584 -3.671 75.639 1.00 90.06 419 ASP A N 1
ATOM 3242 C CA . ASP A 1 419 ? -60.793 -2.853 75.505 1.00 90.06 419 ASP A CA 1
ATOM 3243 C C . ASP A 1 419 ? -62.005 -3.716 75.111 1.00 90.06 419 ASP A C 1
ATOM 3245 O O . ASP A 1 419 ? -63.087 -3.551 75.673 1.00 90.06 419 ASP A O 1
ATOM 3249 N N . MET A 1 420 ? -61.816 -4.683 74.208 1.00 85.50 420 MET A N 1
ATOM 3250 C CA . MET A 1 420 ? -62.850 -5.641 73.810 1.00 85.50 420 MET A CA 1
ATOM 3251 C C . MET A 1 420 ? -63.292 -6.541 74.973 1.00 85.50 420 MET A C 1
ATOM 3253 O O . MET A 1 420 ? -64.495 -6.721 75.153 1.00 85.50 420 MET A O 1
ATOM 3257 N N . LEU A 1 421 ? -62.358 -7.049 75.790 1.00 84.50 421 LEU A N 1
ATOM 3258 C CA . LEU A 1 421 ? -62.681 -7.833 76.991 1.00 84.50 421 LEU A CA 1
ATOM 3259 C C . LEU A 1 421 ? -63.503 -7.014 78.001 1.00 84.50 421 LEU A C 1
ATOM 3261 O O . LEU A 1 421 ? -64.537 -7.484 78.479 1.00 84.50 421 LEU A O 1
ATOM 3265 N N . ASN A 1 422 ? -63.106 -5.763 78.257 1.00 85.12 422 ASN A N 1
ATOM 3266 C CA . ASN A 1 422 ? -63.858 -4.858 79.133 1.00 85.12 422 ASN A CA 1
ATOM 3267 C C . ASN A 1 422 ? -65.280 -4.602 78.605 1.00 85.12 422 ASN A C 1
ATOM 3269 O O . ASN A 1 422 ? -66.240 -4.615 79.371 1.00 85.12 422 ASN A O 1
ATOM 3273 N N . LEU A 1 423 ? -65.437 -4.392 77.293 1.00 87.38 423 LEU A N 1
ATOM 3274 C CA . LEU A 1 423 ? -66.746 -4.229 76.649 1.00 87.38 423 LEU A CA 1
ATOM 3275 C C . LEU A 1 423 ? -67.631 -5.470 76.822 1.00 87.38 423 LEU A C 1
ATOM 3277 O O . LEU A 1 423 ? -68.803 -5.322 77.162 1.00 87.38 423 LEU A O 1
ATOM 3281 N N . THR A 1 424 ? -67.084 -6.678 76.644 1.00 84.38 424 THR A N 1
ATOM 3282 C CA . THR A 1 424 ? -67.841 -7.923 76.863 1.00 84.38 424 THR A CA 1
ATOM 3283 C C . THR A 1 424 ? -68.249 -8.128 78.321 1.00 84.38 424 THR A C 1
ATOM 3285 O O . THR A 1 424 ? -69.348 -8.611 78.584 1.00 84.38 424 THR A O 1
ATOM 3288 N N . GLU A 1 425 ? -67.411 -7.725 79.280 1.00 83.56 425 GLU A N 1
ATOM 3289 C CA . GLU A 1 425 ? -67.763 -7.762 80.703 1.00 83.56 425 GLU A CA 1
ATOM 3290 C C . GLU A 1 425 ? -68.888 -6.769 81.030 1.00 83.56 425 GLU A C 1
ATOM 3292 O O . GLU A 1 425 ? -69.835 -7.112 81.739 1.00 83.56 425 GLU A O 1
ATOM 3297 N N . ILE A 1 426 ? -68.828 -5.551 80.479 1.00 84.88 426 ILE A N 1
ATOM 3298 C CA . ILE A 1 426 ? -69.893 -4.549 80.627 1.00 84.88 426 ILE A CA 1
ATOM 3299 C C . ILE A 1 426 ? -71.217 -5.080 80.066 1.00 84.88 426 ILE A C 1
ATOM 3301 O O . ILE A 1 426 ? -72.245 -4.929 80.723 1.00 84.88 426 ILE A O 1
ATOM 3305 N N . ASP A 1 427 ? -71.200 -5.712 78.893 1.00 84.94 427 ASP A N 1
ATOM 3306 C CA . ASP A 1 427 ? -72.398 -6.278 78.264 1.00 84.94 427 ASP A CA 1
ATOM 3307 C C . ASP A 1 427 ? -73.020 -7.387 79.131 1.00 84.94 427 ASP A C 1
ATOM 3309 O O . ASP A 1 427 ? -74.210 -7.348 79.450 1.00 84.94 427 ASP A O 1
ATOM 3313 N N . ALA A 1 428 ? -72.191 -8.306 79.645 1.00 80.38 428 ALA A N 1
ATOM 3314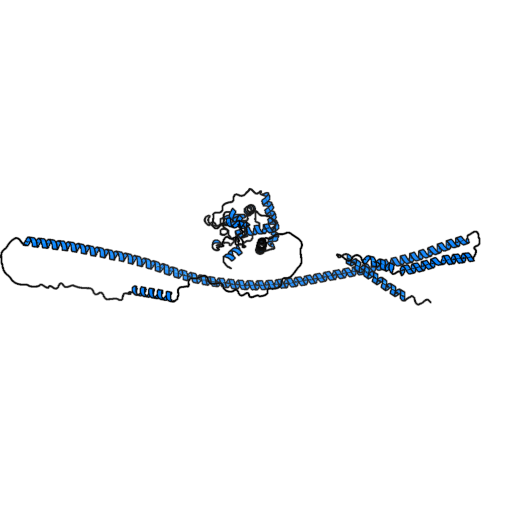 C CA . ALA A 1 428 ? -72.627 -9.340 80.585 1.00 80.38 428 ALA A CA 1
ATOM 3315 C C . ALA A 1 428 ? -73.220 -8.750 81.880 1.00 80.38 428 ALA A C 1
ATOM 3317 O O . ALA A 1 428 ? -74.236 -9.236 82.385 1.00 80.38 428 ALA A O 1
ATOM 3318 N N . ASN A 1 429 ? -72.619 -7.678 82.403 1.00 82.56 429 ASN A N 1
ATOM 3319 C CA . ASN A 1 429 ? -73.120 -6.976 83.584 1.00 82.56 429 ASN A CA 1
ATOM 3320 C C . ASN A 1 429 ? -74.466 -6.281 83.319 1.00 82.56 429 ASN A C 1
ATOM 3322 O O . ASN A 1 429 ? -75.346 -6.312 84.181 1.00 82.56 429 ASN A O 1
ATOM 3326 N N . LEU A 1 430 ? -74.657 -5.674 82.142 1.00 85.38 430 LEU A N 1
ATOM 3327 C CA . LEU A 1 430 ? -75.932 -5.066 81.748 1.00 85.38 430 LEU A CA 1
ATOM 3328 C C . LEU A 1 430 ? -77.045 -6.113 81.637 1.00 85.38 430 LEU A C 1
ATOM 3330 O O . LEU A 1 430 ? -78.145 -5.880 82.143 1.00 85.38 430 LEU A O 1
ATOM 3334 N N . GLU A 1 431 ? -76.760 -7.276 81.044 1.00 81.44 431 GLU A N 1
ATOM 3335 C CA . GLU A 1 431 ? -77.712 -8.390 81.008 1.00 81.44 431 GLU A CA 1
ATOM 3336 C C . GLU A 1 431 ? -78.086 -8.872 82.418 1.00 81.44 431 GLU A C 1
ATOM 3338 O O . GLU A 1 431 ? -79.267 -9.069 82.711 1.00 81.44 431 GLU A O 1
ATOM 3343 N N . PHE A 1 432 ? -77.103 -9.019 83.313 1.00 76.38 432 PHE A N 1
ATOM 3344 C CA . PHE A 1 432 ? -77.335 -9.446 84.696 1.00 76.38 432 PHE A CA 1
ATOM 3345 C C . PHE A 1 432 ? -78.201 -8.451 85.485 1.00 76.38 432 PHE A C 1
ATOM 3347 O O . PHE A 1 432 ? -79.126 -8.852 86.191 1.00 76.38 432 PHE A O 1
ATOM 3354 N N . ILE A 1 433 ? -77.960 -7.144 85.330 1.00 78.06 433 ILE A N 1
ATOM 3355 C CA . ILE A 1 433 ? -78.813 -6.103 85.926 1.00 78.06 433 ILE A CA 1
ATOM 3356 C C . ILE A 1 433 ? -80.246 -6.201 85.383 1.00 78.06 433 ILE A C 1
ATOM 3358 O O . ILE A 1 433 ? -81.195 -6.052 86.153 1.00 78.06 433 ILE A O 1
ATOM 3362 N N . GLY A 1 434 ? -80.411 -6.485 84.087 1.00 77.56 434 GLY A N 1
ATOM 3363 C CA . GLY A 1 434 ? -81.720 -6.713 83.473 1.00 77.56 434 GLY A CA 1
ATOM 3364 C C . GLY A 1 434 ? -82.488 -7.879 84.104 1.00 77.56 434 GLY A C 1
ATOM 3365 O O . GLY A 1 434 ? -83.687 -7.749 84.347 1.00 77.56 434 GLY A O 1
ATOM 3366 N N . LEU A 1 435 ? -81.803 -8.980 84.438 1.00 73.25 435 LEU A N 1
ATOM 3367 C CA . LEU A 1 435 ? -82.399 -10.122 85.147 1.00 73.25 435 LEU A CA 1
ATOM 3368 C C . LEU A 1 435 ? -82.870 -9.741 86.558 1.00 73.25 435 LEU A C 1
ATOM 3370 O O . LEU A 1 435 ? -83.988 -10.071 86.946 1.00 73.25 435 LEU A O 1
ATOM 3374 N N . LEU A 1 436 ? -82.062 -8.980 87.303 1.00 67.56 436 LEU A N 1
ATOM 3375 C CA . LEU A 1 436 ? -82.396 -8.541 88.665 1.00 67.56 436 LEU A CA 1
ATOM 3376 C C . LEU A 1 436 ? -83.552 -7.527 88.734 1.00 67.56 436 LEU A C 1
ATOM 3378 O O . LEU A 1 436 ? -84.162 -7.370 89.790 1.00 67.56 436 LEU A O 1
ATOM 3382 N N . GLN A 1 437 ? -83.839 -6.816 87.641 1.00 67.50 437 GLN A N 1
ATOM 3383 C CA . GLN A 1 437 ? -84.940 -5.848 87.550 1.00 67.50 437 GLN A CA 1
ATOM 3384 C C . GLN A 1 437 ? -86.259 -6.463 87.042 1.00 67.50 437 GLN A C 1
ATOM 3386 O O . GLN A 1 437 ? -87.264 -5.755 86.957 1.00 67.50 437 GLN A O 1
ATOM 3391 N N . GLY A 1 438 ? -86.274 -7.757 86.705 1.00 59.94 438 GLY A N 1
ATOM 3392 C CA . GLY A 1 438 ? -87.468 -8.483 86.271 1.00 59.94 438 GLY A CA 1
ATOM 3393 C C . GLY A 1 438 ? -88.515 -8.653 87.380 1.00 59.94 438 GLY A C 1
ATOM 3394 O O . GLY A 1 438 ? -88.193 -8.744 88.561 1.00 59.94 438 GLY A O 1
ATOM 3395 N N . SER A 1 439 ? -89.792 -8.699 86.992 1.00 49.00 439 SER A N 1
ATOM 3396 C CA . SER A 1 439 ? -90.958 -8.701 87.892 1.00 49.00 439 SER A CA 1
ATOM 3397 C C . SER A 1 439 ? -91.128 -9.963 88.752 1.00 49.00 439 SER A C 1
ATOM 3399 O O . SER A 1 439 ? -91.935 -9.937 89.680 1.00 49.00 439 SER A O 1
ATOM 3401 N N . ASP A 1 440 ? -90.402 -11.045 88.450 1.00 56.44 440 ASP A N 1
ATOM 3402 C CA . ASP A 1 440 ? -90.538 -12.360 89.086 1.00 56.44 440 ASP A CA 1
ATOM 3403 C C . ASP A 1 440 ? -89.190 -12.825 89.679 1.00 56.44 440 ASP A C 1
ATOM 3405 O O . ASP A 1 440 ? -88.161 -12.701 89.012 1.00 56.44 440 ASP A O 1
ATOM 3409 N N . PRO A 1 441 ? -89.156 -13.359 90.920 1.00 51.12 441 PRO A N 1
ATOM 3410 C CA . PRO A 1 441 ? -87.920 -13.808 91.557 1.00 51.12 441 PRO A CA 1
ATOM 3411 C C . PRO A 1 441 ? -87.324 -15.017 90.809 1.00 51.12 441 PRO A C 1
ATOM 3413 O O . PRO A 1 441 ? -88.071 -15.949 90.496 1.00 51.12 441 PRO A O 1
ATOM 3416 N N . PRO A 1 442 ? -86.004 -15.052 90.545 1.00 53.59 442 PRO A N 1
ATOM 3417 C CA . PRO A 1 442 ? -85.416 -16.113 89.738 1.00 53.59 442 PRO A CA 1
ATOM 3418 C C . PRO A 1 442 ? -85.372 -17.464 90.463 1.00 53.59 442 PRO A C 1
ATOM 3420 O O . PRO A 1 442 ? -85.092 -17.547 91.662 1.00 53.59 442 PRO A O 1
ATOM 3423 N N . ASP A 1 443 ? -85.592 -18.544 89.715 1.00 60.88 443 ASP A N 1
ATOM 3424 C CA . ASP A 1 443 ? -85.398 -19.918 90.178 1.00 60.88 443 ASP A CA 1
ATOM 3425 C C . ASP A 1 443 ? -83.897 -20.274 90.155 1.00 60.88 443 ASP A C 1
ATOM 3427 O O . ASP A 1 443 ? -83.336 -20.671 89.134 1.00 60.88 443 ASP A O 1
ATOM 3431 N N . LEU A 1 444 ? -83.231 -20.109 91.304 1.00 56.94 444 LEU A N 1
ATOM 3432 C CA . LEU A 1 444 ? -81.775 -20.268 91.481 1.00 56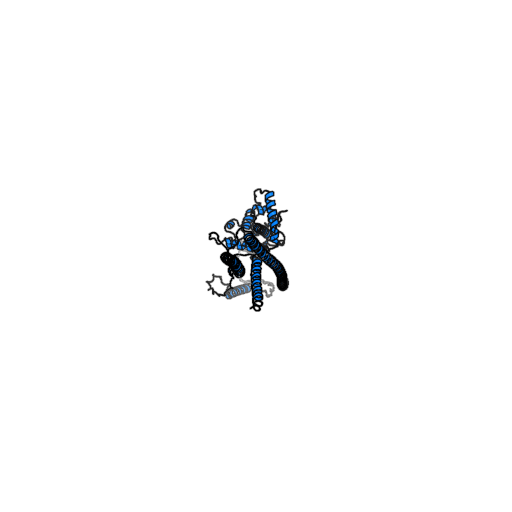.94 444 LEU A CA 1
ATOM 3433 C C . LEU A 1 444 ? -81.124 -21.489 90.780 1.00 56.94 444 LEU A C 1
ATOM 3435 O O . LEU A 1 444 ? -80.018 -21.338 90.257 1.00 56.94 444 LEU A O 1
ATOM 3439 N N . PRO A 1 445 ? -81.713 -22.703 90.768 1.00 60.06 445 PRO A N 1
ATOM 3440 C CA . PRO A 1 445 ? -81.090 -23.873 90.148 1.00 60.06 445 PRO A CA 1
ATOM 3441 C C . PRO A 1 445 ? -81.004 -23.781 88.621 1.00 60.06 445 PRO A C 1
ATOM 3443 O O . PRO A 1 445 ? -80.012 -24.224 88.043 1.00 60.06 445 PRO A O 1
ATOM 3446 N N . SER A 1 446 ? -82.021 -23.212 87.968 1.00 60.25 446 SER A N 1
ATOM 3447 C CA . SER A 1 446 ? -82.045 -23.069 86.511 1.00 60.25 446 SER A CA 1
ATOM 3448 C C . SER A 1 446 ? -81.108 -21.947 86.056 1.00 60.25 446 SER A C 1
ATOM 3450 O O . SER A 1 446 ? -80.339 -22.136 85.114 1.00 60.25 446 SER A O 1
ATOM 3452 N N . GLU A 1 447 ? -81.035 -20.845 86.805 1.00 59.34 447 GLU A N 1
ATOM 3453 C CA . GLU A 1 447 ? -80.115 -19.733 86.536 1.00 59.34 447 GLU A CA 1
ATOM 3454 C C . GLU A 1 447 ? -78.632 -20.128 86.644 1.00 59.34 447 GLU A C 1
ATOM 3456 O O . GLU A 1 447 ? -77.837 -19.766 85.773 1.00 59.34 447 GLU A O 1
ATOM 3461 N N . ILE A 1 448 ? -78.258 -20.944 87.640 1.00 60.66 448 ILE A N 1
ATOM 3462 C CA . ILE A 1 448 ? -76.888 -21.472 87.792 1.00 60.66 448 ILE A CA 1
ATOM 3463 C C . ILE A 1 448 ? -76.477 -22.333 86.587 1.00 60.66 448 ILE A C 1
ATOM 3465 O O . ILE A 1 448 ? -75.324 -22.272 86.151 1.00 60.66 448 ILE A O 1
ATOM 3469 N N . GLU A 1 449 ? -77.402 -23.110 86.022 1.00 63.44 449 GLU A N 1
ATOM 3470 C CA . GLU A 1 449 ? -77.132 -23.936 84.842 1.00 63.44 449 GLU A CA 1
ATOM 3471 C C . GLU A 1 449 ? -76.994 -23.075 83.574 1.00 63.44 449 GLU A C 1
ATOM 3473 O O . GLU A 1 449 ? -76.063 -23.272 82.791 1.00 63.44 449 GLU A O 1
ATOM 3478 N N . THR A 1 450 ? -77.827 -22.038 83.417 1.00 63.47 450 THR A N 1
ATOM 3479 C CA . THR A 1 450 ? -77.681 -21.044 82.333 1.00 63.47 450 THR A CA 1
ATOM 3480 C C . THR A 1 450 ? -76.369 -20.262 82.427 1.00 63.47 450 THR A C 1
ATOM 3482 O O . THR A 1 450 ? -75.715 -20.032 81.410 1.00 63.47 450 THR A O 1
ATOM 3485 N N . LEU A 1 451 ? -75.934 -19.891 83.636 1.00 60.34 451 LEU A N 1
ATOM 3486 C CA . LEU A 1 451 ? -74.648 -19.224 83.864 1.00 60.34 451 LEU A CA 1
ATOM 3487 C C . LEU A 1 451 ? -73.460 -20.156 83.587 1.00 60.34 451 LEU A C 1
ATOM 3489 O O . LEU A 1 451 ? -72.467 -19.721 83.004 1.00 60.34 451 LEU A O 1
ATOM 3493 N N . ARG A 1 452 ? -73.559 -21.452 83.921 1.00 63.62 452 ARG A N 1
ATOM 3494 C CA . ARG A 1 452 ? -72.554 -22.452 83.517 1.00 63.62 452 ARG A CA 1
ATOM 3495 C C . ARG A 1 452 ? -72.483 -22.625 82.003 1.00 63.62 452 ARG A C 1
ATOM 3497 O O . ARG A 1 452 ? -71.377 -22.678 81.472 1.00 63.62 452 ARG A O 1
ATOM 3504 N N . GLN A 1 453 ? -73.621 -22.657 81.310 1.00 61.28 453 GLN A N 1
ATOM 3505 C CA . GLN A 1 453 ? -73.657 -22.743 79.846 1.00 61.28 453 GLN A CA 1
ATOM 3506 C C . GLN A 1 453 ? -73.117 -21.473 79.168 1.00 61.28 453 GLN A C 1
ATOM 3508 O O . GLN A 1 453 ? -72.428 -21.574 78.158 1.00 61.28 453 GLN A O 1
ATOM 3513 N N . ARG A 1 454 ? -73.349 -20.283 79.744 1.00 59.59 454 ARG A N 1
ATOM 3514 C CA . ARG A 1 454 ? -72.806 -18.999 79.253 1.00 59.59 454 ARG A CA 1
ATOM 3515 C C . ARG A 1 454 ? -71.314 -18.807 79.532 1.00 59.59 454 ARG A C 1
ATOM 3517 O O . ARG A 1 454 ? -70.643 -18.101 78.788 1.00 59.59 454 ARG A O 1
ATOM 3524 N N . ARG A 1 455 ? -70.773 -19.460 80.564 1.00 55.56 455 ARG A N 1
ATOM 3525 C CA . ARG A 1 455 ? -69.337 -19.449 80.885 1.00 55.56 455 ARG A CA 1
ATOM 3526 C C . ARG A 1 455 ? -68.499 -20.225 79.858 1.00 55.56 455 ARG A C 1
ATOM 3528 O O . ARG A 1 455 ? -67.346 -19.872 79.644 1.00 55.56 455 ARG A O 1
ATOM 3535 N N . GLN A 1 456 ? -69.069 -21.234 79.200 1.00 57.47 456 GLN A N 1
ATOM 3536 C CA . GLN A 1 456 ? -68.376 -22.084 78.225 1.00 57.47 456 GLN A CA 1
ATOM 3537 C C . GLN A 1 456 ? -67.801 -21.321 77.003 1.00 57.47 456 GLN A C 1
ATOM 3539 O O . GLN A 1 456 ? -66.598 -21.430 76.777 1.00 57.47 456 GLN A O 1
ATOM 3544 N N . PRO A 1 457 ? -68.562 -20.471 76.277 1.00 55.28 457 PRO A N 1
ATOM 3545 C CA . PRO A 1 457 ? -68.037 -19.734 75.122 1.00 55.28 457 PRO A CA 1
ATOM 3546 C C . PRO A 1 457 ? -66.959 -18.692 75.462 1.00 55.28 457 PRO A C 1
ATOM 3548 O O . PRO A 1 457 ? -66.192 -18.314 74.583 1.00 55.28 457 P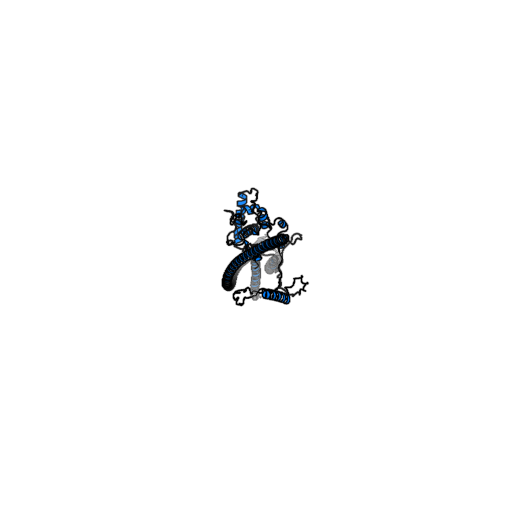RO A O 1
ATOM 3551 N N . ILE A 1 458 ? -66.864 -18.235 76.717 1.00 53.78 458 ILE A N 1
ATOM 3552 C CA . ILE A 1 458 ? -65.813 -17.302 77.159 1.00 53.78 458 ILE A CA 1
ATOM 3553 C C . ILE A 1 458 ? -64.462 -18.025 77.256 1.00 53.78 458 ILE A C 1
ATOM 3555 O O . ILE A 1 458 ? -63.449 -17.487 76.814 1.00 53.78 458 ILE A O 1
ATOM 3559 N N . TYR A 1 459 ? -64.445 -19.256 77.781 1.00 53.88 459 TYR A N 1
ATOM 3560 C CA . TYR A 1 459 ? -63.240 -20.092 77.775 1.00 53.88 459 TYR A CA 1
ATOM 3561 C C . TYR A 1 459 ? -62.915 -20.598 76.366 1.00 53.88 459 TYR A C 1
ATOM 3563 O O . TYR A 1 459 ? -61.755 -20.537 75.973 1.00 53.88 459 TYR A O 1
ATOM 3571 N N . ASP A 1 460 ? -63.925 -20.970 75.570 1.00 54.16 460 ASP A N 1
ATOM 3572 C CA . ASP A 1 460 ? -63.714 -21.374 74.175 1.00 54.16 460 ASP A CA 1
ATOM 3573 C C . ASP A 1 460 ? -63.159 -20.211 73.325 1.00 54.16 460 ASP A C 1
ATOM 3575 O O . ASP A 1 460 ? -62.287 -20.425 72.491 1.00 54.16 460 ASP A O 1
ATOM 3579 N N . ALA A 1 461 ? -63.589 -18.960 73.546 1.00 51.28 461 ALA A N 1
ATOM 3580 C CA . ALA A 1 461 ? -63.010 -17.789 72.879 1.00 51.28 461 ALA A CA 1
ATOM 3581 C C . ALA A 1 461 ? -61.558 -17.534 73.314 1.00 51.28 461 ALA A C 1
ATOM 3583 O O . ALA A 1 461 ? -60.726 -17.172 72.485 1.00 51.28 461 ALA A O 1
ATOM 3584 N N . HIS A 1 462 ? -61.238 -17.751 74.592 1.00 48.34 462 HIS A N 1
ATOM 3585 C CA . HIS A 1 462 ? -59.879 -17.627 75.120 1.00 48.34 462 HIS A CA 1
ATOM 3586 C C . HIS A 1 462 ? -58.938 -18.705 74.542 1.00 48.34 462 HIS A C 1
ATOM 3588 O O . HIS A 1 462 ? -57.787 -18.404 74.219 1.00 48.34 462 HIS A O 1
ATOM 3594 N N . ASP A 1 463 ? -59.439 -19.929 74.341 1.00 53.91 463 ASP A N 1
ATOM 3595 C CA . ASP A 1 463 ? -58.715 -21.035 73.701 1.00 53.91 463 ASP A CA 1
ATOM 3596 C C . ASP A 1 463 ? -58.589 -20.846 72.178 1.00 53.91 463 ASP A C 1
ATOM 3598 O O . ASP A 1 463 ? -57.520 -21.081 71.617 1.00 53.91 463 ASP A O 1
ATOM 3602 N N . VAL A 1 464 ? -59.615 -20.316 71.500 1.00 50.66 464 VAL A N 1
ATOM 3603 C CA . VAL A 1 464 ? -59.554 -19.950 70.071 1.00 50.66 464 VAL A CA 1
ATOM 3604 C C . VAL A 1 464 ? -58.569 -18.799 69.830 1.00 50.66 464 VAL A C 1
ATOM 3606 O O . VAL A 1 464 ? -57.805 -18.845 68.869 1.00 50.66 464 VAL A O 1
ATOM 3609 N N . PHE A 1 465 ? -58.507 -17.804 70.722 1.00 48.31 465 PHE A N 1
ATOM 3610 C CA . PHE A 1 465 ? -57.491 -16.745 70.663 1.00 48.31 465 PHE A CA 1
ATOM 3611 C C . PHE A 1 465 ? -56.070 -17.275 70.917 1.00 48.31 465 PHE A C 1
ATOM 3613 O O . PHE A 1 465 ? -55.118 -16.782 70.306 1.00 48.31 465 PHE A O 1
ATOM 3620 N N . ALA A 1 466 ? -55.912 -18.287 71.776 1.00 50.38 466 ALA A N 1
ATOM 3621 C CA . ALA A 1 466 ? -54.634 -18.964 71.995 1.00 50.38 466 ALA A CA 1
ATOM 3622 C C . ALA A 1 466 ? -54.211 -19.838 70.792 1.00 50.38 466 ALA A C 1
ATOM 3624 O O . ALA A 1 466 ? -53.016 -19.927 70.489 1.00 50.38 466 ALA A O 1
ATOM 3625 N N . ASP A 1 467 ? -55.170 -20.436 70.079 1.00 45.91 467 ASP A N 1
ATOM 3626 C CA . ASP A 1 467 ? -54.936 -21.276 68.898 1.00 45.91 467 ASP A CA 1
ATOM 3627 C C . ASP A 1 467 ? -54.707 -20.473 67.605 1.00 45.91 467 ASP A C 1
ATOM 3629 O O . ASP A 1 467 ? -53.860 -20.860 66.792 1.00 45.91 467 ASP A O 1
ATOM 3633 N N . ASP A 1 468 ? -55.354 -19.317 67.423 1.00 43.19 468 ASP A N 1
ATOM 3634 C CA . ASP A 1 468 ? -55.126 -18.435 66.264 1.00 43.19 468 ASP A CA 1
ATOM 3635 C C . ASP A 1 468 ? -53.699 -17.856 66.237 1.00 43.19 468 ASP A C 1
ATOM 3637 O O . ASP A 1 468 ? -53.131 -17.646 65.162 1.00 43.19 468 ASP A O 1
ATOM 3641 N N . TRP A 1 469 ? -53.063 -17.700 67.404 1.00 44.69 469 TRP A N 1
ATOM 3642 C CA . TRP A 1 469 ? -51.649 -17.319 67.527 1.00 44.69 469 TRP A CA 1
ATOM 3643 C C . TRP A 1 469 ? -50.672 -18.510 67.515 1.00 44.69 469 TRP A C 1
ATOM 3645 O O . TRP A 1 469 ? -49.468 -18.311 67.340 1.00 44.69 469 TRP A O 1
ATOM 3655 N N . ARG A 1 470 ? -51.161 -19.753 67.645 1.00 42.25 470 ARG A N 1
ATOM 3656 C CA . ARG A 1 470 ? -50.358 -20.993 67.557 1.00 42.25 470 ARG A CA 1
ATOM 3657 C C . ARG A 1 470 ? -50.477 -21.728 66.222 1.00 42.25 470 ARG A C 1
ATOM 3659 O O . ARG A 1 470 ? -49.698 -22.648 65.977 1.00 42.25 470 ARG A O 1
ATOM 3666 N N . SER A 1 471 ? -51.412 -21.350 65.350 1.00 42.78 471 SER A N 1
ATOM 3667 C CA . SER A 1 471 ? -51.714 -22.074 64.113 1.00 42.78 471 SER A CA 1
ATOM 3668 C C . SER A 1 471 ? -50.568 -22.008 63.084 1.00 42.78 47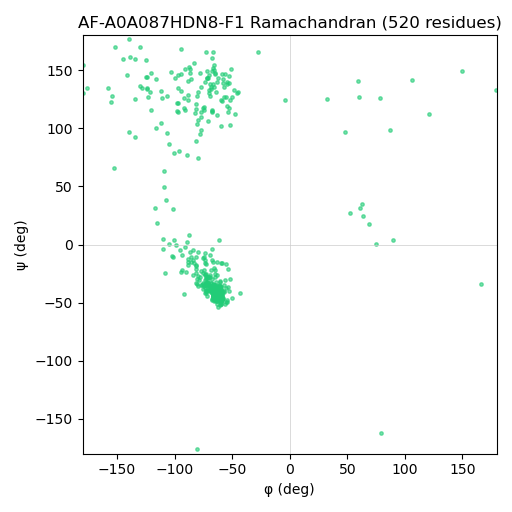1 SER A C 1
ATOM 3670 O O . SER A 1 471 ? -50.335 -20.964 62.463 1.00 42.78 471 SER A O 1
ATOM 3672 N N . PRO A 1 472 ? -49.902 -23.139 62.764 1.00 45.81 472 PRO A N 1
ATOM 3673 C CA . PRO A 1 472 ? -48.865 -23.195 61.731 1.00 45.81 472 PRO A CA 1
ATOM 3674 C C . PRO A 1 472 ? -49.400 -22.859 60.333 1.00 45.81 472 PRO A C 1
ATOM 3676 O O . PRO A 1 472 ? -48.622 -22.604 59.419 1.00 45.81 472 PRO A O 1
ATOM 3679 N N . ARG A 1 473 ? -50.728 -22.863 60.138 1.00 42.25 473 ARG A N 1
ATOM 3680 C CA . ARG A 1 473 ? -51.386 -22.591 58.852 1.00 42.25 473 ARG A CA 1
ATOM 3681 C C . ARG A 1 473 ? -51.439 -21.105 58.505 1.00 42.25 473 ARG A C 1
ATOM 3683 O O . ARG A 1 473 ? -51.391 -20.797 57.318 1.00 42.25 473 ARG A O 1
ATOM 3690 N N . LEU A 1 474 ? -51.461 -20.202 59.489 1.00 44.81 474 LEU A N 1
ATOM 3691 C CA . LEU A 1 474 ? -51.352 -18.758 59.239 1.00 44.81 474 LEU A CA 1
ATOM 3692 C C . LEU A 1 474 ? -49.915 -18.395 58.804 1.00 44.81 474 LEU A C 1
ATOM 3694 O O . LEU A 1 474 ? -49.711 -17.675 57.827 1.00 44.81 474 LEU A O 1
ATOM 3698 N N . LEU A 1 475 ? -48.922 -19.027 59.443 1.00 41.09 475 LEU A N 1
ATOM 3699 C CA . LEU A 1 475 ? -47.504 -19.026 59.051 1.00 41.09 475 LEU A CA 1
ATOM 3700 C C . LEU A 1 475 ? -47.277 -19.646 57.657 1.00 41.09 475 LEU A C 1
ATOM 3702 O O . LEU A 1 475 ? -46.529 -19.105 56.842 1.00 41.09 475 LEU A O 1
ATOM 3706 N N . LEU A 1 476 ? -47.958 -20.752 57.335 1.00 42.62 476 LEU A N 1
ATOM 3707 C CA . LEU A 1 476 ? -47.848 -21.421 56.033 1.00 42.62 476 LEU A CA 1
ATOM 3708 C C . LEU A 1 476 ? -48.566 -20.657 54.902 1.00 42.62 476 LEU A C 1
ATOM 3710 O O . LEU A 1 476 ? -48.114 -20.700 53.758 1.00 42.62 476 LEU A O 1
ATOM 3714 N N . ALA A 1 477 ? -49.650 -19.931 55.191 1.00 39.03 477 ALA A N 1
ATOM 3715 C CA . ALA A 1 477 ? -50.353 -19.078 54.224 1.00 39.03 477 ALA A CA 1
ATOM 3716 C C . ALA A 1 477 ? -49.516 -17.851 53.807 1.00 39.03 477 ALA A C 1
ATOM 3718 O O . ALA A 1 477 ? -49.535 -17.451 52.641 1.00 39.03 477 ALA A O 1
ATOM 3719 N N . LEU A 1 478 ? -48.700 -17.317 54.722 1.00 42.28 478 LEU A N 1
ATOM 3720 C CA . LEU A 1 478 ? -47.696 -16.291 54.416 1.00 42.28 478 LEU A CA 1
ATOM 3721 C C . LEU A 1 478 ? -46.499 -16.858 53.626 1.00 42.28 478 LEU A C 1
ATOM 3723 O O . LEU A 1 478 ? -45.962 -16.183 52.751 1.00 42.28 478 LEU A O 1
ATOM 3727 N N . LEU A 1 479 ? -46.119 -18.122 53.854 1.00 41.03 479 LEU A N 1
ATOM 3728 C CA . LEU A 1 479 ? -45.035 -18.795 53.120 1.00 41.03 479 LEU A CA 1
ATOM 3729 C C . LEU A 1 479 ? -45.439 -19.250 51.703 1.00 41.03 479 LEU A C 1
ATOM 3731 O O . LEU A 1 479 ? -44.628 -19.205 50.777 1.00 41.03 479 LEU A O 1
ATOM 3735 N N . THR A 1 480 ? -46.685 -19.674 51.486 1.00 37.38 480 THR A N 1
ATOM 3736 C CA . THR A 1 480 ? -47.105 -20.340 50.233 1.00 37.38 480 THR A CA 1
ATOM 3737 C C . THR A 1 480 ? -47.320 -19.402 49.044 1.00 37.38 480 THR A C 1
ATOM 3739 O O . THR A 1 480 ? -47.128 -19.832 47.903 1.00 37.38 480 THR A O 1
ATOM 3742 N N . THR A 1 481 ? -47.574 -18.109 49.264 1.00 35.62 481 THR A N 1
ATOM 3743 C CA . THR A 1 481 ? -47.621 -17.101 48.182 1.00 35.62 481 THR A CA 1
ATOM 3744 C C . THR A 1 481 ? -46.251 -16.807 47.559 1.00 35.62 481 THR A C 1
ATOM 3746 O O . THR A 1 481 ? -46.175 -16.192 46.496 1.00 35.62 481 THR A O 1
ATOM 3749 N N . THR A 1 482 ? -45.160 -17.319 48.140 1.00 39.59 482 THR A N 1
ATOM 3750 C CA . THR A 1 482 ? -43.799 -17.136 47.607 1.00 39.59 482 THR A CA 1
ATOM 3751 C C . THR A 1 482 ? -43.297 -18.274 46.711 1.00 39.59 482 THR A C 1
ATOM 3753 O O . THR A 1 482 ? -42.244 -18.137 46.088 1.00 39.59 482 THR A O 1
ATOM 3756 N N . SER A 1 483 ? -44.058 -19.369 46.564 1.00 36.88 483 SER A N 1
ATOM 3757 C CA . SER A 1 483 ? -43.598 -20.563 45.827 1.00 36.88 483 SER A CA 1
ATOM 3758 C C . SER A 1 483 ? -43.990 -20.628 44.339 1.00 36.88 483 SER A C 1
ATOM 3760 O O . SER A 1 483 ? -43.445 -21.449 43.607 1.00 36.88 483 SER A O 1
ATOM 3762 N N . SER A 1 484 ? -44.853 -19.734 43.835 1.00 33.16 484 SER A N 1
ATOM 3763 C CA . SER A 1 484 ? -45.367 -19.785 42.449 1.00 33.16 484 SER A CA 1
ATOM 3764 C C . SER A 1 484 ? -44.795 -18.708 41.507 1.00 33.16 484 SER A C 1
ATOM 3766 O O . SER A 1 484 ? -45.513 -18.174 40.662 1.00 33.16 484 SER A O 1
ATOM 3768 N N . CYS A 1 485 ? -43.510 -18.360 41.610 1.00 32.75 485 CYS A N 1
ATOM 3769 C CA . CYS A 1 485 ? -42.843 -17.536 40.586 1.00 32.75 485 CYS A CA 1
ATOM 3770 C C . CYS A 1 485 ? -41.331 -17.806 40.526 1.00 32.75 485 CYS A C 1
ATOM 3772 O O . CYS A 1 485 ? -40.494 -16.950 40.810 1.00 32.75 485 CYS A O 1
ATOM 3774 N N . GLN A 1 486 ? -40.960 -19.023 40.127 1.00 37.28 486 GLN A N 1
ATOM 3775 C CA . GLN A 1 486 ? -39.619 -19.327 39.630 1.00 37.28 486 GLN A CA 1
ATOM 3776 C C . GLN A 1 486 ? -39.687 -19.491 38.115 1.00 37.28 486 GLN A C 1
ATOM 3778 O O . GLN A 1 486 ? -39.864 -20.591 37.612 1.00 37.28 486 GLN A O 1
ATOM 3783 N N . THR A 1 487 ? -39.581 -18.383 37.379 1.00 37.09 487 THR A N 1
ATOM 3784 C CA . THR A 1 487 ? -38.814 -18.284 36.121 1.00 37.09 487 THR A CA 1
ATOM 3785 C C . THR A 1 487 ? -38.898 -16.857 35.556 1.00 37.09 487 THR A C 1
ATOM 3787 O O . THR A 1 487 ? -39.981 -16.316 35.379 1.00 37.09 487 THR A O 1
ATOM 3790 N N . ARG A 1 488 ? -37.721 -16.298 35.221 1.00 30.73 488 ARG A N 1
ATOM 3791 C CA . ARG A 1 488 ? -37.417 -15.027 34.509 1.00 30.73 488 ARG A CA 1
ATOM 3792 C C . ARG A 1 488 ? -37.297 -13.701 35.297 1.00 30.73 488 ARG A C 1
ATOM 3794 O O . ARG A 1 488 ? -38.244 -12.954 35.464 1.00 30.73 488 ARG A O 1
ATOM 3801 N N . THR A 1 489 ? -36.022 -13.377 35.563 1.00 38.03 489 THR A N 1
ATOM 3802 C CA . THR A 1 489 ? -35.300 -12.087 35.389 1.00 38.03 489 THR A CA 1
ATOM 3803 C C . THR A 1 489 ? -35.730 -10.780 36.088 1.00 38.03 489 THR A C 1
ATOM 3805 O O . THR A 1 489 ? -36.872 -10.350 36.021 1.00 38.03 489 THR A O 1
ATOM 3808 N N . THR A 1 490 ? -34.679 -10.047 36.511 1.00 35.22 490 THR A N 1
ATOM 3809 C CA . THR A 1 490 ? -34.510 -8.595 36.797 1.00 35.22 490 THR A CA 1
ATOM 3810 C C . THR A 1 490 ? -34.423 -8.148 38.267 1.00 35.22 490 THR A C 1
ATOM 3812 O O . THR A 1 490 ? -35.077 -8.663 39.171 1.00 35.22 490 THR A O 1
ATOM 3815 N N . SER A 1 491 ? -33.544 -7.162 38.488 1.00 40.44 491 SER A N 1
ATOM 3816 C CA . SER A 1 491 ? -32.946 -6.684 39.749 1.00 40.44 491 SER A CA 1
ATOM 3817 C C . SER A 1 491 ? -33.905 -6.121 40.810 1.00 40.44 491 SER A C 1
ATOM 3819 O O . SER A 1 491 ? -33.454 -5.702 41.872 1.00 40.44 491 SER A O 1
ATOM 3821 N N . ARG A 1 492 ? -35.223 -6.152 40.586 1.00 36.72 492 ARG A N 1
ATOM 3822 C CA . ARG A 1 492 ? -36.238 -5.729 41.568 1.00 36.72 492 ARG A CA 1
ATOM 3823 C C . ARG A 1 492 ? -36.703 -6.843 42.513 1.00 36.72 492 ARG A C 1
ATOM 3825 O O . ARG A 1 492 ? -37.210 -6.542 43.585 1.00 36.72 492 ARG A O 1
ATOM 3832 N N . GLN A 1 493 ? -36.477 -8.116 42.184 1.00 38.16 493 GLN A N 1
ATOM 3833 C CA . GLN A 1 493 ? -36.926 -9.248 43.017 1.00 38.16 493 GLN A CA 1
ATOM 3834 C C . GLN A 1 493 ? -35.947 -9.656 44.132 1.00 38.16 493 GLN A C 1
ATOM 3836 O O . GLN A 1 493 ? -36.280 -10.481 44.979 1.00 38.16 493 GLN A O 1
ATOM 3841 N N . GLN A 1 494 ? -34.752 -9.064 44.183 1.00 38.25 494 GLN A N 1
ATOM 3842 C CA . GLN A 1 494 ? -33.763 -9.370 45.223 1.00 38.25 494 GLN A CA 1
ATOM 3843 C C . GLN A 1 494 ? -34.028 -8.614 46.536 1.00 38.25 494 GLN A C 1
ATOM 3845 O O . GLN A 1 494 ? -33.558 -9.045 47.581 1.00 38.25 494 GLN A O 1
ATOM 3850 N N . ALA A 1 495 ? -34.819 -7.535 46.500 1.00 35.38 495 ALA A N 1
ATOM 3851 C CA . ALA A 1 495 ? -35.264 -6.815 47.695 1.00 35.38 495 ALA A CA 1
ATOM 3852 C C . ALA A 1 495 ? -36.372 -7.570 48.456 1.00 35.38 495 ALA A C 1
ATOM 3854 O O . ALA A 1 495 ? -36.378 -7.579 49.680 1.00 35.38 495 ALA A O 1
ATOM 3855 N N . ALA A 1 496 ? -37.251 -8.289 47.747 1.00 34.12 496 ALA A N 1
ATOM 3856 C CA . ALA A 1 496 ? -38.321 -9.078 48.366 1.00 34.12 496 ALA A CA 1
ATOM 3857 C C . ALA A 1 496 ? -37.821 -10.386 49.015 1.00 34.12 496 ALA A C 1
ATOM 3859 O O . ALA A 1 496 ? -38.443 -10.890 49.945 1.00 34.12 496 ALA A O 1
ATOM 3860 N N . ARG A 1 497 ? -36.683 -10.930 48.554 1.00 34.72 497 ARG A N 1
ATOM 3861 C CA . ARG A 1 497 ? -36.090 -12.156 49.120 1.00 34.72 497 ARG A CA 1
ATOM 3862 C C . ARG A 1 497 ? -35.411 -11.940 50.471 1.00 34.72 497 ARG A C 1
ATOM 3864 O O . ARG A 1 497 ? -35.509 -12.826 51.302 1.00 34.72 497 ARG A O 1
ATOM 3871 N N . VAL A 1 498 ? -34.767 -10.790 50.683 1.00 40.78 498 VAL A N 1
ATOM 3872 C CA . VAL A 1 498 ? -34.092 -10.468 51.956 1.00 40.78 498 VAL A CA 1
ATOM 3873 C C . VAL A 1 498 ? -35.121 -10.176 53.054 1.00 40.78 498 VAL A C 1
ATOM 3875 O O . VAL A 1 498 ? -35.012 -10.716 54.148 1.00 40.78 498 VAL A O 1
ATOM 3878 N N . LEU A 1 499 ? -36.200 -9.462 52.712 1.00 40.47 499 LEU A N 1
ATOM 3879 C CA . LEU A 1 499 ? -37.315 -9.186 53.626 1.00 40.47 499 LEU A CA 1
ATOM 3880 C C . LEU A 1 499 ? -38.028 -10.454 54.130 1.00 40.47 499 LEU A C 1
ATOM 3882 O O . LEU A 1 499 ? -38.427 -10.503 55.287 1.00 40.47 499 LEU A O 1
ATOM 3886 N N . MET A 1 500 ? -38.156 -11.493 53.298 1.00 35.06 500 MET A N 1
ATOM 3887 C CA . MET A 1 500 ? -38.790 -12.760 53.700 1.00 35.06 500 MET A CA 1
ATOM 3888 C C . MET A 1 500 ? -37.918 -13.604 54.641 1.00 35.06 500 MET A C 1
ATOM 3890 O O . MET A 1 500 ? -38.460 -14.252 55.531 1.00 35.06 500 MET A O 1
ATOM 3894 N N . THR A 1 501 ? -36.590 -13.598 54.477 1.00 38.91 501 THR A N 1
ATOM 3895 C CA . THR A 1 501 ? -35.671 -14.321 55.377 1.00 38.91 501 THR A CA 1
ATOM 3896 C C . THR A 1 501 ? -35.524 -13.652 56.745 1.00 38.91 501 THR A C 1
ATOM 3898 O O . THR A 1 501 ? -35.437 -14.356 57.752 1.00 38.91 501 THR A O 1
ATOM 3901 N N . ASP A 1 502 ? -35.577 -12.319 56.809 1.00 38.53 502 ASP A N 1
ATOM 3902 C CA . ASP A 1 502 ? -35.444 -11.580 58.074 1.00 38.53 502 ASP A CA 1
ATOM 3903 C C . ASP A 1 502 ? -36.700 -11.707 58.958 1.00 38.53 502 ASP A C 1
ATOM 3905 O O . ASP A 1 502 ? -36.589 -11.857 60.176 1.00 38.53 502 ASP A O 1
ATOM 3909 N N . LEU A 1 503 ? -37.894 -11.776 58.356 1.00 36.81 503 LEU A N 1
ATOM 3910 C CA . LEU A 1 503 ? -39.150 -12.039 59.074 1.00 36.81 503 LEU A CA 1
ATOM 3911 C C . LEU A 1 503 ? -39.197 -13.450 59.690 1.00 36.81 503 LEU A C 1
ATOM 3913 O O . LEU A 1 503 ? -39.699 -13.617 60.799 1.00 36.81 503 LEU A O 1
ATOM 3917 N N . THR A 1 504 ? -38.606 -14.460 59.040 1.00 39.38 504 THR A N 1
ATOM 3918 C CA . THR A 1 504 ? -38.503 -15.816 59.614 1.00 39.38 504 THR A CA 1
ATOM 3919 C C . THR A 1 504 ? -37.509 -15.927 60.777 1.00 39.38 504 THR A C 1
ATOM 3921 O O . THR A 1 504 ? -37.710 -16.766 61.654 1.00 39.38 504 THR A O 1
ATOM 3924 N N . CYS A 1 505 ? -36.469 -15.086 60.836 1.00 37.56 505 CYS A N 1
ATOM 3925 C CA . CYS A 1 505 ? -35.519 -15.068 61.959 1.00 37.56 505 CYS A CA 1
ATOM 3926 C C . CYS A 1 505 ? -36.059 -14.329 63.197 1.00 37.56 505 CYS A C 1
ATOM 3928 O O . CYS A 1 505 ? -35.743 -14.720 64.324 1.00 37.56 505 CYS A O 1
ATOM 3930 N N . LEU A 1 506 ? -36.912 -13.317 63.006 1.00 38.88 506 LEU A N 1
ATOM 3931 C CA . LEU A 1 506 ? -37.613 -12.639 64.103 1.00 38.88 506 LEU A CA 1
ATOM 3932 C C . LEU A 1 506 ? -38.609 -13.583 64.802 1.00 38.88 506 LEU A C 1
ATOM 3934 O O . LEU A 1 506 ? -38.570 -13.707 66.023 1.00 38.88 506 LEU A O 1
ATOM 3938 N N . CYS A 1 507 ? -39.380 -14.377 64.046 1.00 38.38 507 CYS A N 1
ATOM 3939 C CA . CYS A 1 507 ? -40.327 -15.341 64.625 1.00 38.38 507 CYS A CA 1
ATOM 3940 C C . CYS A 1 507 ? -39.674 -16.465 65.459 1.00 38.38 507 CYS A C 1
ATOM 3942 O O . CYS A 1 507 ? -40.317 -17.008 66.354 1.00 38.38 507 CYS A O 1
ATOM 3944 N N . PHE A 1 508 ? -38.412 -16.829 65.196 1.00 37.69 508 PHE A N 1
ATOM 3945 C CA . PHE A 1 508 ? -37.701 -17.850 65.985 1.00 37.69 508 PHE A CA 1
ATOM 3946 C C . PHE A 1 508 ? -37.109 -17.308 67.293 1.00 37.69 508 PHE A C 1
ATOM 3948 O O . PHE A 1 508 ? -36.913 -18.076 68.235 1.00 37.69 508 PHE A O 1
ATOM 3955 N N . SER A 1 509 ? -36.842 -16.002 67.366 1.00 38.12 509 SER A N 1
ATOM 3956 C CA . SER A 1 509 ? -36.246 -15.371 68.550 1.00 38.12 509 SER A CA 1
ATOM 3957 C C . SER A 1 509 ? -37.295 -15.114 69.640 1.00 38.12 509 SER A C 1
ATOM 3959 O O . SER A 1 509 ? -37.023 -15.342 70.817 1.00 38.12 509 SER A O 1
ATOM 3961 N N . ASP A 1 510 ? -38.528 -14.772 69.252 1.00 35.44 510 ASP A N 1
ATOM 3962 C CA . ASP A 1 510 ? -39.639 -14.568 70.195 1.00 35.44 510 ASP A CA 1
ATOM 3963 C C . ASP A 1 510 ? -40.164 -15.887 70.797 1.00 35.44 510 ASP A C 1
ATOM 3965 O O . ASP A 1 510 ? -40.595 -15.924 71.952 1.00 35.44 510 ASP A O 1
ATOM 3969 N N . LEU A 1 511 ? -40.031 -17.008 70.073 1.00 37.12 511 LEU A N 1
ATOM 3970 C CA . LEU A 1 511 ? -40.393 -18.341 70.573 1.00 37.12 511 LEU A CA 1
ATOM 3971 C C . LEU A 1 511 ? -39.451 -18.835 71.694 1.00 37.12 511 LEU A C 1
ATOM 3973 O O . LEU A 1 511 ? -39.856 -19.636 72.536 1.00 37.12 511 LEU A O 1
ATOM 3977 N N . ALA A 1 512 ? -38.203 -18.351 71.728 1.00 35.00 512 ALA A N 1
ATOM 3978 C CA . ALA A 1 512 ? -37.217 -18.723 72.746 1.00 35.00 512 ALA A CA 1
ATOM 3979 C C . ALA A 1 512 ? -37.408 -17.961 74.073 1.00 35.00 512 ALA A C 1
ATOM 3981 O O . ALA A 1 512 ? -37.144 -18.519 75.137 1.00 35.00 512 ALA A O 1
ATOM 3982 N N . CYS A 1 513 ? -37.932 -16.730 74.037 1.00 34.41 513 CYS A N 1
ATOM 3983 C CA . CYS A 1 513 ? -38.245 -15.957 75.246 1.00 34.41 513 CYS A CA 1
ATOM 3984 C C . CYS A 1 513 ? -39.476 -16.494 75.998 1.00 34.41 513 CYS A C 1
ATOM 3986 O O . CYS A 1 513 ? -39.521 -16.429 77.227 1.00 34.41 513 CYS A O 1
ATOM 3988 N N . PHE A 1 514 ? -40.443 -17.094 75.295 1.00 36.44 514 PHE A N 1
ATOM 3989 C CA . PHE A 1 514 ? -41.664 -17.628 75.912 1.00 36.44 514 PHE A CA 1
ATOM 3990 C C . PHE A 1 514 ? -41.453 -18.942 76.690 1.00 36.44 514 PHE A C 1
ATOM 3992 O O . PHE A 1 514 ? -42.228 -19.247 77.594 1.00 36.44 514 PHE A O 1
ATOM 3999 N N . MET A 1 515 ? -40.392 -19.707 76.399 1.00 37.09 515 MET A N 1
ATOM 4000 C CA . MET A 1 515 ? -40.093 -20.956 77.120 1.00 37.09 515 MET A CA 1
ATOM 4001 C C . MET A 1 515 ? -39.375 -20.753 78.467 1.00 37.09 515 MET A C 1
ATOM 4003 O O . MET A 1 515 ? -39.294 -21.700 79.244 1.00 37.09 515 MET A O 1
ATOM 4007 N N . ILE A 1 516 ? -38.883 -19.547 78.782 1.00 40.03 516 ILE A N 1
ATOM 4008 C CA . ILE A 1 516 ? -38.110 -19.287 80.015 1.00 40.03 516 ILE A CA 1
ATOM 4009 C C . ILE A 1 516 ? -38.990 -18.770 81.174 1.00 40.03 516 ILE A C 1
ATOM 4011 O O . ILE A 1 516 ? -38.655 -18.999 82.331 1.00 40.03 516 ILE A O 1
ATOM 4015 N N . PHE A 1 517 ? -40.149 -18.155 80.905 1.00 36.62 517 PHE A N 1
ATOM 4016 C CA . PHE A 1 517 ? -41.016 -17.563 81.945 1.00 36.62 517 PHE A CA 1
ATOM 4017 C C . PHE A 1 517 ? -42.213 -18.432 82.385 1.00 36.62 517 PHE A C 1
ATOM 4019 O O . PHE A 1 517 ? -42.971 -18.035 83.264 1.00 36.62 517 PHE A O 1
ATOM 4026 N N . GLY A 1 518 ? -42.389 -19.626 81.811 1.00 37.03 518 GLY A N 1
ATOM 4027 C CA . GLY A 1 518 ? -43.545 -20.494 82.073 1.00 37.03 518 GLY A CA 1
ATOM 4028 C C . GLY A 1 518 ? -43.433 -21.459 83.263 1.00 37.03 518 GLY A C 1
ATOM 4029 O O . GLY A 1 518 ? -44.292 -22.326 83.377 1.00 37.03 518 GLY A O 1
ATOM 4030 N N . HIS A 1 519 ? -42.397 -21.374 84.111 1.00 37.56 519 HIS A N 1
ATOM 4031 C CA . HIS A 1 519 ? -42.117 -22.409 85.127 1.00 37.56 519 HIS A CA 1
ATOM 4032 C C . HIS A 1 519 ? -42.370 -22.005 86.601 1.00 37.56 519 HIS A C 1
ATOM 4034 O O . HIS A 1 519 ? -42.114 -22.816 87.485 1.00 37.56 519 HIS A O 1
ATOM 4040 N N . ASP A 1 520 ? -42.912 -20.816 86.895 1.00 35.22 520 ASP A N 1
ATOM 4041 C CA . ASP A 1 520 ? -43.028 -20.323 88.289 1.00 35.22 520 ASP A CA 1
ATOM 4042 C C . ASP A 1 520 ? -44.455 -20.123 88.837 1.00 35.22 520 ASP A C 1
ATOM 4044 O O . ASP A 1 520 ? -44.630 -19.479 89.867 1.00 35.22 520 ASP A O 1
ATOM 4048 N N . TYR A 1 521 ? -45.487 -20.722 88.233 1.00 37.38 521 TYR A N 1
ATOM 4049 C CA . TYR A 1 521 ? -46.799 -20.836 88.892 1.00 37.38 521 TYR A CA 1
ATOM 4050 C C . TYR A 1 521 ? -47.441 -22.207 88.644 1.00 37.38 521 TYR A C 1
ATOM 4052 O O . TYR A 1 521 ? -48.078 -22.453 87.619 1.00 37.38 521 TYR A O 1
ATOM 4060 N N . SER A 1 522 ? -47.267 -23.110 89.610 1.00 39.19 522 SER A N 1
ATOM 4061 C CA . SER A 1 522 ? -48.103 -24.289 89.877 1.00 39.19 522 SER A CA 1
ATOM 4062 C C . SER A 1 522 ? -48.103 -24.560 91.373 1.00 39.19 522 SER A C 1
ATOM 4064 O O . SER A 1 522 ? -46.992 -24.575 91.949 1.00 39.19 522 SER A O 1
#

Radius of gyration: 63.47 Å; Cα contacts (8 Å, |Δi|>4): 214; chains: 1; bounding box: 172×59×201 Å

Organism: Arabis alpina (NCBI:txid50452)

Mean predicted aligned error: 23.44 Å